Protein 1QS0 (pdb70)

Radius of gyration: 29.49 Å; Cα contacts (8 Å, |Δi|>4): 1638; chains: 2; bounding box: 73×78×85 Å

Foldseek 3Di:
DPDDDDDDDDDAFCFWQPGAGDPPQQQEDFEQPDADDALLDWLLVLLVQLRYAHFAQGPQLHGYHDLLPDDDLVLLVLLLLLLQQLLQVCLVCVVVQLPWWHQFFQLQQLLLLLSLFDQQAEQDEQRNVSNCVLVPQLLCLLCQFQFQSNPVQNPDHHRDDDVSRVYHDYDNDALPSLQVQQVVLVCVVVVHLYHYEYEHELQSCLPPNVVVNLQSQQVVLRLYEAEYEYQQDDQQDGSVNSVSGVGGPQSVSSVSRARGHEYASLRNSRSNSVSNSQNVSSSVSSGYYYYYHYIHRLDHSISPGDNSRTGYNCHQVPPPSHGSVVSSQSNCVVVPNHDPVNVVVSNVVSNVSSVVSNVVNCVRHGPPRPRHHDPLPCPPPDPPDDVSVVVSVVD/DWDFALVLLLLLLLVVPDVQEAEEEACCEPNNAPLNNNPCVCVVNHCVRYHYDDPALLVQLVVLQCLQVVGQYEYEDNEPLPNVSNVCCLQVVLCVCPVVVNNGFRLYEYEEEADPDLLFQSGHADVVLLQVRNQEWEFAAGSAQSSQASNVSSPDRTYYYYYHYPVRRAHADQLDPPPDGDGNVPDPRRIHDNHDDHDDAQDKDWDQDFQAEEEEEAYNCQSNLVLLCVVLVHSYTRIHQRILPPTNLCVRLVNCLRNQAYEYEDAHAPPSGSVVVVQVSNCVSRVPSHDARYHYDYFHNDRQHRVCNSVGGCGSVVVSVVSVVSDD

Solvent-accessible surface area: 28789 Å² total

B-factor: mean 33.66, std 18.98, range [2.21, 120.21]

Organism: Pseudomonas putida (NCBI:txid303)

Secondary structure (DSSP, 8-state):
--SPPP-------S--TTS---GGGS----TT-S----TT--GGGGHHHHTS-B--B-TTS-B-SGGGSS--HHHHHH----HHHHHHH--HHHHTT------TTTHHHHHHHHHHS-TT--B--SS-TTT------S---HHHHT-TT-TTTT-S-----BGGGTB----SSSSHHHHHHHHH--TTTTT----EEEEEETGGGGSHHHHHHHHHHHHHT--EEEEEEE-SEETTEEGGGGTTTT--STHHHHHTT-EEEEEETT-HHHHHHHHHHHHHHHHTTS--EEEEEE----S-SSTT--GGGTS-TTHHHH-TT--HHHHHHHHHHHTTS--HHHHHHHHHHHHHHHHHHHHHHHTT--SSS-----S----SSS---HHHHHHHHT-/-EE---HHHHH-----S-TTEEEEETT-SSS--TTSTTTTHHHHH-TTTEEE--S-HHHHHHHHH---SS-EEEE--S-GGG-GGGHHHHHT---HHHHTTTSS----EE--B--SSS--SSSS------TTSTT-EE---SHHHHHHHHHHHHHSSS-EE---BGGGSSS---S-SSS----STTSTT--EESS-----TT---EEE--SS-EEEE-TTHHHHHHHHHHHH----EEEE-S--BS--HHHHHHHHHHHS-EEEEESS-STTSTHHHHHHHHHHHSSSS--S--EEEE--SS---STTHHHHS--HHHHHHHHHH---

InterPro domains:
  IPR001017 Dehydrogenase, E1 component [PF00676] (81-378)
  IPR022593 2-oxoisovalerate dehydrogenase, E1 alpha subunit, N-terminal domain [PF12573] (6-44)
  IPR029061 Thiamin diphosphate-binding fold [SSF52518] (3-407)
  IPR050771 Alpha-ketoacid dehydrogenase complex E1 component [PTHR43380] (48-408)

CATH classification: 3.40.50.970

Structure (mmCIF, N/CA/C/O backbone):
data_1QS0
#
_entry.id   1QS0
#
_cell.length_a   101.340
_cell.length_b   101.340
_cell.length_c   381.230
_cell.angle_alpha   90.00
_cell.angle_beta   90.00
_cell.angle_gamma   90.00
#
_symmetry.space_group_name_H-M   'I 41 2 2'
#
loop_
_entity.id
_entity.type
_entity.pdbx_description
1 polymer '2-OXOISOVALERATE DEHYDROGENASE ALPHA-SUBUNIT'
2 polymer '2-OXOISOVALERATE DEHYDROGENASE BETA-SUBUNIT'
3 non-polymer 'MAGNESIUM ION'
4 non-polymer 'THIAMINE DIPHOSPHATE'
5 non-polymer '2-OXO-4-METHYLPENTANOIC ACID'
6 water water
#
loop_
_atom_site.group_PDB
_atom_site.id
_atom_site.type_symbol
_atom_site.label_atom_id
_atom_site.label_alt_id
_atom_site.label_comp_id
_atom_site.label_asym_id
_atom_site.label_entity_id
_atom_site.label_seq_id
_atom_site.pdbx_PDB_ins_code
_atom_site.Cartn_x
_atom_site.Cartn_y
_atom_site.Cartn_z
_atom_site.occupancy
_atom_site.B_iso_or_equiv
_atom_site.auth_seq_id
_atom_site.auth_comp_id
_atom_site.auth_asym_id
_atom_site.auth_atom_id
_atom_site.pdbx_PDB_model_num
ATOM 1 N N . ASN A 1 1 ? -30.825 18.374 90.910 1.00 84.80 2 ASN A N 1
ATOM 2 C CA . ASN A 1 1 ? -31.334 18.731 89.553 1.00 82.56 2 ASN A CA 1
ATOM 3 C C . ASN A 1 1 ? -30.379 18.268 88.458 1.00 75.42 2 ASN A C 1
ATOM 4 O O . ASN A 1 1 ? -30.612 17.245 87.816 1.00 74.37 2 ASN A O 1
ATOM 9 N N . GLU A 1 2 ? -29.305 19.027 88.251 1.00 66.65 3 GLU A N 1
ATOM 10 C CA . GLU A 1 2 ? -28.319 18.703 87.224 1.00 54.52 3 GLU A CA 1
ATOM 11 C C . GLU A 1 2 ? -27.611 17.381 87.458 1.00 44.38 3 GLU A C 1
ATOM 12 O O . GLU A 1 2 ? -27.412 16.605 86.525 1.00 40.02 3 GLU A O 1
ATOM 18 N N . TYR A 1 3 ? -27.222 17.120 88.700 1.00 34.77 4 TYR A N 1
ATOM 19 C CA . TYR A 1 3 ? -26.526 15.883 88.994 1.00 28.89 4 TYR A CA 1
ATOM 20 C C . TYR A 1 3 ? -27.382 14.862 89.721 1.00 29.87 4 TYR A C 1
ATOM 21 O O . TYR A 1 3 ? -28.024 15.162 90.727 1.00 31.26 4 TYR A O 1
ATOM 30 N N . ALA A 1 4 ? -27.389 13.648 89.186 1.00 26.07 5 ALA A N 1
ATOM 31 C CA . ALA A 1 4 ? -28.143 12.555 89.773 1.00 24.55 5 ALA A CA 1
ATOM 32 C C . ALA A 1 4 ? -27.425 12.108 91.039 1.00 23.35 5 ALA A C 1
ATOM 33 O O . ALA A 1 4 ? -26.203 12.220 91.146 1.00 22.76 5 ALA A O 1
ATOM 35 N N . PRO A 1 5 ? -28.180 11.596 92.019 1.00 22.47 6 PRO A N 1
ATOM 36 C CA . PRO A 1 5 ? -27.618 11.130 93.287 1.00 13.62 6 PRO A CA 1
ATOM 37 C C . PRO A 1 5 ? -26.454 10.164 93.101 1.00 19.57 6 PRO A C 1
ATOM 38 O O . PRO A 1 5 ? -26.533 9.243 92.288 1.00 26.61 6 PRO A O 1
ATOM 42 N N . LEU A 1 6 ? -25.371 10.379 93.840 1.00 22.66 7 LEU A N 1
ATOM 43 C CA . LEU A 1 6 ? -24.234 9.473 93.763 1.00 24.38 7 LEU A CA 1
ATOM 44 C C . LEU A 1 6 ? -24.724 8.180 94.419 1.00 23.02 7 LEU A C 1
ATOM 45 O O . LEU A 1 6 ? -25.652 8.217 95.231 1.00 19.21 7 LEU A O 1
ATOM 50 N N . ARG A 1 7 ? -24.115 7.051 94.058 1.00 27.00 8 ARG A N 1
ATOM 51 C CA . ARG A 1 7 ? -24.479 5.749 94.620 1.00 25.54 8 ARG A CA 1
ATOM 52 C C . ARG A 1 7 ? -23.233 4.933 94.946 1.00 23.08 8 ARG A C 1
ATOM 53 O O . ARG A 1 7 ? -22.218 5.033 94.254 1.00 17.69 8 ARG A O 1
ATOM 61 N N . LEU A 1 8 ? -23.309 4.134 96.007 1.00 15.71 9 LEU A N 1
ATOM 62 C CA . LEU A 1 8 ? -22.185 3.293 96.411 1.00 20.57 9 LEU A CA 1
ATOM 63 C C . LEU A 1 8 ? -22.150 2.049 95.534 1.00 21.64 9 LEU A C 1
ATOM 64 O O . LEU A 1 8 ? -23.191 1.468 95.216 1.00 28.90 9 LEU A O 1
ATOM 69 N N . HIS A 1 9 ? -20.945 1.652 95.141 1.00 23.64 10 HIS A N 1
ATOM 70 C CA . HIS A 1 9 ? -20.754 0.477 94.305 1.00 22.51 10 HIS A CA 1
ATOM 71 C C . HIS A 1 9 ? -20.149 -0.658 95.121 1.00 26.87 10 HIS A C 1
ATOM 72 O O . HIS A 1 9 ? -19.056 -0.527 95.675 1.00 23.63 10 HIS A O 1
ATOM 79 N N . VAL A 1 10 ? -20.863 -1.772 95.204 1.00 26.94 11 VAL A N 1
ATOM 80 C CA . VAL A 1 10 ? -20.354 -2.917 95.941 1.00 25.87 11 VAL A CA 1
ATOM 81 C C . VAL A 1 10 ? -20.298 -4.103 94.995 1.00 20.07 11 VAL A C 1
ATOM 82 O O . VAL A 1 10 ? -21.327 -4.651 94.605 1.00 17.53 11 VAL A O 1
ATOM 86 N N . PRO A 1 11 ? -19.084 -4.502 94.598 1.00 22.22 12 PRO A N 1
ATOM 87 C CA . PRO A 1 11 ? -18.914 -5.630 93.685 1.00 24.07 12 PRO A CA 1
ATOM 88 C C . PRO A 1 11 ? -19.496 -6.926 94.249 1.00 24.62 12 PRO A C 1
ATOM 89 O O . PRO A 1 11 ? -19.405 -7.203 95.450 1.00 19.26 12 PRO A O 1
ATOM 93 N N . GLU A 1 12 ? -20.106 -7.708 93.369 1.00 32.40 13 GLU A N 1
ATOM 94 C CA . GLU A 1 12 ? -20.681 -8.986 93.753 1.00 45.06 13 GLU A CA 1
ATOM 95 C C . GLU A 1 12 ? -20.246 -10.050 92.753 1.00 43.45 13 GLU A C 1
ATOM 96 O O . GLU A 1 12 ? -20.017 -9.754 91.579 1.00 47.21 13 GLU A O 1
ATOM 102 N N . PRO A 1 13 ? -20.093 -11.300 93.210 1.00 40.66 14 PRO A N 1
ATOM 103 C CA . PRO A 1 13 ? -19.686 -12.359 92.283 1.00 34.67 14 PRO A CA 1
ATOM 104 C C . PRO A 1 13 ? -20.865 -12.703 91.379 1.00 32.33 14 PRO A C 1
ATOM 105 O O . PRO A 1 13 ? -22.015 -12.478 91.747 1.00 24.43 14 PRO A O 1
ATOM 109 N N . THR A 1 14 ? -20.587 -13.228 90.192 1.00 34.80 15 THR A N 1
ATOM 110 C CA . THR A 1 14 ? -21.664 -13.587 89.277 1.00 36.73 15 THR A CA 1
ATOM 111 C C . THR A 1 14 ? -22.450 -14.782 89.808 1.00 34.45 15 THR A C 1
ATOM 112 O O . THR A 1 14 ? -23.650 -14.896 89.570 1.00 25.92 15 THR A O 1
ATOM 116 N N . GLY A 1 15 ? -21.773 -15.666 90.533 1.00 33.37 16 GLY A N 1
ATOM 117 C CA . GLY A 1 15 ? -22.447 -16.842 91.052 1.00 35.50 16 GLY A CA 1
ATOM 118 C C . GLY A 1 15 ? -22.534 -16.967 92.561 1.00 31.60 16 GLY A C 1
ATOM 119 O O . GLY A 1 15 ? -21.530 -16.889 93.272 1.00 31.34 16 GLY A O 1
ATOM 120 N N . ARG A 1 16 ? -23.754 -17.155 93.048 1.00 32.96 17 ARG A N 1
ATOM 121 C CA . ARG A 1 16 ? -24.011 -17.329 94.472 1.00 28.50 17 ARG A CA 1
ATOM 122 C C . ARG A 1 16 ? -24.660 -18.698 94.588 1.00 20.36 17 ARG A C 1
ATOM 123 O O . ARG A 1 16 ? -25.088 -19.264 93.580 1.00 22.44 17 ARG A O 1
ATOM 131 N N . PRO A 1 17 ? -24.737 -19.256 95.807 1.00 22.05 18 PRO A N 1
ATOM 132 C CA . PRO A 1 17 ? -25.352 -20.579 95.988 1.00 29.84 18 PRO A CA 1
ATOM 133 C C . PRO A 1 17 ? -26.686 -20.709 95.248 1.00 35.37 18 PRO A C 1
ATOM 134 O O . PRO A 1 17 ? -27.589 -19.891 95.434 1.00 35.18 18 PRO A O 1
ATOM 138 N N . GLY A 1 18 ? -26.802 -21.733 94.407 1.00 36.24 19 GLY A N 1
ATOM 139 C CA . GLY A 1 18 ? -28.033 -21.933 93.663 1.00 38.46 19 GLY A CA 1
ATOM 140 C C . GLY A 1 18 ? -27.976 -21.265 92.307 1.00 44.43 19 GLY A C 1
ATOM 141 O O . GLY A 1 18 ? -28.994 -21.058 91.649 1.00 33.41 19 GLY A O 1
ATOM 142 N N . CYS A 1 19 ? -26.765 -20.911 91.897 1.00 52.60 20 CYS A N 1
ATOM 143 C CA . CYS A 1 19 ? -26.538 -20.274 90.610 1.00 50.88 20 CYS A CA 1
ATOM 144 C C . CYS A 1 19 ? -25.262 -20.848 90.021 1.00 49.15 20 CYS A C 1
ATOM 145 O O . CYS A 1 19 ? -24.661 -21.767 90.579 1.00 49.18 20 CYS A O 1
ATOM 148 N N . GLN A 1 20 ? -24.853 -20.307 88.886 1.00 47.12 21 GLN A N 1
ATOM 149 C CA . GLN A 1 20 ? -23.643 -20.770 88.243 1.00 51.12 21 GLN A CA 1
ATOM 150 C C . GLN A 1 20 ? -22.752 -19.563 87.985 1.00 45.70 21 GLN A C 1
ATOM 151 O O . GLN A 1 20 ? -23.191 -18.567 87.416 1.00 45.60 21 GLN A O 1
ATOM 157 N N . THR A 1 21 ? -21.506 -19.647 88.437 1.00 45.54 22 THR A N 1
ATOM 158 C CA . THR A 1 21 ? -20.549 -18.565 88.255 1.00 40.28 22 THR A CA 1
ATOM 159 C C . THR A 1 21 ? -20.175 -18.422 86.784 1.00 42.01 22 THR A C 1
ATOM 160 O O . THR A 1 21 ? -19.870 -19.412 86.119 1.00 45.39 22 THR A O 1
ATOM 164 N N . ASP A 1 22 ? -20.212 -17.191 86.278 1.00 37.56 23 ASP A N 1
ATOM 165 C CA . ASP A 1 22 ? -19.828 -16.922 84.896 1.00 40.23 23 ASP A CA 1
ATOM 166 C C . ASP A 1 22 ? -18.362 -16.479 84.955 1.00 40.14 23 ASP A C 1
ATOM 167 O O . ASP A 1 22 ? -18.069 -15.312 85.216 1.00 42.36 23 ASP A O 1
ATOM 172 N N . PHE A 1 23 ? -17.450 -17.418 84.719 1.00 37.37 24 PHE A N 1
ATOM 173 C CA . PHE A 1 23 ? -16.014 -17.147 84.785 1.00 33.43 24 PHE A CA 1
ATOM 174 C C . PHE A 1 23 ? -15.426 -16.279 83.673 1.00 35.62 24 PHE A C 1
ATOM 175 O O . PHE A 1 23 ? -14.229 -16.346 83.394 1.00 32.79 24 PHE A O 1
ATOM 183 N N . SER A 1 24 ? -16.257 -15.458 83.049 1.00 34.95 25 SER A N 1
ATOM 184 C CA . SER A 1 24 ? -15.785 -14.587 81.985 1.00 33.19 25 SER A CA 1
ATOM 185 C C . SER A 1 24 ? -14.828 -13.504 82.502 1.00 31.91 25 SER A C 1
ATOM 186 O O . SER A 1 24 ? -13.918 -13.085 81.787 1.00 34.06 25 SER A O 1
ATOM 189 N N . TYR A 1 25 ? -15.021 -13.058 83.742 1.00 16.71 26 TYR A N 1
ATOM 190 C CA . TYR A 1 25 ? -14.168 -12.010 84.308 1.00 26.76 26 TYR A CA 1
ATOM 191 C C . TYR A 1 25 ? -12.676 -12.328 84.217 1.00 21.49 26 TYR A C 1
ATOM 192 O O . TYR A 1 25 ? -11.841 -11.424 84.236 1.00 25.71 26 TYR A O 1
ATOM 201 N N . LEU A 1 26 ? -12.343 -13.612 84.127 1.00 23.90 27 LEU A N 1
ATOM 202 C CA . LEU A 1 26 ? -10.946 -14.028 84.012 1.00 34.03 27 LEU A CA 1
ATOM 203 C C . LEU A 1 26 ? -10.443 -13.619 82.628 1.00 37.04 27 LEU A C 1
ATOM 204 O O . LEU A 1 26 ? -11.046 -13.981 81.619 1.00 47.17 27 LEU A O 1
ATOM 209 N N . ARG A 1 27 ? -9.362 -12.850 82.571 1.00 40.68 28 ARG A N 1
ATOM 210 C CA . ARG A 1 27 ? -8.825 -12.440 81.276 1.00 46.83 28 ARG A CA 1
ATOM 211 C C . ARG A 1 27 ? -7.906 -13.549 80.786 1.00 39.35 28 ARG A C 1
ATOM 212 O O . ARG A 1 27 ? -6.686 -13.396 80.785 1.00 45.15 28 ARG A O 1
ATOM 220 N N . LEU A 1 28 ? -8.495 -14.662 80.366 1.00 28.81 29 LEU A N 1
ATOM 221 C CA . LEU A 1 28 ? -7.712 -15.801 79.898 1.00 32.06 29 LEU A CA 1
ATOM 222 C C . LEU A 1 28 ? -7.195 -15.706 78.462 1.00 24.12 29 LEU A C 1
ATOM 223 O O . LEU A 1 28 ? -7.727 -14.964 77.641 1.00 21.64 29 LEU A O 1
ATOM 228 N N . ASN A 1 29 ? -6.135 -16.460 78.188 1.00 30.44 30 ASN A N 1
ATOM 229 C CA . ASN A 1 29 ? -5.508 -16.531 76.867 1.00 30.18 30 ASN A CA 1
ATOM 230 C C . ASN A 1 29 ? -5.225 -17.995 76.561 1.00 31.12 30 ASN A C 1
ATOM 231 O O . ASN A 1 29 ? -5.024 -18.796 77.471 1.00 37.12 30 ASN A O 1
ATOM 236 N N . ASP A 1 30 ? -5.196 -18.343 75.282 1.00 38.18 31 ASP A N 1
ATOM 237 C CA . ASP A 1 30 ? -4.935 -19.720 74.883 1.00 32.98 31 ASP A CA 1
ATOM 238 C C . ASP A 1 30 ? -3.468 -20.069 75.037 1.00 26.58 31 ASP A C 1
ATOM 239 O O . ASP A 1 30 ? -2.605 -19.189 75.032 1.00 23.61 31 ASP A O 1
ATOM 244 N N . ALA A 1 31 ? -3.193 -21.359 75.179 1.00 21.70 32 ALA A N 1
ATOM 245 C CA . ALA A 1 31 ? -1.831 -21.835 75.339 1.00 26.24 32 ALA A CA 1
ATOM 246 C C . ALA A 1 31 ? -0.931 -21.310 74.226 1.00 26.79 32 ALA A C 1
ATOM 247 O O . ALA A 1 31 ? -1.359 -21.174 73.080 1.00 20.44 32 ALA A O 1
ATOM 249 N N . GLY A 1 32 ? 0.313 -21.001 74.580 1.00 24.77 33 GLY A N 1
ATOM 250 C CA . GLY A 1 32 ? 1.275 -20.513 73.606 1.00 27.45 33 GLY A CA 1
ATOM 251 C C . GLY A 1 32 ? 1.095 -19.108 73.055 1.00 24.99 33 GLY A C 1
ATOM 252 O O . GLY A 1 32 ? 2.023 -18.557 72.459 1.00 27.22 33 GLY A O 1
ATOM 253 N N . GLN A 1 33 ? -0.076 -18.516 73.247 1.00 23.48 34 GLN A N 1
ATOM 254 C CA . GLN A 1 33 ? -0.330 -17.175 72.728 1.00 32.79 34 GLN A CA 1
ATOM 255 C C . GLN A 1 33 ? 0.565 -16.082 73.330 1.00 31.71 34 GLN A C 1
ATOM 256 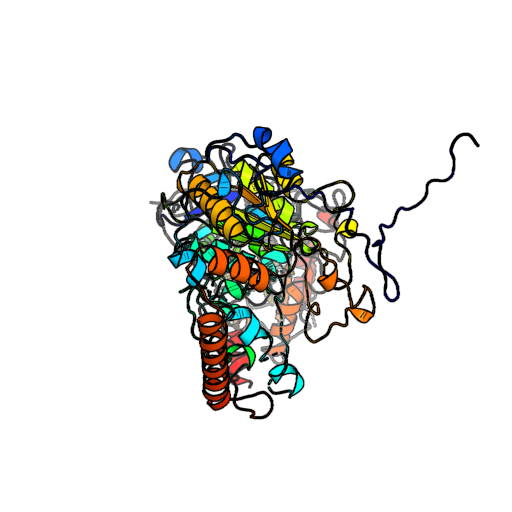O O . GLN A 1 33 ? 0.970 -15.153 72.633 1.00 32.89 34 GLN A O 1
ATOM 262 N N . ALA A 1 34 ? 0.882 -16.191 74.616 1.00 31.24 35 ALA A N 1
ATOM 263 C CA . ALA A 1 34 ? 1.727 -15.195 75.273 1.00 25.46 35 ALA A CA 1
ATOM 264 C C . ALA A 1 34 ? 3.198 -15.461 74.975 1.00 22.57 35 ALA A C 1
ATOM 265 O O . ALA A 1 34 ? 3.652 -16.602 75.033 1.00 21.77 35 ALA A O 1
ATOM 267 N N . ARG A 1 35 ? 3.946 -14.406 74.673 1.00 14.70 36 ARG A N 1
ATOM 268 C CA . ARG A 1 35 ? 5.361 -14.557 74.360 1.00 17.53 36 ARG A CA 1
ATOM 269 C C . ARG A 1 35 ? 6.207 -14.699 75.622 1.00 17.10 36 ARG A C 1
ATOM 270 O O . ARG A 1 35 ? 5.743 -14.423 76.725 1.00 21.94 36 ARG A O 1
ATOM 278 N N . LYS A 1 36 ? 7.447 -15.147 75.448 1.00 13.39 37 LYS A N 1
ATOM 279 C CA . LYS A 1 36 ? 8.370 -15.325 76.561 1.00 12.83 37 LYS A CA 1
ATOM 280 C C . LYS A 1 36 ? 9.463 -14.280 76.386 1.00 25.82 37 LYS A C 1
ATOM 281 O O . LYS A 1 36 ? 10.352 -14.437 75.550 1.00 33.62 37 LYS A O 1
ATOM 287 N N . PRO A 1 37 ? 9.414 -13.201 77.185 1.00 23.91 38 PRO A N 1
ATOM 288 C CA . PRO A 1 37 ? 10.391 -12.114 77.118 1.00 22.77 38 PRO A CA 1
ATOM 289 C C . PRO A 1 37 ? 11.772 -12.507 77.602 1.00 18.73 38 PRO A C 1
ATOM 290 O O . PRO A 1 37 ? 11.950 -13.545 78.225 1.00 21.26 38 PRO A O 1
ATOM 294 N N . PRO A 1 38 ? 12.776 -11.676 77.304 1.00 20.22 39 PRO A N 1
ATOM 295 C CA . PRO A 1 38 ? 14.140 -11.968 77.747 1.00 17.08 39 PRO A CA 1
ATOM 296 C C . PRO A 1 38 ? 14.090 -11.692 79.249 1.00 16.61 39 PRO A C 1
ATOM 297 O O . PRO A 1 38 ? 13.250 -10.910 79.693 1.00 21.56 39 PRO A O 1
ATOM 301 N N . VAL A 1 39 ? 14.967 -12.310 80.031 1.00 13.61 40 VAL A N 1
ATOM 302 C CA . VAL A 1 39 ? 14.949 -12.081 81.473 1.00 19.95 40 VAL A CA 1
ATOM 303 C C . VAL A 1 39 ? 15.414 -10.670 81.831 1.00 26.05 40 VAL A C 1
ATOM 304 O O . VAL A 1 39 ? 15.350 -10.270 82.996 1.00 22.90 40 VAL A O 1
ATOM 308 N N . ASP A 1 40 ? 15.876 -9.915 80.835 1.00 22.52 41 ASP A N 1
ATOM 309 C CA . ASP A 1 40 ? 16.350 -8.558 81.087 1.00 19.93 41 ASP A CA 1
ATOM 310 C C . ASP A 1 40 ? 15.347 -7.530 80.602 1.00 21.89 41 ASP A C 1
ATOM 311 O O . ASP A 1 40 ? 15.617 -6.327 80.597 1.00 14.66 41 ASP A O 1
ATOM 316 N N . VAL A 1 41 ? 14.183 -8.009 80.189 1.00 17.52 42 VAL A N 1
ATOM 317 C CA . VAL A 1 41 ? 13.135 -7.121 79.711 1.00 15.76 42 VAL A CA 1
ATOM 318 C C . VAL A 1 41 ? 12.907 -5.966 80.701 1.00 20.20 42 VAL A C 1
ATOM 319 O O . VAL A 1 41 ? 13.142 -6.108 81.899 1.00 15.36 42 VAL A O 1
ATOM 323 N N . ASP A 1 42 ? 12.464 -4.819 80.195 1.00 19.03 43 ASP A N 1
ATOM 324 C CA . ASP A 1 42 ? 12.178 -3.682 81.061 1.00 21.16 43 ASP A CA 1
ATOM 325 C C . ASP A 1 42 ? 10.779 -3.878 81.628 1.00 28.94 43 ASP A C 1
ATOM 326 O O . ASP A 1 42 ? 9.894 -4.429 80.964 1.00 29.09 43 ASP A O 1
ATOM 331 N N . ALA A 1 43 ? 10.575 -3.406 82.850 1.00 25.02 44 ALA A N 1
ATOM 332 C CA . ALA A 1 43 ? 9.284 -3.536 83.500 1.00 16.44 44 ALA A CA 1
ATOM 333 C C . ALA A 1 43 ? 8.134 -3.071 82.610 1.00 17.71 44 ALA A C 1
ATOM 334 O O . ALA A 1 43 ? 7.158 -3.793 82.419 1.00 20.57 44 ALA A O 1
ATOM 336 N N . ALA A 1 44 ? 8.262 -1.875 82.051 1.00 12.20 45 ALA A N 1
ATOM 337 C CA . ALA A 1 44 ? 7.214 -1.310 81.210 1.00 21.44 45 ALA A CA 1
ATOM 338 C C . ALA A 1 44 ? 6.822 -2.170 80.011 1.00 16.87 45 ALA A C 1
ATOM 339 O O . ALA A 1 44 ? 5.672 -2.149 79.581 1.00 21.99 45 ALA A O 1
ATOM 341 N N . ASP A 1 45 ? 7.768 -2.926 79.468 1.00 17.60 46 ASP A N 1
ATOM 342 C CA . ASP A 1 45 ? 7.458 -3.774 78.325 1.00 23.35 46 ASP A CA 1
ATOM 343 C C . ASP A 1 45 ? 6.689 -5.022 78.733 1.00 28.85 46 ASP A C 1
ATOM 344 O O . ASP A 1 45 ? 6.378 -5.869 77.898 1.00 42.54 46 ASP A O 1
ATOM 349 N N . THR A 1 46 ? 6.378 -5.132 80.019 1.00 24.03 47 THR A N 1
ATOM 350 C CA . THR A 1 46 ? 5.648 -6.285 80.509 1.00 23.44 47 THR A CA 1
ATOM 351 C C . THR A 1 46 ? 4.171 -5.934 80.711 1.00 24.94 47 THR A C 1
ATOM 352 O O . THR A 1 46 ? 3.393 -6.757 81.189 1.00 24.01 47 THR A O 1
ATOM 356 N N . ALA A 1 47 ? 3.789 -4.716 80.331 1.00 11.34 48 ALA A N 1
ATOM 357 C CA . ALA A 1 47 ? 2.412 -4.260 80.483 1.00 20.46 48 ALA A CA 1
ATOM 358 C C . ALA A 1 47 ? 1.398 -5.234 79.877 1.00 19.82 48 ALA A C 1
ATOM 359 O O . ALA A 1 47 ? 0.490 -5.700 80.569 1.00 22.11 48 ALA A O 1
ATOM 361 N N . ASP A 1 48 ? 1.553 -5.544 78.592 1.00 30.51 49 ASP A N 1
ATOM 362 C CA . ASP A 1 48 ? 0.637 -6.459 77.904 1.00 34.01 49 ASP A CA 1
ATOM 363 C C . ASP A 1 48 ? 0.595 -7.828 78.586 1.00 29.34 49 ASP A C 1
ATOM 364 O O . ASP A 1 48 ? -0.464 -8.437 78.715 1.00 28.38 49 ASP A O 1
ATOM 369 N N . LEU A 1 49 ? 1.754 -8.311 79.017 1.00 21.86 50 LEU A N 1
ATOM 370 C CA . LEU A 1 49 ? 1.824 -9.599 79.687 1.00 26.98 50 LEU A CA 1
ATOM 371 C C . LEU A 1 49 ? 1.064 -9.595 81.010 1.00 23.45 50 LEU A C 1
ATOM 372 O O . LEU A 1 49 ? 0.481 -10.610 81.400 1.00 31.68 50 LEU A O 1
ATOM 377 N N . SER A 1 50 ? 1.056 -8.454 81.691 1.00 20.40 51 SER A N 1
ATOM 378 C CA . SER A 1 50 ? 0.367 -8.343 82.972 1.00 20.40 51 SER A CA 1
ATOM 379 C C . SER A 1 50 ? -1.153 -8.482 82.837 1.00 20.39 51 SER A C 1
ATOM 380 O O . SER A 1 50 ? -1.841 -8.749 83.821 1.00 22.64 51 SER A O 1
ATOM 383 N N . TYR A 1 51 ? -1.676 -8.293 81.629 1.00 8.19 52 TYR A N 1
ATOM 384 C CA . TYR A 1 51 ? -3.112 -8.421 81.399 1.00 22.23 52 TYR A CA 1
ATOM 385 C C . TYR A 1 51 ? -3.482 -9.578 80.466 1.00 30.45 52 TYR A C 1
ATOM 386 O O . TYR A 1 51 ? -4.546 -9.568 79.845 1.00 29.73 52 TYR A O 1
ATOM 395 N N . SER A 1 52 ? -2.600 -10.572 80.371 1.00 24.55 53 SER A N 1
ATOM 396 C CA . SER A 1 52 ? -2.850 -11.743 79.537 1.00 22.47 53 SER A CA 1
ATOM 397 C C . SER A 1 52 ? -2.683 -12.990 80.394 1.00 20.03 53 SER A C 1
ATOM 398 O O . SER A 1 52 ? -2.923 -12.952 81.602 1.00 28.66 53 SER A O 1
ATOM 401 N N . LEU A 1 53 ? -2.272 -14.095 79.781 1.00 19.91 54 LEU A N 1
ATOM 402 C CA . LEU A 1 53 ? -2.078 -15.331 80.532 1.00 19.91 54 LEU A CA 1
ATOM 403 C C . LEU A 1 53 ? -1.012 -16.208 79.905 1.00 22.94 54 LEU A C 1
ATOM 404 O O . LEU A 1 53 ? -1.098 -16.543 78.726 1.00 28.57 54 LEU A O 1
ATOM 409 N N . VAL A 1 54 ? -0.001 -16.567 80.691 1.00 15.20 55 VAL A N 1
ATOM 410 C CA . VAL A 1 54 ? 1.050 -17.438 80.205 1.00 15.43 55 VAL A CA 1
ATOM 411 C C . VAL A 1 54 ? 0.553 -18.853 80.456 1.00 21.35 55 VAL A C 1
ATOM 412 O O . VAL A 1 54 ? 0.299 -19.229 81.595 1.00 18.63 55 VAL A O 1
ATOM 416 N N . ARG A 1 55 ? 0.393 -19.622 79.384 1.00 23.17 56 ARG A N 1
ATOM 417 C CA . ARG A 1 55 ? -0.092 -20.993 79.484 1.00 21.04 56 ARG A CA 1
ATOM 418 C C . ARG A 1 55 ? 0.532 -21.894 78.420 1.00 20.91 56 ARG A C 1
ATOM 419 O O . ARG A 1 55 ? 0.589 -21.546 77.231 1.00 17.52 56 ARG A O 1
ATOM 427 N N . VAL A 1 56 ? 0.985 -23.062 78.861 1.00 17.39 57 VAL A N 1
ATOM 428 C CA . VAL A 1 56 ? 1.633 -24.025 77.980 1.00 19.26 57 VAL A CA 1
ATOM 429 C C . VAL A 1 56 ? 0.702 -25.133 77.480 1.00 19.30 57 VAL A C 1
ATOM 430 O O . VAL A 1 56 ? 0.436 -25.230 76.285 1.00 18.76 57 VAL A O 1
ATOM 434 N N . LEU A 1 57 ? 0.221 -25.956 78.411 1.00 13.19 58 LEU A N 1
ATOM 435 C CA . LEU A 1 57 ? -0.671 -27.085 78.137 1.00 13.33 58 LEU A CA 1
ATOM 436 C C . LEU A 1 57 ? -2.062 -26.677 77.662 1.00 13.55 58 LEU A C 1
ATOM 437 O O . LEU A 1 57 ? -2.786 -25.971 78.374 1.00 19.49 58 LEU A O 1
ATOM 442 N N . ASP A 1 58 ? -2.445 -27.145 76.472 1.00 18.35 59 ASP A N 1
ATOM 443 C CA . ASP A 1 58 ? -3.751 -26.805 75.900 1.00 18.55 59 ASP A CA 1
ATOM 444 C C . ASP A 1 58 ? -4.855 -27.765 76.311 1.00 17.49 59 ASP A C 1
ATOM 445 O O . ASP A 1 58 ? -4.665 -28.599 77.192 1.00 20.93 59 ASP A O 1
ATOM 450 N N . GLU A 1 59 ? -6.009 -27.651 75.660 1.00 28.00 60 GLU A N 1
ATOM 451 C CA . GLU A 1 59 ? -7.147 -28.508 75.978 1.00 32.73 60 GLU A CA 1
ATOM 452 C C . GLU A 1 59 ? -6.842 -29.996 75.828 1.00 30.70 60 GLU A C 1
ATOM 453 O O . GLU A 1 59 ? -7.345 -30.816 76.593 1.00 34.16 60 GLU A O 1
ATOM 459 N N . GLN A 1 60 ? -6.010 -30.339 74.849 1.00 32.14 61 GLN A N 1
ATOM 460 C CA . GLN A 1 60 ? -5.661 -31.732 74.591 1.00 34.48 61 GLN A CA 1
ATOM 461 C C . GLN A 1 60 ? -4.450 -32.235 75.380 1.00 36.37 61 GLN A C 1
ATOM 462 O O . GLN A 1 60 ? -4.079 -33.407 75.284 1.00 34.57 61 GLN A O 1
ATOM 468 N N . GLY A 1 61 ? -3.836 -31.352 76.158 1.00 34.13 62 GLY A N 1
ATOM 469 C CA . GLY A 1 61 ? -2.682 -31.753 76.943 1.00 27.16 62 GLY A CA 1
ATOM 470 C C . GLY A 1 61 ? -1.369 -31.585 76.200 1.00 27.04 62 GLY A C 1
ATOM 471 O O . GLY A 1 61 ? -0.344 -32.128 76.617 1.00 27.02 62 GLY A O 1
ATOM 472 N N . ASP A 1 62 ? -1.396 -30.841 75.097 1.00 24.63 63 ASP A N 1
ATOM 473 C CA . ASP A 1 62 ? -0.193 -30.603 74.306 1.00 30.69 63 ASP A CA 1
ATOM 474 C C . ASP A 1 62 ? 0.486 -29.293 74.704 1.00 29.92 63 ASP A C 1
ATOM 475 O O . ASP A 1 62 ? -0.183 -28.298 74.999 1.00 27.92 63 ASP A O 1
ATOM 480 N N . ALA A 1 63 ? 1.815 -29.293 74.706 1.00 19.97 64 ALA A N 1
ATOM 481 C CA . ALA A 1 63 ? 2.576 -28.096 75.060 1.00 16.33 64 ALA A CA 1
ATOM 482 C C . ALA A 1 63 ? 2.670 -27.139 73.866 1.00 23.63 64 ALA A C 1
ATOM 483 O O . ALA A 1 63 ? 3.097 -27.531 72.779 1.00 26.53 64 ALA A O 1
ATOM 485 N N . GLN A 1 64 ? 2.268 -25.886 74.068 1.00 19.61 65 GLN A N 1
ATOM 486 C CA . GLN A 1 64 ? 2.318 -24.899 72.997 1.00 17.09 65 GLN A CA 1
ATOM 487 C C . GLN A 1 64 ? 3.164 -23.696 73.390 1.00 25.20 65 GLN A C 1
ATOM 488 O O . GLN A 1 64 ? 3.361 -23.416 74.570 1.00 25.69 65 GLN A O 1
ATOM 494 N N . GLY A 1 65 ? 3.670 -22.995 72.383 1.00 27.45 66 GLY A N 1
ATOM 495 C CA . GLY A 1 65 ? 4.431 -21.785 72.625 1.00 19.05 66 GLY A CA 1
ATOM 496 C C . GLY A 1 65 ? 5.855 -21.826 73.131 1.00 20.35 66 GLY A C 1
ATOM 497 O O . GLY A 1 65 ? 6.408 -22.884 73.448 1.00 22.50 66 GLY A O 1
ATOM 498 N N . PRO A 1 66 ? 6.466 -20.636 73.241 1.00 19.20 67 PRO A N 1
ATOM 499 C CA . PRO A 1 66 ? 7.839 -20.409 73.698 1.00 20.30 67 PRO A CA 1
ATOM 500 C C . PRO A 1 66 ? 8.156 -20.841 75.124 1.00 20.63 67 PRO A C 1
ATOM 501 O O . PRO A 1 66 ? 9.302 -21.174 75.430 1.00 19.00 67 PRO A O 1
ATOM 505 N N . TRP A 1 67 ? 7.154 -20.854 75.996 1.00 13.95 68 TRP A N 1
ATOM 506 C CA . TRP A 1 67 ? 7.400 -21.260 77.373 1.00 16.70 68 TRP A CA 1
ATOM 507 C C . TRP A 1 67 ? 7.571 -22.770 77.519 1.00 14.89 68 TRP A C 1
ATOM 508 O O . TRP A 1 67 ? 7.943 -23.254 78.587 1.00 16.12 68 TRP A O 1
ATOM 519 N N . ALA A 1 68 ? 7.309 -23.508 76.443 1.00 19.25 69 ALA A N 1
ATOM 520 C CA . ALA A 1 68 ? 7.440 -24.964 76.463 1.00 21.95 69 ALA A CA 1
ATOM 521 C C . ALA A 1 68 ? 8.894 -25.422 76.328 1.00 26.23 69 ALA A C 1
ATOM 522 O O . ALA A 1 68 ? 9.218 -26.565 76.652 1.00 40.33 69 ALA A O 1
ATOM 524 N N . GLU A 1 69 ? 9.768 -24.535 75.862 1.00 31.08 70 GLU A N 1
ATOM 525 C CA . GLU A 1 69 ? 11.185 -24.866 75.670 1.00 33.21 70 GLU A CA 1
ATOM 526 C C . GLU A 1 69 ? 11.921 -25.367 76.910 1.00 31.55 70 GLU A C 1
ATOM 527 O O . GLU A 1 69 ? 11.571 -25.025 78.038 1.00 28.70 70 GLU A O 1
ATOM 533 N N . ASP A 1 70 ? 12.947 -26.182 76.674 1.00 34.95 71 ASP A N 1
ATOM 534 C CA . ASP A 1 70 ? 13.793 -26.748 77.725 1.00 28.92 71 ASP A CA 1
ATOM 535 C C . ASP A 1 70 ? 13.029 -27.138 78.997 1.00 27.36 71 ASP A C 1
ATOM 536 O O . ASP A 1 70 ? 13.106 -26.447 80.010 1.00 37.73 71 ASP A O 1
ATOM 541 N N . ILE A 1 71 ? 12.308 -28.256 78.942 1.00 21.61 72 ILE A N 1
ATOM 542 C CA . ILE A 1 71 ? 11.521 -28.741 80.081 1.00 14.59 72 ILE A CA 1
ATOM 543 C C . ILE A 1 71 ? 11.782 -30.231 80.311 1.00 21.64 72 ILE A C 1
ATOM 544 O O . ILE A 1 71 ? 11.197 -31.076 79.637 1.00 32.24 72 ILE A O 1
ATOM 549 N N . ASP A 1 72 ? 12.644 -30.548 81.273 1.00 21.15 73 ASP A N 1
ATOM 550 C CA . ASP A 1 72 ? 12.994 -31.933 81.569 1.00 18.71 73 ASP A CA 1
ATOM 551 C C . ASP A 1 72 ? 11.885 -32.744 82.250 1.00 22.45 73 ASP A C 1
ATOM 552 O O . ASP A 1 72 ? 11.437 -32.412 83.351 1.00 27.00 73 ASP A O 1
ATOM 557 N N . PRO A 1 73 ? 11.443 -33.836 81.599 1.00 22.64 74 PRO A N 1
ATOM 558 C CA . PRO A 1 73 ? 10.385 -34.727 82.098 1.00 13.79 74 PRO A CA 1
ATOM 559 C C . PRO A 1 73 ? 10.614 -35.192 83.528 1.00 14.67 74 PRO A C 1
ATOM 560 O O . PRO A 1 73 ? 9.661 -35.450 84.264 1.00 13.93 74 PRO A O 1
ATOM 564 N N . GLN A 1 74 ? 11.879 -35.300 83.920 1.00 18.55 75 GLN A N 1
ATOM 565 C CA . GLN A 1 74 ? 12.208 -35.726 85.271 1.00 23.00 75 GLN A CA 1
ATOM 566 C C . GLN A 1 74 ? 11.736 -34.690 86.283 1.00 22.13 75 GLN A C 1
ATOM 567 O O . GLN A 1 74 ? 11.378 -35.032 87.410 1.00 25.34 75 GLN A O 1
ATOM 573 N N . ILE A 1 75 ? 11.731 -33.423 85.883 1.00 21.65 76 ILE A N 1
ATOM 574 C CA . ILE A 1 75 ? 11.285 -32.366 86.786 1.00 32.75 76 ILE A CA 1
ATOM 575 C C . ILE A 1 75 ? 9.765 -32.413 86.928 1.00 22.60 76 ILE A C 1
ATOM 576 O O . ILE A 1 75 ? 9.230 -32.114 87.998 1.00 16.38 76 ILE A O 1
ATOM 581 N N . LEU A 1 76 ? 9.079 -32.795 85.851 1.00 15.74 77 LEU A N 1
ATOM 582 C CA . LEU A 1 76 ? 7.622 -32.908 85.861 1.00 20.84 77 LEU A CA 1
ATOM 583 C C . LEU A 1 76 ? 7.192 -34.093 86.724 1.00 22.96 77 LEU A C 1
ATOM 584 O O . LEU A 1 76 ? 6.220 -33.998 87.473 1.00 24.55 77 LEU A O 1
ATOM 589 N N . ARG A 1 77 ? 7.922 -35.203 86.633 1.00 18.72 78 ARG A N 1
ATOM 590 C CA . ARG A 1 77 ? 7.602 -36.378 87.441 1.00 16.02 78 ARG A CA 1
ATOM 591 C C . ARG A 1 77 ? 7.774 -36.030 88.920 1.00 20.89 78 ARG A C 1
ATOM 592 O O . ARG A 1 77 ? 6.979 -36.457 89.768 1.00 24.62 78 ARG A O 1
ATOM 600 N N . GLN A 1 78 ? 8.814 -35.264 89.240 1.00 22.58 79 GLN A N 1
ATOM 601 C CA . GLN A 1 78 ? 9.017 -34.861 90.629 1.00 21.94 79 GLN A CA 1
ATOM 602 C C . GLN A 1 78 ? 7.869 -33.929 90.994 1.00 21.64 79 GLN A C 1
ATOM 603 O O . GLN A 1 78 ? 7.417 -33.888 92.144 1.00 18.16 79 GLN A O 1
ATOM 609 N N . GLY A 1 79 ? 7.403 -33.184 89.991 1.00 23.45 80 GLY A N 1
ATOM 610 C CA . GLY A 1 79 ? 6.297 -32.265 90.184 1.00 18.75 80 GLY A CA 1
ATOM 611 C C . GLY A 1 79 ? 5.047 -33.043 90.538 1.00 23.63 80 GLY A C 1
ATOM 612 O O . GLY A 1 79 ? 4.424 -32.786 91.571 1.00 24.06 80 GLY A O 1
ATOM 621 N N . ARG A 1 81 ? 4.764 -36.010 91.619 1.00 21.47 82 ARG A N 1
ATOM 622 C CA . ARG A 1 81 ? 4.939 -36.615 92.929 1.00 22.92 82 ARG A CA 1
ATOM 623 C C . ARG A 1 81 ? 4.644 -35.581 94.006 1.00 20.07 82 ARG A C 1
ATOM 624 O O . ARG A 1 81 ? 3.992 -35.877 95.003 1.00 23.12 82 ARG A O 1
ATOM 632 N N . ALA A 1 82 ? 5.123 -34.361 93.798 1.00 22.25 83 ALA A N 1
ATOM 633 C CA . ALA A 1 82 ? 4.914 -33.293 94.763 1.00 15.61 83 ALA A CA 1
ATOM 634 C C . ALA A 1 82 ? 3.435 -32.910 94.866 1.00 14.23 83 ALA A C 1
ATOM 635 O O . ALA A 1 82 ? 2.909 -32.771 95.971 1.00 13.06 83 ALA A O 1
ATOM 645 N N . LEU A 1 84 ? 0.723 -34.755 94.014 1.00 20.92 85 LEU A N 1
ATOM 646 C CA . LEU A 1 84 ? -0.019 -35.883 94.586 1.00 16.41 85 LEU A CA 1
ATOM 647 C C . LEU A 1 84 ? 0.207 -35.991 96.075 1.00 13.15 85 LEU A C 1
ATOM 648 O O . LEU A 1 84 ? -0.728 -36.213 96.842 1.00 20.78 85 LEU A O 1
ATOM 653 N N . LYS A 1 85 ? 1.459 -35.838 96.483 1.00 18.42 86 LYS A N 1
ATOM 654 C CA . LYS A 1 85 ? 1.807 -35.924 97.895 1.00 13.67 86 LYS A CA 1
ATOM 655 C C . LYS A 1 85 ? 1.114 -34.831 98.713 1.00 21.68 86 LYS A C 1
ATOM 656 O O . LYS A 1 85 ? 0.677 -35.072 99.837 1.00 27.60 86 LYS A O 1
ATOM 662 N N . THR A 1 86 ? 1.013 -33.633 98.147 1.00 19.17 87 THR A N 1
ATOM 663 C CA . THR A 1 86 ? 0.372 -32.520 98.839 1.00 18.34 87 THR A CA 1
ATOM 664 C C . THR A 1 86 ? -1.134 -32.743 98.991 1.00 11.96 87 THR A C 1
ATOM 665 O O . THR A 1 86 ? -1.689 -32.532 100.064 1.00 14.50 87 THR A O 1
ATOM 669 N N . ARG A 1 87 ? -1.783 -33.176 97.916 1.00 6.57 88 ARG A N 1
ATOM 670 C CA . ARG A 1 87 ? -3.220 -33.394 97.937 1.00 13.10 88 ARG A CA 1
ATOM 671 C C . ARG A 1 87 ? -3.623 -34.545 98.838 1.00 26.71 88 ARG A C 1
ATOM 672 O O . ARG A 1 87 ? -4.643 -34.476 99.519 1.00 30.28 88 ARG A O 1
ATOM 680 N N . ILE A 1 88 ? -2.816 -35.600 98.843 1.00 28.15 89 ILE A N 1
ATOM 681 C CA . ILE A 1 88 ? -3.092 -36.771 99.666 1.00 16.47 89 ILE A CA 1
ATOM 682 C C . ILE A 1 88 ? -2.880 -36.443 101.147 1.00 12.21 89 ILE A C 1
ATOM 683 O O . ILE A 1 88 ? -3.671 -36.846 102.002 1.00 20.87 89 ILE A O 1
ATOM 688 N N . PHE A 1 89 ? -1.829 -35.694 101.453 1.00 7.20 90 PHE A N 1
ATOM 689 C CA . PHE A 1 89 ? -1.571 -35.299 102.842 1.00 12.39 90 PHE A CA 1
ATOM 690 C C . PHE A 1 89 ? -2.711 -34.387 103.293 1.00 23.71 90 PHE A C 1
ATOM 691 O O . PHE A 1 89 ? -3.177 -34.468 104.428 1.00 27.15 90 PHE A O 1
ATOM 699 N N . ASP A 1 90 ? -3.150 -33.513 102.391 1.00 26.11 91 ASP A N 1
ATOM 700 C CA . ASP A 1 90 ? -4.233 -32.579 102.675 1.00 21.48 91 ASP A CA 1
ATOM 701 C C . ASP A 1 90 ? -5.526 -33.318 103.054 1.00 23.01 91 ASP A C 1
ATOM 702 O O . ASP A 1 90 ? -6.154 -32.999 104.063 1.00 19.76 91 ASP A O 1
ATOM 707 N N . SER A 1 91 ? -5.924 -34.291 102.236 1.00 22.17 92 SER A N 1
ATOM 708 C CA . SER A 1 91 ? -7.133 -35.074 102.487 1.00 20.51 92 SER A CA 1
ATOM 709 C C . SER A 1 91 ? -7.033 -35.734 103.856 1.00 34.06 92 SER A C 1
ATOM 710 O O . SER A 1 91 ? -7.904 -35.571 104.714 1.00 39.59 92 SER A O 1
ATOM 713 N N . ARG A 1 92 ? -5.956 -36.482 104.048 1.00 33.21 93 ARG A N 1
ATOM 714 C CA . ARG A 1 92 ? -5.713 -37.186 105.297 1.00 38.25 93 ARG A CA 1
ATOM 715 C C . ARG A 1 92 ? -5.803 -36.304 106.534 1.00 33.21 93 ARG A C 1
ATOM 716 O O . ARG A 1 92 ? -6.366 -36.713 107.550 1.00 39.85 93 ARG A O 1
ATOM 732 N N . VAL A 1 94 ? -7.509 -33.514 106.899 1.00 22.85 95 VAL A N 1
ATOM 733 C CA . VAL A 1 94 ? -8.845 -32.981 107.146 1.00 31.72 95 VAL A CA 1
ATOM 734 C C . VAL A 1 94 ? -9.606 -34.029 107.951 1.00 34.01 95 VAL A C 1
ATOM 735 O O . VAL A 1 94 ? -10.334 -33.704 108.892 1.00 40.42 95 VAL A O 1
ATOM 739 N N . VAL A 1 95 ? -9.421 -35.290 107.574 1.00 36.45 96 VAL A N 1
ATOM 740 C CA . VAL A 1 95 ? -10.052 -36.406 108.266 1.00 30.70 96 VAL A CA 1
ATOM 741 C C . VAL A 1 95 ? -9.611 -36.393 109.723 1.00 34.84 96 VAL A C 1
ATOM 742 O O . VAL A 1 95 ? -10.431 -36.511 110.634 1.00 38.74 96 VAL A O 1
ATOM 746 N N . ALA A 1 96 ? -8.306 -36.258 109.935 1.00 25.85 97 ALA A N 1
ATOM 747 C CA . ALA A 1 96 ? -7.759 -36.234 111.287 1.00 28.33 97 ALA A CA 1
ATOM 748 C C . ALA A 1 96 ? -8.262 -35.012 112.039 1.00 33.08 97 ALA A C 1
ATOM 749 O O . ALA A 1 96 ? -8.215 -34.966 113.269 1.00 39.93 97 ALA A O 1
ATOM 751 N N . GLN A 1 97 ? -8.737 -34.020 111.294 1.00 39.61 98 GLN A N 1
ATOM 752 C CA . GLN A 1 97 ? -9.252 -32.798 111.895 1.00 36.77 98 GLN A CA 1
ATOM 753 C C . GLN A 1 97 ? -10.659 -33.097 112.410 1.00 37.20 98 GLN A C 1
ATOM 754 O O . GLN A 1 97 ? -11.036 -32.688 113.511 1.00 30.67 98 GLN A O 1
ATOM 760 N N . ARG A 1 98 ? -11.421 -33.828 111.602 1.00 28.72 99 ARG A N 1
ATOM 761 C CA . ARG A 1 98 ? -12.777 -34.218 111.959 1.00 40.07 99 ARG A CA 1
ATOM 762 C C . ARG A 1 98 ? -12.773 -35.173 113.152 1.00 44.14 99 ARG A C 1
ATOM 763 O O . ARG A 1 98 ? -13.523 -34.983 114.110 1.00 44.14 99 ARG A O 1
ATOM 771 N N . GLN A 1 99 ? -11.928 -36.200 113.090 1.00 47.23 100 GLN A N 1
ATOM 772 C CA . GLN A 1 99 ? -11.828 -37.175 114.171 1.00 41.73 100 GLN A CA 1
ATOM 773 C C . GLN A 1 99 ? -11.140 -36.543 115.381 1.00 40.75 100 GLN A C 1
ATOM 774 O O . GLN A 1 99 ? -10.513 -37.227 116.185 1.00 36.98 100 GLN A O 1
ATOM 780 N N . LYS A 1 100 ? -11.260 -35.225 115.487 1.00 45.22 101 LYS A N 1
ATOM 781 C CA . LYS A 1 100 ? -10.694 -34.449 116.590 1.00 52.17 101 LYS A CA 1
ATOM 782 C C . LYS A 1 100 ? -9.287 -34.808 117.066 1.00 49.18 101 LYS A C 1
ATOM 783 O O . LYS A 1 100 ? -8.920 -34.498 118.198 1.00 49.20 101 LYS A O 1
ATOM 789 N N . LYS A 1 101 ? -8.493 -35.452 116.218 1.00 52.86 102 LYS A N 1
ATOM 790 C CA . LYS A 1 101 ? -7.128 -35.798 116.610 1.00 52.81 102 LYS A CA 1
ATOM 791 C C . LYS A 1 101 ? -6.299 -34.533 116.433 1.00 52.78 102 LYS A C 1
ATOM 792 O O . LYS A 1 101 ? -5.210 -34.390 116.994 1.00 44.33 102 LYS A O 1
ATOM 806 N N . SER A 1 103 ? -6.511 -30.011 115.892 1.00 43.41 104 SER A N 1
ATOM 807 C CA . SER A 1 103 ? -7.247 -28.790 116.186 1.00 36.94 104 SER A CA 1
ATOM 808 C C . SER A 1 103 ? -7.727 -27.967 114.992 1.00 41.37 104 SER A C 1
ATOM 809 O O . SER A 1 103 ? -8.832 -27.423 115.026 1.00 33.76 104 SER A O 1
ATOM 812 N N . PHE A 1 104 ? -6.914 -27.879 113.940 1.00 41.95 105 PHE A N 1
ATOM 813 C CA . PHE A 1 104 ? -7.260 -27.050 112.781 1.00 37.57 105 PHE A CA 1
ATOM 814 C C . PHE A 1 104 ? -6.396 -27.376 111.574 1.00 33.88 105 PHE A C 1
ATOM 815 O O . PHE A 1 104 ? -5.219 -27.678 111.727 1.00 34.54 105 PHE A O 1
ATOM 823 N N . TYR A 1 105 ? -6.975 -27.306 110.377 1.00 34.35 106 TYR A N 1
ATOM 824 C CA . TYR A 1 105 ? -6.216 -27.569 109.157 1.00 27.19 106 TYR A CA 1
ATOM 825 C C . TYR A 1 105 ? -6.721 -26.757 107.970 1.00 30.62 106 TYR A C 1
ATOM 826 O O . TYR A 1 105 ? -7.887 -26.363 107.933 1.00 25.08 106 TYR A O 1
ATOM 843 N N . GLN A 1 107 ? -6.523 -26.734 103.577 1.00 17.81 108 GLN A N 1
ATOM 844 C CA . GLN A 1 107 ? -6.186 -27.453 102.350 1.00 16.50 108 GLN A CA 1
ATOM 845 C C . GLN A 1 107 ? -5.646 -26.509 101.275 1.00 24.98 108 GLN A C 1
ATOM 846 O O . GLN A 1 107 ? -5.760 -25.291 101.389 1.00 25.47 108 GLN A O 1
ATOM 852 N N . SER A 1 108 ? -5.080 -27.088 100.219 1.00 14.05 109 SER A N 1
ATOM 853 C CA . SER A 1 108 ? -4.574 -26.304 99.101 1.00 12.15 109 SER A CA 1
ATOM 854 C C . SER A 1 108 ? -5.095 -26.940 97.824 1.00 20.63 109 SER A C 1
ATOM 855 O O . SER A 1 108 ? -4.500 -26.814 96.743 1.00 14.07 109 SER A O 1
ATOM 858 N N . LEU A 1 109 ? -6.232 -27.620 97.961 1.00 20.98 110 LEU A N 1
ATOM 859 C CA . LEU A 1 109 ? -6.855 -28.297 96.832 1.00 20.76 110 LEU A CA 1
ATOM 860 C C . LEU A 1 109 ? -6.923 -27.377 95.618 1.00 18.44 110 LEU A C 1
ATOM 861 O O . LEU A 1 109 ? -7.424 -26.259 95.710 1.00 13.11 110 LEU A O 1
ATOM 866 N N . GLY A 1 110 ? -6.402 -27.854 94.489 1.00 19.52 111 GLY A N 1
ATOM 867 C CA . GLY A 1 110 ? -6.412 -27.070 93.264 1.00 16.97 111 GLY A CA 1
ATOM 868 C C . GLY A 1 110 ? -5.244 -26.109 93.073 1.00 13.82 111 GLY A C 1
ATOM 869 O O . GLY A 1 110 ? -5.072 -25.554 91.992 1.00 16.35 111 GLY A O 1
ATOM 870 N N . GLU A 1 111 ? -4.435 -25.921 94.113 1.00 9.96 112 GLU A N 1
ATOM 871 C CA . GLU A 1 111 ? -3.302 -25.001 94.056 1.00 13.96 112 GLU A CA 1
ATOM 872 C C . GLU A 1 111 ? -1.953 -25.693 94.232 1.00 17.05 112 GLU A C 1
ATOM 873 O O . GLU A 1 111 ? -0.913 -25.038 94.255 1.00 24.01 112 GLU A O 1
ATOM 879 N N . GLU A 1 112 ? -1.974 -27.015 94.342 1.00 16.36 113 GLU A N 1
ATOM 880 C CA . GLU A 1 112 ? -0.763 -27.803 94.555 1.00 18.11 113 GLU A CA 1
ATOM 881 C C . GLU A 1 112 ? 0.411 -27.574 93.590 1.00 15.15 113 GLU A C 1
ATOM 882 O O . GLU A 1 112 ? 1.565 -27.799 93.952 1.00 15.34 113 GLU A O 1
ATOM 888 N N . ALA A 1 113 ? 0.118 -27.119 92.378 1.00 14.13 114 ALA A N 1
ATOM 889 C CA . ALA A 1 113 ? 1.134 -26.884 91.350 1.00 13.31 114 ALA A CA 1
ATOM 890 C C . ALA A 1 113 ? 1.998 -25.633 91.537 1.00 21.49 114 ALA A C 1
ATOM 891 O O . ALA A 1 113 ? 3.188 -25.639 91.227 1.00 10.91 114 ALA A O 1
ATOM 893 N N . ILE A 1 114 ? 1.399 -24.565 92.048 1.00 23.74 115 ILE A N 1
ATOM 894 C CA . ILE A 1 114 ? 2.102 -23.301 92.213 1.00 18.50 115 ILE A CA 1
ATOM 895 C C . ILE A 1 114 ? 3.343 -23.332 93.100 1.00 17.31 115 ILE A C 1
ATOM 896 O O . ILE A 1 114 ? 4.442 -22.996 92.659 1.00 15.58 115 ILE A O 1
ATOM 901 N N . GLY A 1 115 ? 3.176 -23.733 94.349 1.00 22.80 116 GLY A N 1
ATOM 902 C CA . GLY A 1 115 ? 4.312 -23.778 95.251 1.00 16.35 116 GLY A CA 1
ATOM 903 C C . GLY A 1 115 ? 5.306 -24.878 94.923 1.00 21.78 116 GLY A C 1
ATOM 904 O O . GLY A 1 115 ? 6.517 -24.688 95.081 1.00 17.19 116 GLY A O 1
ATOM 905 N N . SER A 1 116 ? 4.807 -26.026 94.467 1.00 7.62 117 SER A N 1
ATOM 906 C CA . SER A 1 116 ? 5.687 -27.141 94.142 1.00 19.38 117 SER A CA 1
ATOM 907 C C . SER A 1 116 ? 6.500 -26.797 92.898 1.00 18.90 117 SER A C 1
ATOM 908 O O . SER A 1 116 ? 7.698 -27.086 92.822 1.00 9.59 117 SER A O 1
ATOM 911 N N . GLY A 1 117 ? 5.842 -26.161 91.937 1.00 11.84 118 GLY A N 1
ATOM 912 C CA . GLY A 1 117 ? 6.509 -25.772 90.712 1.00 14.22 118 GLY A CA 1
ATOM 913 C C . GLY A 1 117 ? 7.633 -24.778 90.947 1.00 21.44 118 GLY A C 1
ATOM 914 O O . GLY A 1 117 ? 8.743 -24.974 90.452 1.00 26.03 118 GLY A O 1
ATOM 915 N N . GLN A 1 118 ? 7.363 -23.713 91.698 1.00 11.01 119 GLN A N 1
ATOM 916 C CA . GLN A 1 118 ? 8.397 -22.725 91.955 1.00 13.22 119 GLN A CA 1
ATOM 917 C C . GLN A 1 118 ? 9.530 -23.279 92.814 1.00 12.98 119 GLN A C 1
ATOM 918 O O . GLN A 1 118 ? 10.696 -22.980 92.576 1.00 11.31 119 GLN A O 1
ATOM 924 N N . ALA A 1 119 ? 9.191 -24.097 93.802 1.00 21.23 120 ALA A N 1
ATOM 925 C CA . ALA A 1 119 ? 10.201 -24.677 94.682 1.00 15.86 120 ALA A CA 1
ATOM 926 C C . ALA A 1 119 ? 11.253 -25.396 93.858 1.00 24.79 120 ALA A C 1
ATOM 927 O O . ALA A 1 119 ? 12.457 -25.238 94.081 1.00 27.41 120 ALA A O 1
ATOM 929 N N . LEU A 1 120 ? 10.781 -26.186 92.901 1.00 24.02 121 LEU A N 1
ATOM 930 C CA . LEU A 1 120 ? 11.657 -26.953 92.032 1.00 24.91 121 LEU A CA 1
ATOM 931 C C . LEU A 1 120 ? 12.488 -26.110 91.066 1.00 24.63 121 LEU A C 1
ATOM 932 O O . LEU A 1 120 ? 13.473 -26.600 90.523 1.00 21.78 121 LEU A O 1
ATOM 937 N N . ALA A 1 121 ? 12.098 -24.856 90.843 1.00 22.45 122 ALA A N 1
ATOM 938 C CA . ALA A 1 121 ? 12.850 -23.987 89.934 1.00 23.69 122 ALA A CA 1
ATOM 939 C C . ALA A 1 121 ? 13.883 -23.151 90.691 1.00 19.85 122 ALA A C 1
ATOM 940 O O . ALA A 1 121 ? 14.699 -22.447 90.092 1.00 22.01 122 ALA A O 1
ATOM 942 N N . LEU A 1 122 ? 13.842 -23.247 92.015 1.00 28.79 123 LEU A N 1
ATOM 943 C CA . LEU A 1 122 ? 14.754 -22.511 92.883 1.00 20.87 123 LEU A CA 1
ATOM 944 C C . LEU A 1 122 ? 15.724 -23.490 93.517 1.00 22.43 123 LEU A C 1
ATOM 945 O O . LEU A 1 122 ? 15.641 -24.698 93.285 1.00 22.93 123 LEU A O 1
ATOM 950 N N . ASN A 1 123 ? 16.633 -22.955 94.325 1.00 14.21 124 ASN A N 1
ATOM 951 C CA . ASN A 1 123 ? 17.604 -23.759 95.046 1.00 17.93 124 ASN A CA 1
ATOM 952 C C . ASN A 1 123 ? 17.082 -23.856 96.465 1.00 23.85 124 ASN A C 1
ATOM 953 O O . ASN A 1 123 ? 16.330 -22.993 96.921 1.00 27.42 124 ASN A O 1
ATOM 958 N N . ARG A 1 124 ? 17.485 -24.902 97.168 1.00 21.23 125 ARG A N 1
ATOM 959 C CA . ARG A 1 124 ? 17.035 -25.083 98.526 1.00 21.64 125 ARG A CA 1
ATOM 960 C C . ARG A 1 124 ? 17.447 -23.871 99.359 1.00 17.94 125 ARG A C 1
ATOM 961 O O . ARG A 1 124 ? 16.720 -23.459 100.263 1.00 29.22 125 ARG A O 1
ATOM 969 N N . THR A 1 125 ? 18.614 -23.304 99.058 1.00 23.58 126 THR A N 1
ATOM 970 C CA . THR A 1 125 ? 19.113 -22.144 99.796 1.00 14.36 126 THR A CA 1
ATOM 971 C C . THR A 1 125 ? 18.331 -20.868 99.506 1.00 20.82 126 THR A C 1
ATOM 972 O O . THR A 1 125 ? 18.499 -19.862 100.198 1.00 24.75 126 THR A O 1
ATOM 976 N N . ASP A 1 126 ? 17.495 -20.895 98.471 1.00 13.83 127 ASP A N 1
ATOM 977 C CA . ASP A 1 126 ? 16.662 -19.735 98.172 1.00 22.94 127 ASP A CA 1
ATOM 978 C C . ASP A 1 126 ? 15.531 -19.768 99.215 1.00 19.03 127 ASP A C 1
ATOM 979 O O . ASP A 1 126 ? 14.744 -20.713 99.259 1.00 25.07 127 ASP A O 1
ATOM 992 N N . CYS A 1 128 ? 12.048 -19.078 101.026 1.00 16.16 129 CYS A N 1
ATOM 993 C CA . CYS A 1 128 ? 10.666 -18.757 100.666 1.00 14.94 129 CYS A CA 1
ATOM 994 C C . CYS A 1 128 ? 9.941 -18.119 101.851 1.00 15.88 129 CYS A C 1
ATOM 995 O O . CYS A 1 128 ? 10.213 -18.451 103.004 1.00 17.99 129 CYS A O 1
ATOM 998 N N . PHE A 1 129 ? 9.038 -17.188 101.566 1.00 13.10 130 PHE A N 1
ATOM 999 C CA . PHE A 1 129 ? 8.252 -16.543 102.610 1.00 6.77 130 PHE A CA 1
ATOM 1000 C C . PHE A 1 129 ? 6.805 -16.874 102.284 1.00 6.41 130 PHE A C 1
ATOM 1001 O O . PHE A 1 129 ? 6.090 -16.087 101.671 1.00 9.17 130 PHE A O 1
ATOM 1009 N N . PRO A 1 130 ? 6.359 -18.062 102.699 1.00 14.44 131 PRO A N 1
ATOM 1010 C CA . PRO A 1 130 ? 4.992 -18.500 102.425 1.00 18.84 131 PRO A CA 1
ATOM 1011 C C . PRO A 1 130 ? 3.897 -18.075 103.377 1.00 20.16 131 PRO A C 1
ATOM 1012 O O . PRO A 1 130 ? 4.147 -17.668 104.516 1.00 19.97 131 PRO A O 1
ATOM 1016 N N . THR A 1 131 ? 2.672 -18.180 102.872 1.00 12.96 132 THR A N 1
ATOM 1017 C CA . THR A 1 131 ? 1.488 -17.905 103.652 1.00 16.94 132 THR A CA 1
ATOM 1018 C C . THR A 1 131 ? 1.195 -19.281 104.244 1.00 21.96 132 THR A C 1
ATOM 1019 O O . THR A 1 131 ? 2.104 -20.112 104.366 1.00 25.81 132 THR A O 1
ATOM 1023 N N . TYR A 1 132 ? -0.062 -19.536 104.591 1.00 19.30 133 TYR A N 1
ATOM 1024 C CA . TYR A 1 132 ? -0.445 -20.823 105.168 1.00 18.16 133 TYR A CA 1
ATOM 1025 C C . TYR A 1 132 ? -0.830 -21.877 104.122 1.00 23.55 133 TYR A C 1
ATOM 1026 O O . TYR A 1 132 ? -1.013 -23.044 104.468 1.00 30.41 133 TYR A O 1
ATOM 1035 N N . ARG A 1 133 ? -0.936 -21.477 102.853 1.00 15.35 134 ARG A N 1
ATOM 1036 C CA . ARG A 1 133 ? -1.331 -22.406 101.782 1.00 17.37 134 ARG A CA 1
ATOM 1037 C C . ARG A 1 133 ? -0.267 -22.885 100.799 1.00 10.55 134 ARG A C 1
ATOM 1038 O O . ARG A 1 133 ? -0.601 -23.303 99.696 1.00 8.87 134 ARG A O 1
ATOM 1046 N N . GLN A 1 134 ? 1.002 -22.820 101.163 1.00 11.47 135 GLN A N 1
ATOM 1047 C CA . GLN A 1 134 ? 2.031 -23.285 100.248 1.00 13.11 135 GLN A CA 1
ATOM 1048 C C . GLN A 1 134 ? 2.763 -24.505 100.786 1.00 16.06 135 GLN A C 1
ATOM 1049 O O . GLN A 1 134 ? 3.984 -24.613 100.657 1.00 28.56 135 GLN A O 1
ATOM 1055 N N . GLN A 1 135 ? 2.013 -25.424 101.392 1.00 18.75 136 GLN A N 1
ATOM 1056 C CA . GLN A 1 135 ? 2.610 -26.645 101.927 1.00 22.36 136 GLN A CA 1
ATOM 1057 C C . GLN A 1 135 ? 3.230 -27.446 100.778 1.00 12.87 136 GLN A C 1
ATOM 1058 O O . GLN A 1 135 ? 4.141 -28.249 100.989 1.00 21.74 136 GLN A O 1
ATOM 1064 N N . SER A 1 136 ? 2.738 -27.215 99.565 1.00 11.41 137 SER A N 1
ATOM 1065 C CA . SER A 1 136 ? 3.272 -27.888 98.385 1.00 11.24 137 SER A CA 1
ATOM 1066 C C . SER A 1 136 ? 4.785 -27.677 98.289 1.00 12.18 137 SER A C 1
ATOM 1067 O O . SER A 1 136 ? 5.495 -28.509 97.737 1.00 26.81 137 SER A O 1
ATOM 1070 N N . ILE A 1 137 ? 5.282 -26.570 98.830 1.00 17.67 138 ILE A N 1
ATOM 1071 C CA . ILE A 1 137 ? 6.717 -26.301 98.785 1.00 17.85 138 ILE A CA 1
ATOM 1072 C C . ILE A 1 137 ? 7.465 -27.295 99.667 1.00 18.40 138 ILE A C 1
ATOM 1073 O O . ILE A 1 137 ? 8.487 -27.847 99.265 1.00 18.89 138 ILE A O 1
ATOM 1078 N N . LEU A 1 138 ? 6.960 -27.508 100.878 1.00 22.41 139 LEU A N 1
ATOM 1079 C CA . LEU A 1 138 ? 7.592 -28.439 101.809 1.00 24.40 139 LEU A CA 1
ATOM 1080 C C . LEU A 1 138 ? 7.657 -29.835 101.199 1.00 19.96 139 LEU A C 1
ATOM 1081 O O . LEU A 1 138 ? 8.652 -30.548 101.351 1.00 26.95 139 LEU A O 1
ATOM 1094 N N . ALA A 1 140 ? 7.693 -30.577 97.949 1.00 22.22 141 ALA A N 1
ATOM 1095 C CA . ALA A 1 140 ? 8.640 -30.570 96.842 1.00 20.63 141 ALA A CA 1
ATOM 1096 C C . ALA A 1 140 ? 10.077 -30.624 97.362 1.00 14.77 141 ALA A C 1
ATOM 1097 O O . ALA A 1 140 ? 10.982 -31.075 96.662 1.00 23.02 141 ALA A O 1
ATOM 1099 N N . ARG A 1 141 ? 10.281 -30.167 98.593 1.00 9.10 142 ARG A N 1
ATOM 1100 C CA . ARG A 1 141 ? 11.607 -30.182 99.202 1.00 14.64 142 ARG A CA 1
ATOM 1101 C C . ARG A 1 141 ? 11.794 -31.359 100.160 1.00 22.93 142 ARG A C 1
ATOM 1102 O O . ARG A 1 141 ? 12.721 -31.376 100.973 1.00 18.71 142 ARG A O 1
ATOM 1110 N N . ASP A 1 142 ? 10.909 -32.348 100.036 1.00 22.23 143 ASP A N 1
ATOM 1111 C CA . ASP A 1 142 ? 10.935 -33.563 100.849 1.00 21.81 143 ASP A CA 1
ATOM 1112 C C . ASP A 1 142 ? 11.200 -33.355 102.335 1.00 20.17 143 ASP A C 1
ATOM 1113 O O . ASP A 1 142 ? 12.193 -33.840 102.878 1.00 16.64 143 ASP A O 1
ATOM 1118 N N . VAL A 1 143 ? 10.302 -32.637 102.990 1.00 13.40 144 VAL A N 1
ATOM 1119 C CA . VAL A 1 143 ? 10.423 -32.397 104.415 1.00 17.72 144 VAL A CA 1
ATOM 1120 C C . VAL A 1 143 ? 9.722 -33.552 105.140 1.00 21.98 144 VAL A C 1
ATOM 1121 O O . VAL A 1 143 ? 8.717 -34.075 104.653 1.00 16.90 144 VAL A O 1
ATOM 1125 N N . SER A 1 144 ? 10.256 -33.944 106.293 1.00 18.81 145 SER A N 1
ATOM 1126 C CA . SER A 1 144 ? 9.696 -35.036 107.092 1.00 18.30 145 SER A CA 1
ATOM 1127 C C . SER A 1 144 ? 8.196 -34.888 107.355 1.00 22.19 145 SER A C 1
ATOM 1128 O O . SER A 1 144 ? 7.750 -33.874 107.908 1.00 16.02 145 SER A O 1
ATOM 1131 N N . LEU A 1 145 ? 7.419 -35.893 106.954 1.00 23.39 146 LEU A N 1
ATOM 1132 C CA . LEU A 1 145 ? 5.974 -35.868 107.170 1.00 18.83 146 LEU A CA 1
ATOM 1133 C C . LEU A 1 145 ? 5.680 -36.024 108.655 1.00 24.55 146 LEU A C 1
ATOM 1134 O O . LEU A 1 145 ? 4.688 -35.504 109.163 1.00 27.43 146 LEU A O 1
ATOM 1139 N N . VAL A 1 146 ? 6.562 -36.733 109.352 1.00 24.26 147 VAL A N 1
ATOM 1140 C CA . VAL A 1 146 ? 6.410 -36.955 110.785 1.00 22.73 147 VAL A CA 1
ATOM 1141 C C . VAL A 1 146 ? 6.551 -35.653 111.567 1.00 25.7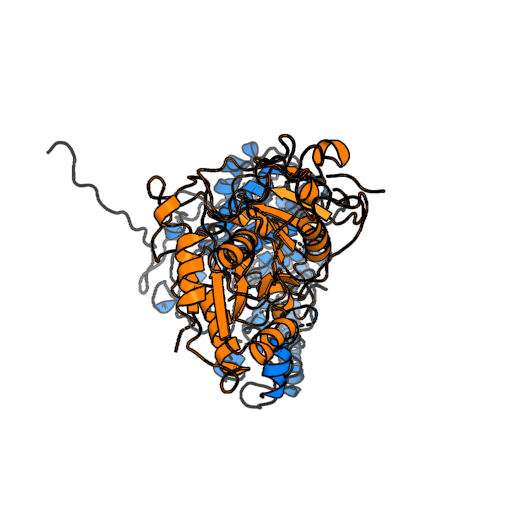8 147 VAL A C 1
ATOM 1142 O O . VAL A 1 146 ? 5.795 -35.398 112.507 1.00 24.60 147 VAL A O 1
ATOM 1146 N N . GLU A 1 147 ? 7.521 -34.827 111.189 1.00 24.18 148 GLU A N 1
ATOM 1147 C CA . GLU A 1 147 ? 7.716 -33.568 111.894 1.00 35.80 148 GLU A CA 1
ATOM 1148 C C . GLU A 1 147 ? 6.597 -32.587 111.570 1.00 29.05 148 GLU A C 1
ATOM 1149 O O . GLU A 1 147 ? 6.175 -31.822 112.432 1.00 32.96 148 GLU A O 1
ATOM 1163 N N . ILE A 1 149 ? 3.415 -33.363 110.785 1.00 28.35 150 ILE A N 1
ATOM 1164 C CA . ILE A 1 149 ? 2.258 -33.829 111.531 1.00 26.81 150 ILE A CA 1
ATOM 1165 C C . ILE A 1 149 ? 2.367 -33.565 113.035 1.00 29.07 150 ILE A C 1
ATOM 1166 O O . ILE A 1 149 ? 1.378 -33.206 113.674 1.00 26.95 150 ILE A O 1
ATOM 1171 N N . CYS A 1 150 ? 3.557 -33.733 113.603 1.00 21.65 151 CYS A N 1
ATOM 1172 C CA . CYS A 1 150 ? 3.725 -33.489 115.032 1.00 25.70 151 CYS A CA 1
ATOM 1173 C C . CYS A 1 150 ? 3.341 -32.056 115.372 1.00 28.13 151 CYS A C 1
ATOM 1174 O O . CYS A 1 150 ? 2.701 -31.796 116.393 1.00 30.12 151 CYS A O 1
ATOM 1177 N N . GLN A 1 151 ? 3.731 -31.129 114.505 1.00 33.12 152 GLN A N 1
ATOM 1178 C CA . GLN A 1 151 ? 3.425 -29.719 114.701 1.00 26.56 152 GLN A CA 1
ATOM 1179 C C . GLN A 1 151 ? 1.912 -29.503 114.577 1.00 16.67 152 GLN A C 1
ATOM 1180 O O . GLN A 1 151 ? 1.339 -28.632 115.224 1.00 16.27 152 GLN A O 1
ATOM 1186 N N . LEU A 1 152 ? 1.263 -30.311 113.749 1.00 20.72 153 LEU A N 1
ATOM 1187 C CA . LEU A 1 152 ? -0.174 -30.190 113.562 1.00 24.33 153 LEU A CA 1
ATOM 1188 C C . LEU A 1 152 ? -0.926 -30.764 114.759 1.00 31.54 153 LEU A C 1
ATOM 1189 O O . LEU A 1 152 ? -2.126 -30.533 114.914 1.00 27.79 153 LEU A O 1
ATOM 1194 N N . LEU A 1 153 ? -0.209 -31.508 115.600 1.00 33.52 154 LEU A N 1
ATOM 1195 C CA . LEU A 1 153 ? -0.793 -32.141 116.785 1.00 39.84 154 LEU A CA 1
ATOM 1196 C C . LEU A 1 153 ? -0.323 -31.503 118.083 1.00 38.00 154 LEU A C 1
ATOM 1197 O O . LEU A 1 153 ? -0.906 -31.741 119.139 1.00 43.72 154 LEU A O 1
ATOM 1202 N N . SER A 1 154 ? 0.731 -30.697 117.998 1.00 35.61 155 SER A N 1
ATOM 1203 C CA . SER A 1 154 ? 1.300 -30.055 119.175 1.00 38.91 155 SER A CA 1
ATOM 1204 C C . SER A 1 154 ? 1.838 -31.100 120.154 1.00 40.45 155 SER A C 1
ATOM 1205 O O . SER A 1 154 ? 1.747 -30.923 121.368 1.00 48.79 155 SER A O 1
ATOM 1208 N N . ASN A 1 155 ? 2.400 -32.181 119.615 1.00 37.54 156 ASN A N 1
ATOM 1209 C CA . ASN A 1 155 ? 2.964 -33.267 120.419 1.00 36.06 156 ASN A CA 1
ATOM 1210 C C . ASN A 1 155 ? 4.170 -32.803 121.208 1.00 42.88 156 ASN A C 1
ATOM 1211 O O . ASN A 1 155 ? 4.577 -31.646 121.132 1.00 40.50 156 ASN A O 1
ATOM 1216 N N . GLU A 1 156 ? 4.748 -33.736 121.956 1.00 44.64 157 GLU A N 1
ATOM 1217 C CA . GLU A 1 156 ? 5.939 -33.457 122.738 1.00 53.04 157 GLU A CA 1
ATOM 1218 C C . GLU A 1 156 ? 7.065 -33.394 121.715 1.00 49.11 157 GLU A C 1
ATOM 1219 O O . GLU A 1 156 ? 8.171 -32.933 122.003 1.00 40.00 157 GLU A O 1
ATOM 1225 N N . ARG A 1 157 ? 6.749 -33.860 120.511 1.00 48.93 158 ARG A N 1
ATOM 1226 C CA . ARG A 1 157 ? 7.696 -33.899 119.410 1.00 48.71 158 ARG A CA 1
ATOM 1227 C C . ARG A 1 157 ? 7.472 -32.743 118.429 1.00 46.57 158 ARG A C 1
ATOM 1228 O O . ARG A 1 157 ? 8.106 -32.683 117.369 1.00 37.05 158 ARG A O 1
ATOM 1236 N N . ASP A 1 158 ? 6.565 -31.833 118.776 1.00 41.20 159 ASP A N 1
ATOM 1237 C CA . ASP A 1 158 ? 6.289 -30.677 117.922 1.00 36.51 159 ASP A CA 1
ATOM 1238 C C . ASP A 1 158 ? 7.564 -29.848 117.861 1.00 28.51 159 ASP A C 1
ATOM 1239 O O . ASP A 1 158 ? 8.072 -29.405 118.889 1.00 24.70 159 ASP A O 1
ATOM 1244 N N . PRO A 1 159 ? 8.107 -29.636 116.654 1.00 28.52 160 PRO A N 1
ATOM 1245 C CA . PRO A 1 159 ? 9.333 -28.841 116.568 1.00 29.56 160 PRO A CA 1
ATOM 1246 C C . PRO A 1 159 ? 9.159 -27.419 117.097 1.00 33.12 160 PRO A C 1
ATOM 1247 O O . PRO A 1 159 ? 10.134 -26.783 117.510 1.00 31.52 160 PRO A O 1
ATOM 1251 N N . LEU A 1 160 ? 7.918 -26.929 117.096 1.00 28.42 161 LEU A N 1
ATOM 1252 C CA . LEU A 1 160 ? 7.620 -25.582 117.591 1.00 33.87 161 LEU A CA 1
ATOM 1253 C C . LEU A 1 160 ? 7.214 -25.593 119.068 1.00 32.79 161 LEU A C 1
ATOM 1254 O O . LEU A 1 160 ? 6.850 -24.556 119.637 1.00 29.63 161 LEU A O 1
ATOM 1259 N N . LYS A 1 161 ? 7.275 -26.776 119.674 1.00 24.53 162 LYS A N 1
ATOM 1260 C CA . LYS A 1 161 ? 6.946 -26.965 121.084 1.00 16.64 162 LYS A CA 1
ATOM 1261 C C . LYS A 1 161 ? 5.569 -26.444 121.488 1.00 16.98 162 LYS A C 1
ATOM 1262 O O . LYS A 1 161 ? 5.412 -25.863 122.557 1.00 18.97 162 LYS A O 1
ATOM 1268 N N . GLY A 1 162 ? 4.582 -26.656 120.618 1.00 27.64 163 GLY A N 1
ATOM 1269 C CA . GLY A 1 162 ? 3.216 -26.235 120.891 1.00 25.34 163 GLY A CA 1
ATOM 1270 C C . GLY A 1 162 ? 2.922 -24.744 120.861 1.00 30.29 163 GLY A C 1
ATOM 1271 O O . GLY A 1 162 ? 1.755 -24.336 120.899 1.00 24.28 163 GLY A O 1
ATOM 1272 N N . ARG A 1 163 ? 3.968 -23.929 120.774 1.00 24.91 164 ARG A N 1
ATOM 1273 C CA . ARG A 1 163 ? 3.809 -22.480 120.768 1.00 26.78 164 ARG A CA 1
ATOM 1274 C C . ARG A 1 163 ? 3.031 -21.888 119.598 1.00 29.68 164 ARG A C 1
ATOM 1275 O O . ARG A 1 163 ? 2.603 -20.737 119.664 1.00 34.61 164 ARG A O 1
ATOM 1283 N N . GLN A 1 164 ? 2.820 -22.658 118.537 1.00 28.06 165 GLN A N 1
ATOM 1284 C CA . GLN A 1 164 ? 2.130 -22.115 117.372 1.00 20.81 165 GLN A CA 1
ATOM 1285 C C . GLN A 1 164 ? 0.922 -22.928 116.929 1.00 25.17 165 GLN A C 1
ATOM 1286 O O . GLN A 1 164 ? 0.829 -24.125 117.201 1.00 28.14 165 GLN A O 1
ATOM 1292 N N . LEU A 1 165 ? -0.002 -22.267 116.236 1.00 29.62 166 LEU A N 1
ATOM 1293 C CA . LEU A 1 165 ? -1.209 -22.915 115.734 1.00 26.10 166 LEU A CA 1
ATOM 1294 C C . LEU A 1 165 ? -0.849 -23.928 114.642 1.00 28.56 166 LEU A C 1
ATOM 1295 O O . LEU A 1 165 ? 0.171 -23.791 113.973 1.00 35.54 166 LEU A O 1
ATOM 1300 N N . PRO A 1 166 ? -1.684 -24.963 114.454 1.00 27.56 167 PRO A N 1
ATOM 1301 C CA . PRO A 1 166 ? -1.432 -25.986 113.432 1.00 26.64 167 PRO A CA 1
ATOM 1302 C C . PRO A 1 166 ? -1.357 -25.418 112.012 1.00 26.33 167 PRO A C 1
ATOM 1303 O O . PRO A 1 166 ? -2.231 -24.658 111.605 1.00 25.38 167 PRO A O 1
ATOM 1307 N N . ILE A 1 167 ? -0.315 -25.826 111.285 1.00 13.52 168 ILE A N 1
ATOM 1308 C CA . ILE A 1 167 ? 0.002 -25.437 109.899 1.00 23.90 168 ILE A CA 1
ATOM 1309 C C . ILE A 1 167 ? 0.832 -24.159 109.829 1.00 26.52 168 ILE A C 1
ATOM 1310 O O . ILE A 1 167 ? 1.183 -23.692 108.742 1.00 20.02 168 ILE A O 1
ATOM 1323 N N . TYR A 1 169 ? 3.768 -23.729 110.176 1.00 11.90 170 TYR A N 1
ATOM 1324 C CA . TYR A 1 169 ? 5.102 -24.321 110.087 1.00 11.35 170 TYR A CA 1
ATOM 1325 C C . TYR A 1 169 ? 6.273 -23.346 110.057 1.00 18.75 170 TYR A C 1
ATOM 1326 O O . TYR A 1 169 ? 6.108 -22.147 109.850 1.00 23.82 170 TYR A O 1
ATOM 1335 N N . SER A 1 170 ? 7.464 -23.905 110.254 1.00 24.80 171 SER A N 1
ATOM 1336 C CA . SER A 1 170 ? 8.723 -23.174 110.221 1.00 25.93 171 SER A CA 1
ATOM 1337 C C . SER A 1 170 ? 9.821 -24.209 109.969 1.00 24.47 171 SER A C 1
ATOM 1338 O O . SER A 1 170 ? 10.068 -25.075 110.811 1.00 32.74 171 SER A O 1
ATOM 1341 N N . VAL A 1 171 ? 10.470 -24.122 108.809 1.00 22.87 172 VAL A N 1
ATOM 1342 C CA . VAL A 1 171 ? 11.517 -25.073 108.430 1.00 19.28 172 VAL A CA 1
ATOM 1343 C C . VAL A 1 171 ? 12.693 -24.373 107.741 1.00 22.78 172 VAL A C 1
ATOM 1344 O O . VAL A 1 171 ? 12.858 -24.475 106.512 1.00 20.47 172 VAL A O 1
ATOM 1348 N N . ARG A 1 172 ? 13.514 -23.676 108.527 1.00 19.31 173 ARG A N 1
ATOM 1349 C CA . ARG A 1 172 ? 14.662 -22.949 107.980 1.00 21.64 173 ARG A CA 1
ATOM 1350 C C . ARG A 1 172 ? 15.588 -23.803 107.121 1.00 17.26 173 ARG A C 1
ATOM 1351 O O . ARG A 1 172 ? 16.162 -23.311 106.146 1.00 21.07 173 ARG A O 1
ATOM 1359 N N . GLU A 1 173 ? 15.741 -25.069 107.496 1.00 21.80 174 GLU A N 1
ATOM 1360 C CA . GLU A 1 173 ? 16.594 -26.005 106.768 1.00 23.47 174 GLU A CA 1
ATOM 1361 C C . GLU A 1 173 ? 16.108 -26.236 105.335 1.00 26.33 174 GLU A C 1
ATOM 1362 O O . GLU A 1 173 ? 16.899 -26.558 104.443 1.00 25.85 174 GLU A O 1
ATOM 1368 N N . ALA A 1 174 ? 14.807 -26.059 105.117 1.00 19.81 175 ALA A N 1
ATOM 1369 C CA . ALA A 1 174 ? 14.219 -26.248 103.798 1.00 19.49 175 ALA A CA 1
ATOM 1370 C C . ALA A 1 174 ? 13.848 -24.911 103.173 1.00 16.78 175 ALA A C 1
ATOM 1371 O O . ALA A 1 174 ? 12.955 -24.840 102.325 1.00 15.36 175 ALA A O 1
ATOM 1373 N N . GLY A 1 175 ? 14.539 -23.854 103.591 1.00 17.34 176 GLY A N 1
ATOM 1374 C CA . GLY A 1 175 ? 14.258 -22.528 103.065 1.00 13.56 176 GLY A CA 1
ATOM 1375 C C . GLY A 1 175 ? 12.777 -22.199 103.134 1.00 17.17 176 GLY A C 1
ATOM 1376 O O . GLY A 1 175 ? 12.203 -21.695 102.166 1.00 20.68 176 GLY A O 1
ATOM 1377 N N . PHE A 1 176 ? 12.162 -22.482 104.282 1.00 13.03 177 PHE A N 1
ATOM 1378 C CA . PHE A 1 176 ? 10.733 -22.233 104.488 1.00 17.25 177 PHE A CA 1
ATOM 1379 C C . PHE A 1 176 ? 10.620 -21.406 105.765 1.00 11.19 177 PHE A C 1
ATOM 1380 O O . PHE A 1 176 ? 10.693 -21.929 106.875 1.00 16.67 177 PHE A O 1
ATOM 1388 N N . PHE A 1 177 ? 10.448 -20.104 105.580 1.00 10.71 178 PHE A N 1
ATOM 1389 C CA . PHE A 1 177 ? 10.358 -19.143 106.671 1.00 12.44 178 PHE A CA 1
ATOM 1390 C C . PHE A 1 177 ? 9.120 -19.249 107.572 1.00 11.28 178 PHE A C 1
ATOM 1391 O O . PHE A 1 177 ? 7.989 -19.394 107.110 1.00 4.54 178 PHE A O 1
ATOM 1399 N N . THR A 1 178 ? 9.361 -19.143 108.870 1.00 16.16 179 THR A N 1
ATOM 1400 C CA . THR A 1 178 ? 8.316 -19.212 109.878 1.00 18.65 179 THR A CA 1
ATOM 1401 C C . THR A 1 178 ? 7.038 -18.458 109.502 1.00 21.55 179 THR A C 1
ATOM 1402 O O . THR A 1 178 ? 7.041 -17.232 109.370 1.00 26.51 179 THR A O 1
ATOM 1406 N N . ILE A 1 179 ? 5.947 -19.201 109.341 1.00 14.34 180 ILE A N 1
ATOM 1407 C CA . ILE A 1 179 ? 4.655 -18.620 108.986 1.00 18.23 180 ILE A CA 1
ATOM 1408 C C . ILE A 1 179 ? 4.039 -17.831 110.148 1.00 28.97 180 ILE A C 1
ATOM 1409 O O . ILE A 1 179 ? 4.216 -18.172 111.320 1.00 22.79 180 ILE A O 1
ATOM 1414 N N . SER A 1 180 ? 3.312 -16.774 109.807 1.00 28.74 181 SER A N 1
ATOM 1415 C CA . SER A 1 180 ? 2.660 -15.930 110.798 1.00 29.33 181 SER A CA 1
ATOM 1416 C C . SER A 1 180 ? 1.180 -15.829 110.432 1.00 21.17 181 SER A C 1
ATOM 1417 O O . SER A 1 180 ? 0.829 -15.861 109.253 1.00 21.58 181 SER A O 1
ATOM 1420 N N . GLY A 1 181 ? 0.316 -15.710 111.437 1.00 22.63 182 GLY A N 1
ATOM 1421 C CA . GLY A 1 181 ? -1.110 -15.601 111.168 1.00 17.60 182 GLY A CA 1
ATOM 1422 C C . GLY A 1 181 ? -1.479 -14.245 110.586 1.00 16.07 182 GLY A C 1
ATOM 1423 O O . GLY A 1 181 ? -2.537 -14.082 109.974 1.00 13.78 182 GLY A O 1
ATOM 1424 N N . ASN A 1 182 ? -0.598 -13.267 110.769 1.00 6.81 183 ASN A N 1
ATOM 1425 C CA . ASN A 1 182 ? -0.833 -11.917 110.265 1.00 16.56 183 ASN A CA 1
ATOM 1426 C C . ASN A 1 182 ? -0.577 -11.903 108.768 1.00 16.20 183 ASN A C 1
ATOM 1427 O O . ASN A 1 182 ? 0.530 -12.188 108.316 1.00 20.95 183 ASN A O 1
ATOM 1432 N N . LEU A 1 183 ? -1.607 -11.574 107.999 1.00 11.03 184 LEU A N 1
ATOM 1433 C CA . LEU A 1 183 ? -1.491 -11.559 106.550 1.00 14.62 184 LEU A CA 1
ATOM 1434 C C . LEU A 1 183 ? -0.549 -10.505 105.986 1.00 17.96 184 LEU A C 1
ATOM 1435 O O . LEU A 1 183 ? -0.366 -9.435 106.568 1.00 24.49 184 LEU A O 1
ATOM 1440 N N . ALA A 1 184 ? 0.048 -10.843 104.848 1.00 15.54 185 ALA A N 1
ATOM 1441 C CA . ALA A 1 184 ? 0.947 -9.967 104.104 1.00 13.38 185 ALA A CA 1
ATOM 1442 C C . ALA A 1 184 ? 2.311 -9.611 104.692 1.00 16.08 185 ALA A C 1
ATOM 1443 O O . ALA A 1 184 ? 3.246 -9.357 103.939 1.00 17.96 185 ALA A O 1
ATOM 1445 N N . THR A 1 185 ? 2.448 -9.597 106.014 1.00 14.39 186 THR A N 1
ATOM 1446 C CA . THR A 1 185 ? 3.729 -9.218 106.614 1.00 15.96 186 THR A CA 1
ATOM 1447 C C . THR A 1 185 ? 4.969 -9.906 106.033 1.00 20.66 186 THR A C 1
ATOM 1448 O O . THR A 1 185 ? 6.034 -9.295 105.942 1.00 12.86 186 THR A O 1
ATOM 1452 N N . GLN A 1 186 ? 4.840 -11.170 105.643 1.00 14.96 187 GLN A N 1
ATOM 1453 C CA . GLN A 1 186 ? 5.980 -11.895 105.104 1.00 10.93 187 GLN A CA 1
ATOM 1454 C C . GLN A 1 186 ? 6.397 -11.386 103.716 1.00 16.20 187 GLN A C 1
ATOM 1455 O O . GLN A 1 186 ? 7.551 -11.541 103.311 1.00 12.06 187 GLN A O 1
ATOM 1461 N N . PHE A 1 187 ? 5.465 -10.767 102.994 1.00 17.01 188 PHE A N 1
ATOM 1462 C CA . PHE A 1 187 ? 5.770 -10.235 101.667 1.00 18.20 188 PHE A CA 1
ATOM 1463 C C . PHE A 1 187 ? 6.890 -9.190 101.722 1.00 20.92 188 PHE A C 1
ATOM 1464 O O . PHE A 1 187 ? 7.848 -9.254 100.947 1.00 18.42 188 PHE A O 1
ATOM 1472 N N . VAL A 1 188 ? 6.772 -8.230 102.635 1.00 18.21 189 VAL A N 1
ATOM 1473 C CA . VAL A 1 188 ? 7.792 -7.191 102.769 1.00 18.47 189 VAL A CA 1
ATOM 1474 C C . VAL A 1 188 ? 9.069 -7.757 103.372 1.00 21.67 189 VAL A C 1
ATOM 1475 O O . VAL A 1 188 ? 10.173 -7.371 102.982 1.00 15.70 189 VAL A O 1
ATOM 1479 N N . GLN A 1 189 ? 8.921 -8.662 104.337 1.00 16.28 190 GLN A N 1
ATOM 1480 C CA . GLN A 1 189 ? 10.086 -9.253 104.982 1.00 24.17 190 GLN A CA 1
ATOM 1481 C C . GLN A 1 189 ? 10.942 -9.991 103.955 1.00 16.19 190 GLN A C 1
ATOM 1482 O O . GLN A 1 189 ? 12.173 -9.997 104.054 1.00 20.48 190 GLN A O 1
ATOM 1488 N N . ALA A 1 190 ? 10.296 -10.604 102.966 1.00 17.80 191 ALA A N 1
ATOM 1489 C CA . ALA A 1 190 ? 11.028 -11.331 101.927 1.00 18.16 191 ALA A CA 1
ATOM 1490 C C . ALA A 1 190 ? 11.920 -10.379 101.125 1.00 18.63 191 ALA A C 1
ATOM 1491 O O . ALA A 1 190 ? 13.005 -10.752 100.683 1.00 8.29 191 ALA A O 1
ATOM 1493 N N . VAL A 1 191 ? 11.450 -9.151 100.941 1.00 15.17 192 VAL A N 1
ATOM 1494 C CA . VAL A 1 191 ? 12.201 -8.150 100.198 1.00 8.19 192 VAL A CA 1
ATOM 1495 C C . VAL A 1 191 ? 13.444 -7.770 101.008 1.00 17.91 192 VAL A C 1
ATOM 1496 O O . VAL A 1 191 ? 14.524 -7.516 100.456 1.00 10.53 192 VAL A O 1
ATOM 1500 N N . GLY A 1 192 ? 13.284 -7.733 102.324 1.00 20.87 193 GLY A N 1
ATOM 1501 C CA . GLY A 1 192 ? 14.407 -7.411 103.185 1.00 19.37 193 GLY A CA 1
ATOM 1502 C C . GLY A 1 192 ? 15.457 -8.503 103.104 1.00 23.43 193 GLY A C 1
ATOM 1503 O O . GLY A 1 192 ? 16.663 -8.221 103.046 1.00 13.70 193 GLY A O 1
ATOM 1504 N N . TRP A 1 193 ? 14.993 -9.753 103.095 1.00 18.94 194 TRP A N 1
ATOM 1505 C CA . TRP A 1 193 ? 15.880 -10.911 103.021 1.00 19.14 194 TRP A CA 1
ATOM 1506 C C . TRP A 1 193 ? 16.687 -10.821 101.727 1.00 14.55 194 TRP A C 1
ATOM 1507 O O . TRP A 1 193 ? 17.875 -11.134 101.694 1.00 14.56 194 TRP A O 1
ATOM 1518 N N . ALA A 1 194 ? 16.035 -10.379 100.659 1.00 15.90 195 ALA A N 1
ATOM 1519 C CA . ALA A 1 194 ? 16.712 -10.237 99.375 1.00 21.04 195 ALA A CA 1
ATOM 1520 C C . ALA A 1 194 ? 17.706 -9.089 99.431 1.00 19.85 195 ALA A C 1
ATOM 1521 O O . ALA A 1 194 ? 18.823 -9.188 98.897 1.00 14.98 195 ALA A O 1
ATOM 1531 N N . ALA A 1 196 ? 19.204 -8.098 101.971 1.00 24.15 197 ALA A N 1
ATOM 1532 C CA . ALA A 1 196 ? 20.311 -8.584 102.784 1.00 14.51 197 ALA A CA 1
ATOM 1533 C C . ALA A 1 196 ? 21.285 -9.356 101.906 1.00 17.12 197 ALA A C 1
ATOM 1534 O O . ALA A 1 196 ? 22.497 -9.176 101.995 1.00 17.85 197 ALA A O 1
ATOM 1536 N N . SER A 1 197 ? 20.751 -10.216 101.049 1.00 21.71 198 SER A N 1
ATOM 1537 C CA . SER A 1 197 ? 21.598 -11.005 100.161 1.00 20.32 198 SER A CA 1
ATOM 1538 C C . SER A 1 197 ? 22.401 -10.117 99.186 1.00 17.51 198 SER A C 1
ATOM 1539 O O . SER A 1 197 ? 23.571 -10.380 98.906 1.00 14.06 198 SER A O 1
ATOM 1542 N N . ALA A 1 198 ? 21.774 -9.068 98.670 1.00 17.76 199 ALA A N 1
ATOM 1543 C CA . ALA A 1 198 ? 22.462 -8.177 97.745 1.00 22.55 199 ALA A CA 1
ATOM 1544 C C . ALA A 1 198 ? 23.539 -7.378 98.489 1.00 19.71 199 ALA A C 1
ATOM 1545 O O . ALA A 1 198 ? 24.618 -7.118 97.960 1.00 24.68 199 ALA A O 1
ATOM 1547 N N . ILE A 1 199 ? 23.228 -6.998 99.721 1.00 17.08 200 ILE A N 1
ATOM 1548 C CA . ILE A 1 199 ? 24.136 -6.243 100.565 1.00 13.95 200 ILE A CA 1
ATOM 1549 C C . ILE A 1 199 ? 25.395 -7.061 100.863 1.00 21.56 200 ILE A C 1
ATOM 1550 O O . ILE A 1 199 ? 26.488 -6.515 101.009 1.00 21.57 200 ILE A O 1
ATOM 1555 N N . LYS A 1 200 ? 25.240 -8.374 100.940 1.00 19.13 201 LYS A N 1
ATOM 1556 C CA . LYS A 1 200 ? 26.368 -9.237 101.238 1.00 18.09 201 LYS A CA 1
ATOM 1557 C C . LYS A 1 200 ? 27.063 -9.815 100.017 1.00 17.50 201 LYS A C 1
ATOM 1558 O O . LYS A 1 200 ? 27.952 -10.655 100.147 1.00 32.87 201 LYS A O 1
ATOM 1564 N N . GLY A 1 201 ? 26.674 -9.352 98.834 1.00 16.16 202 GLY A N 1
ATOM 1565 C CA . GLY A 1 201 ? 27.280 -9.853 97.612 1.00 14.02 202 GLY A CA 1
ATOM 1566 C C . GLY A 1 201 ? 27.031 -11.338 97.409 1.00 17.97 202 GLY A C 1
ATOM 1567 O O . GLY A 1 201 ? 27.835 -12.034 96.798 1.00 19.64 202 GLY A O 1
ATOM 1568 N N . ASP A 1 202 ? 25.903 -11.818 97.922 1.00 21.35 203 ASP A N 1
ATOM 1569 C CA . ASP A 1 202 ? 25.521 -13.226 97.818 1.00 18.86 203 ASP A CA 1
ATOM 1570 C C . ASP A 1 202 ? 24.818 -13.483 96.481 1.00 21.72 203 ASP A C 1
ATOM 1571 O O . ASP A 1 202 ? 24.656 -12.571 95.665 1.00 21.53 203 ASP A O 1
ATOM 1576 N N . THR A 1 203 ? 24.399 -14.726 96.263 1.00 20.05 204 THR A N 1
ATOM 1577 C CA . THR A 1 203 ? 23.695 -15.091 95.039 1.00 17.60 204 THR A CA 1
ATOM 1578 C C . THR A 1 203 ? 22.353 -15.768 95.336 1.00 20.24 204 THR A C 1
ATOM 1579 O O . THR A 1 203 ? 21.725 -16.324 94.438 1.00 17.80 204 THR A O 1
ATOM 1583 N N . LYS A 1 204 ? 21.919 -15.726 96.594 1.00 12.43 205 LYS A N 1
ATOM 1584 C CA . LYS A 1 204 ? 20.655 -16.353 96.979 1.00 18.00 205 LYS A CA 1
ATOM 1585 C C . LYS A 1 204 ? 19.505 -15.372 96.770 1.00 10.30 205 LYS A C 1
ATOM 1586 O O . LYS A 1 204 ? 19.700 -14.169 96.865 1.00 16.06 205 LYS A O 1
ATOM 1592 N N . ILE A 1 205 ? 18.308 -15.882 96.492 1.00 13.78 206 ILE A N 1
ATOM 1593 C CA . ILE A 1 205 ? 17.159 -15.008 96.266 1.00 15.23 206 ILE A CA 1
ATOM 1594 C C . ILE A 1 205 ? 15.983 -15.320 97.180 1.00 19.48 206 ILE A C 1
ATOM 1595 O O . ILE A 1 205 ? 15.946 -16.366 97.830 1.00 12.91 206 ILE A O 1
ATOM 1600 N N . ALA A 1 206 ? 15.015 -14.410 97.224 1.00 17.01 207 ALA A N 1
ATOM 1601 C CA . ALA A 1 206 ? 13.844 -14.612 98.066 1.00 22.35 207 ALA A CA 1
ATOM 1602 C C . ALA A 1 206 ? 12.627 -14.964 97.228 1.00 18.60 207 ALA A C 1
ATOM 1603 O O . ALA A 1 206 ? 12.506 -14.534 96.084 1.00 13.37 207 ALA A O 1
ATOM 1605 N N . SER A 1 207 ? 11.735 -15.758 97.812 1.00 22.14 208 SER A N 1
ATOM 1606 C CA . SER A 1 207 ? 10.505 -16.185 97.152 1.00 17.26 208 SER A CA 1
ATOM 1607 C C . SER A 1 207 ? 9.332 -15.842 98.063 1.00 17.54 208 SER A C 1
ATOM 1608 O O . SER A 1 207 ? 9.008 -16.604 98.977 1.00 20.64 208 SER A O 1
ATOM 1611 N N . ALA A 1 208 ? 8.697 -14.701 97.808 1.00 7.71 209 ALA A N 1
ATOM 1612 C CA . ALA A 1 208 ? 7.582 -14.235 98.628 1.00 15.01 209 ALA A CA 1
ATOM 1613 C C . ALA A 1 208 ? 6.211 -14.670 98.111 1.00 14.65 209 ALA A C 1
ATOM 1614 O O . ALA A 1 208 ? 5.994 -14.785 96.903 1.00 9.90 209 ALA A O 1
ATOM 1616 N N . TRP A 1 209 ? 5.280 -14.889 99.035 1.00 11.65 210 TRP A N 1
ATOM 1617 C CA . TRP A 1 209 ? 3.931 -15.323 98.675 1.00 12.32 210 TRP A CA 1
ATOM 1618 C C . TRP A 1 209 ? 2.823 -14.532 99.370 1.00 14.86 210 TRP A C 1
ATOM 1619 O O . TRP A 1 209 ? 2.993 -14.039 100.483 1.00 9.51 210 TRP A O 1
ATOM 1630 N N . ILE A 1 210 ? 1.681 -14.434 98.700 1.00 7.99 211 ILE A N 1
ATOM 1631 C CA . ILE A 1 210 ? 0.536 -13.713 99.222 1.00 7.66 211 ILE A CA 1
ATOM 1632 C C . ILE A 1 210 ? -0.689 -14.049 98.356 1.00 9.04 211 ILE A C 1
ATOM 1633 O O . ILE A 1 210 ? -0.551 -14.293 97.160 1.00 9.59 211 ILE A O 1
ATOM 1638 N N . GLY A 1 211 ? -1.875 -14.077 98.966 1.00 5.33 212 GLY A N 1
ATOM 1639 C CA . GLY A 1 211 ? -3.090 -14.373 98.224 1.00 2.21 212 GLY A CA 1
ATOM 1640 C C . GLY A 1 211 ? -3.769 -13.114 97.704 1.00 9.88 212 GLY A C 1
ATOM 1641 O O . GLY A 1 211 ? -3.395 -12.004 98.087 1.00 13.64 212 GLY A O 1
ATOM 1642 N N . ASP A 1 212 ? -4.766 -13.269 96.834 1.00 14.52 213 ASP A N 1
ATOM 1643 C CA . ASP A 1 212 ? -5.460 -12.105 96.277 1.00 21.73 213 ASP A CA 1
ATOM 1644 C C . ASP A 1 212 ? -6.027 -11.207 97.355 1.00 15.08 213 ASP A C 1
ATOM 1645 O O . ASP A 1 212 ? -5.914 -9.989 97.273 1.00 24.78 213 ASP A O 1
ATOM 1650 N N . GLY A 1 213 ? -6.642 -11.811 98.367 1.00 20.88 214 GLY A N 1
ATOM 1651 C CA . GLY A 1 213 ? -7.233 -11.027 99.437 1.00 12.82 214 GLY A CA 1
ATOM 1652 C C . GLY A 1 213 ? -6.251 -10.146 100.181 1.00 14.51 214 GLY A C 1
ATOM 1653 O O . GLY A 1 213 ? -6.487 -8.957 100.397 1.00 13.57 214 GLY A O 1
ATOM 1654 N N . ALA A 1 214 ? -5.135 -10.739 100.572 1.00 15.09 215 ALA A N 1
ATOM 1655 C CA . ALA A 1 214 ? -4.118 -10.029 101.317 1.00 5.26 215 ALA A CA 1
ATOM 1656 C C . ALA A 1 214 ? -3.438 -8.910 100.542 1.00 9.33 215 ALA A C 1
ATOM 1657 O O . ALA A 1 214 ? -2.796 -8.069 101.158 1.00 10.60 215 ALA A O 1
ATOM 1659 N N . THR A 1 215 ? -3.556 -8.892 99.209 1.00 7.15 216 THR A N 1
ATOM 1660 C CA . THR A 1 215 ? -2.925 -7.826 98.417 1.00 11.10 216 THR A CA 1
ATOM 1661 C C . THR A 1 215 ? -3.410 -6.442 98.849 1.00 8.68 216 THR A C 1
ATOM 1662 O O . THR A 1 215 ? -2.707 -5.453 98.677 1.00 17.84 216 THR A O 1
ATOM 1666 N N . ALA A 1 216 ? -4.619 -6.380 99.398 1.00 7.08 217 ALA A N 1
ATOM 1667 C CA . ALA A 1 216 ? -5.181 -5.119 99.875 1.00 12.81 217 ALA A CA 1
ATOM 1668 C C . ALA A 1 216 ? -4.519 -4.707 101.188 1.00 8.54 217 ALA A C 1
ATOM 1669 O O . ALA A 1 216 ? -4.753 -3.610 101.692 1.00 17.83 217 ALA A O 1
ATOM 1671 N N . GLU A 1 217 ? -3.698 -5.594 101.743 1.00 19.68 218 GLU A N 1
ATOM 1672 C CA . GLU A 1 217 ? -3.007 -5.313 102.997 1.00 24.01 218 GLU A CA 1
ATOM 1673 C C . GLU A 1 217 ? -1.843 -4.372 102.711 1.00 25.75 218 GLU A C 1
ATOM 1674 O O . GLU A 1 217 ? -1.170 -4.486 101.684 1.00 25.21 218 GLU A O 1
ATOM 1680 N N . SER A 1 218 ? -1.612 -3.441 103.625 1.00 26.85 219 SER A N 1
ATOM 1681 C CA . SER A 1 218 ? -0.559 -2.449 103.457 1.00 31.27 219 SER A CA 1
ATOM 1682 C C . SER A 1 218 ? 0.811 -2.994 103.073 1.00 29.16 219 SER A C 1
ATOM 1683 O O . SER A 1 218 ? 1.500 -2.403 102.242 1.00 28.04 219 SER A O 1
ATOM 1686 N N . ASP A 1 219 ? 1.209 -4.120 103.651 1.00 15.42 220 ASP A N 1
ATOM 1687 C CA . ASP A 1 219 ? 2.532 -4.643 103.352 1.00 15.64 220 ASP A CA 1
ATOM 1688 C C . ASP A 1 219 ? 2.726 -5.135 101.915 1.00 20.28 220 ASP A C 1
ATOM 1689 O O . ASP A 1 219 ? 3.861 -5.358 101.484 1.00 13.68 220 ASP A O 1
ATOM 1694 N N . PHE A 1 220 ? 1.633 -5.291 101.166 1.00 9.53 221 PHE A N 1
ATOM 1695 C CA . PHE A 1 220 ? 1.750 -5.694 99.764 1.00 2.21 221 PHE A CA 1
ATOM 1696 C C . PHE A 1 220 ? 2.419 -4.550 99.014 1.00 16.69 221 PHE A C 1
ATOM 1697 O O . PHE A 1 220 ? 3.409 -4.741 98.304 1.00 18.22 221 PHE A O 1
ATOM 1705 N N . HIS A 1 221 ? 1.845 -3.359 99.181 1.00 17.01 222 HIS A N 1
ATOM 1706 C CA . HIS A 1 221 ? 2.320 -2.135 98.545 1.00 17.18 222 HIS A CA 1
ATOM 1707 C C . HIS A 1 221 ? 3.756 -1.831 98.979 1.00 24.30 222 HIS A C 1
ATOM 1708 O O . HIS A 1 221 ? 4.616 -1.487 98.165 1.00 24.98 222 HIS A O 1
ATOM 1715 N N . THR A 1 222 ? 4.007 -1.961 100.275 1.00 21.40 223 THR A N 1
ATOM 1716 C CA . THR A 1 222 ? 5.327 -1.709 100.819 1.00 20.97 223 THR A CA 1
ATOM 1717 C C . THR A 1 222 ? 6.364 -2.619 100.158 1.00 20.24 223 THR A C 1
ATOM 1718 O O . THR A 1 222 ? 7.487 -2.195 99.871 1.00 19.16 223 THR A O 1
ATOM 1722 N N . ALA A 1 223 ? 5.977 -3.869 99.917 1.00 14.72 224 ALA A N 1
ATOM 1723 C CA . ALA A 1 223 ? 6.872 -4.843 99.306 1.00 16.99 224 ALA A CA 1
ATOM 1724 C C . ALA A 1 223 ? 7.261 -4.417 97.887 1.00 13.72 224 ALA A C 1
ATOM 1725 O O . ALA A 1 223 ? 8.443 -4.396 97.535 1.00 12.44 224 ALA A O 1
ATOM 1727 N N . LEU A 1 224 ? 6.264 -4.065 97.082 1.00 15.23 225 LEU A N 1
ATOM 1728 C CA . LEU A 1 224 ? 6.514 -3.620 95.717 1.00 18.18 225 LEU A CA 1
ATOM 1729 C C . LEU A 1 224 ? 7.392 -2.372 95.728 1.00 22.42 225 LEU A C 1
ATOM 1730 O O . LEU A 1 224 ? 8.348 -2.264 94.951 1.00 18.51 225 LEU A O 1
ATOM 1735 N N . THR A 1 225 ? 7.077 -1.433 96.619 1.00 23.24 226 THR A N 1
ATOM 1736 C CA . THR A 1 225 ? 7.844 -0.195 96.700 1.00 17.40 226 THR A CA 1
ATOM 1737 C C . THR A 1 225 ? 9.322 -0.463 96.973 1.00 15.69 226 THR A C 1
ATOM 1738 O O . THR A 1 225 ? 10.176 -0.081 96.177 1.00 14.61 226 THR A O 1
ATOM 1742 N N . PHE A 1 226 ? 9.632 -1.131 98.078 1.00 16.19 227 PHE A N 1
ATOM 1743 C CA . PHE A 1 226 ? 11.028 -1.440 98.380 1.00 13.93 227 PHE A CA 1
ATOM 1744 C C . PHE A 1 226 ? 11.673 -2.341 97.323 1.00 14.94 227 PHE A C 1
ATOM 1745 O O . PHE A 1 226 ? 12.856 -2.187 97.012 1.00 22.27 227 PHE A O 1
ATOM 1753 N N . ALA A 1 227 ? 10.910 -3.272 96.759 1.00 8.70 228 ALA A N 1
ATOM 1754 C CA . ALA A 1 227 ? 11.480 -4.170 95.759 1.00 13.30 228 ALA A CA 1
ATOM 1755 C C . ALA A 1 227 ? 11.992 -3.354 94.584 1.00 6.76 228 ALA A C 1
ATOM 1756 O O . ALA A 1 227 ? 13.112 -3.550 94.112 1.00 14.68 228 ALA A O 1
ATOM 1758 N N . HIS A 1 228 ? 11.162 -2.431 94.125 1.00 3.77 229 HIS A N 1
ATOM 1759 C CA . HIS A 1 228 ? 11.504 -1.567 93.005 1.00 8.10 229 HIS A CA 1
ATOM 1760 C C . HIS A 1 228 ? 12.639 -0.592 93.323 1.00 13.36 229 HIS A C 1
ATOM 1761 O O . HIS A 1 228 ? 13.639 -0.538 92.601 1.00 5.92 229 HIS A O 1
ATOM 1768 N N . VAL A 1 229 ? 12.487 0.170 94.402 1.00 8.87 230 VAL A N 1
ATOM 1769 C CA . VAL A 1 229 ? 13.500 1.146 94.786 1.00 15.74 230 VAL A CA 1
ATOM 1770 C C . VAL A 1 229 ? 14.909 0.587 94.896 1.00 17.78 230 VAL A C 1
ATOM 1771 O O . VAL A 1 229 ? 15.863 1.208 94.433 1.00 16.15 230 VAL A O 1
ATOM 1775 N N . TYR A 1 230 ? 15.045 -0.587 95.500 1.00 22.10 231 TYR A N 1
ATOM 1776 C CA . TYR A 1 230 ? 16.365 -1.182 95.665 1.00 15.85 231 TYR A CA 1
ATOM 1777 C C . TYR A 1 230 ? 16.697 -2.284 94.667 1.00 12.30 231 TYR A C 1
ATOM 1778 O O . TYR A 1 230 ? 17.760 -2.897 94.761 1.00 13.14 231 TYR A O 1
ATOM 1787 N N . ARG A 1 231 ? 15.804 -2.535 93.714 1.00 18.92 232 ARG A N 1
ATOM 1788 C CA . ARG A 1 231 ? 16.034 -3.585 92.719 1.00 23.69 232 ARG A CA 1
ATOM 1789 C C . ARG A 1 231 ? 16.393 -4.886 93.452 1.00 16.28 232 ARG A C 1
ATOM 1790 O O . ARG A 1 231 ? 17.416 -5.503 93.181 1.00 17.07 232 ARG A O 1
ATOM 1798 N N . ALA A 1 232 ? 15.530 -5.290 94.381 1.00 18.58 233 ALA A N 1
ATOM 1799 C CA . ALA A 1 232 ? 15.747 -6.486 95.195 1.00 19.51 233 ALA A CA 1
ATOM 1800 C C . ALA A 1 232 ? 15.561 -7.810 94.470 1.00 12.71 233 ALA A C 1
ATOM 1801 O O . ALA A 1 232 ? 14.636 -7.971 93.675 1.00 19.81 233 ALA A O 1
ATOM 1803 N N . PRO A 1 233 ? 16.446 -8.784 94.745 1.00 15.77 234 PRO A N 1
ATOM 1804 C CA . PRO A 1 233 ? 16.374 -10.107 94.119 1.00 14.25 234 PRO A CA 1
ATOM 1805 C C . PRO A 1 233 ? 15.298 -10.973 94.791 1.00 13.62 234 PRO A C 1
ATOM 1806 O O . PRO A 1 233 ? 15.608 -11.896 95.542 1.00 20.85 234 PRO A O 1
ATOM 1810 N N . VAL A 1 234 ? 14.035 -10.652 94.503 1.00 15.64 235 VAL A N 1
ATOM 1811 C CA . VAL A 1 234 ? 12.872 -11.350 95.060 1.00 15.94 235 VAL A CA 1
ATOM 1812 C C . VAL A 1 234 ? 11.808 -11.669 94.010 1.00 16.41 235 VAL A C 1
ATOM 1813 O O . VAL A 1 234 ? 11.588 -10.894 93.079 1.00 18.96 235 VAL A O 1
ATOM 1817 N N . ILE A 1 235 ? 11.139 -12.804 94.170 1.00 16.09 236 ILE A N 1
ATOM 1818 C CA . ILE A 1 235 ? 10.055 -13.150 93.271 1.00 17.43 236 ILE A CA 1
ATOM 1819 C C . ILE A 1 235 ? 8.812 -12.898 94.120 1.00 15.25 236 ILE A C 1
ATOM 1820 O O . ILE A 1 235 ? 8.625 -13.518 95.164 1.00 25.52 236 ILE A O 1
ATOM 1825 N N . LEU A 1 236 ? 7.992 -11.956 93.677 1.00 5.33 237 LEU A N 1
ATOM 1826 C CA . LEU A 1 236 ? 6.773 -11.578 94.377 1.00 10.97 237 LEU A CA 1
ATOM 1827 C C . LEU A 1 236 ? 5.604 -12.336 93.772 1.00 12.91 237 LEU A C 1
ATOM 1828 O O . LEU A 1 236 ? 5.123 -11.986 92.691 1.00 11.90 237 LEU A O 1
ATOM 1833 N N . ASN A 1 237 ? 5.144 -13.366 94.479 1.00 15.13 238 ASN A N 1
ATOM 1834 C CA . ASN A 1 237 ? 4.048 -14.209 94.002 1.00 5.34 238 ASN A CA 1
ATOM 1835 C C . ASN A 1 237 ? 2.695 -13.863 94.598 1.00 9.07 238 ASN A C 1
ATOM 1836 O O . ASN A 1 237 ? 2.545 -13.773 95.813 1.00 13.28 238 ASN A O 1
ATOM 1841 N N . VAL A 1 238 ? 1.707 -13.690 93.729 1.00 17.51 239 VAL A N 1
ATOM 1842 C CA . VAL A 1 238 ? 0.346 -13.406 94.155 1.00 18.25 239 VAL A CA 1
ATOM 1843 C C . VAL A 1 238 ? -0.522 -14.573 93.694 1.00 22.11 239 VAL A C 1
ATOM 1844 O O . VAL A 1 238 ? -0.672 -14.802 92.494 1.00 11.39 239 VAL A O 1
ATOM 1848 N N . VAL A 1 239 ? -1.087 -15.314 94.640 1.00 20.20 240 VAL A N 1
ATOM 1849 C CA . VAL A 1 239 ? -1.932 -16.448 94.288 1.00 14.50 240 VAL A CA 1
ATOM 1850 C C . VAL A 1 239 ? -3.391 -16.016 94.265 1.00 11.73 240 VAL A C 1
ATOM 1851 O O . VAL A 1 239 ? -4.029 -15.869 95.297 1.00 17.67 240 VAL A O 1
ATOM 1855 N N . ASN A 1 240 ? -3.907 -15.800 93.064 1.00 15.75 241 ASN A N 1
ATOM 1856 C CA . ASN A 1 240 ? -5.285 -15.382 92.889 1.00 17.31 241 ASN A CA 1
ATOM 1857 C C . ASN A 1 240 ? -6.156 -16.614 92.692 1.00 23.15 241 ASN A C 1
ATOM 1858 O O . ASN A 1 240 ? -6.305 -17.111 91.577 1.00 16.89 241 ASN A O 1
ATOM 1863 N N . ASN A 1 241 ? -6.710 -17.120 93.791 1.00 25.14 242 ASN A N 1
ATOM 1864 C CA . ASN A 1 241 ? -7.569 -18.295 93.727 1.00 23.20 242 ASN A CA 1
ATOM 1865 C C . ASN A 1 241 ? -9.029 -17.839 93.707 1.00 21.01 242 ASN A C 1
ATOM 1866 O O . ASN A 1 241 ? -9.941 -18.607 94.004 1.00 21.33 242 ASN A O 1
ATOM 1871 N N . GLN A 1 242 ? -9.225 -16.571 93.352 1.00 17.41 243 GLN A N 1
ATOM 1872 C CA . GLN A 1 242 ? -10.547 -15.953 93.251 1.00 19.52 243 GLN A CA 1
ATOM 1873 C C . GLN A 1 242 ? -11.247 -15.632 94.563 1.00 16.47 243 GLN A C 1
ATOM 1874 O O . GLN A 1 242 ? -12.238 -14.903 94.570 1.00 19.68 243 GLN A O 1
ATOM 1880 N N . TRP A 1 243 ? -10.739 -16.146 95.676 1.00 16.49 244 TRP A N 1
ATOM 1881 C CA . TRP A 1 243 ? -11.400 -15.910 96.952 1.00 4.85 244 TRP A CA 1
ATOM 1882 C C . TRP A 1 243 ? -10.466 -15.706 98.141 1.00 12.07 244 TRP A C 1
ATOM 1883 O O . TRP A 1 243 ? -9.299 -16.105 98.128 1.00 8.64 244 TRP A O 1
ATOM 1894 N N . ALA A 1 244 ? -11.023 -15.074 99.168 1.00 7.91 245 ALA A N 1
ATOM 1895 C CA . ALA A 1 244 ? -10.358 -14.808 100.434 1.00 10.55 245 ALA A CA 1
ATOM 1896 C C . ALA A 1 244 ? -11.502 -15.077 101.412 1.00 19.51 245 ALA A C 1
ATOM 1897 O O . ALA A 1 244 ? -12.310 -14.192 101.708 1.00 14.08 245 ALA A O 1
ATOM 1899 N N . ILE A 1 245 ? -11.565 -16.319 101.887 1.00 20.64 246 ILE A N 1
ATOM 1900 C CA . ILE A 1 245 ? -12.626 -16.771 102.774 1.00 11.56 246 ILE A CA 1
ATOM 1901 C C . ILE A 1 245 ? -13.923 -16.682 101.969 1.00 16.56 246 ILE A C 1
ATOM 1902 O O . ILE A 1 245 ? -14.104 -17.433 101.011 1.00 17.61 246 ILE A O 1
ATOM 1907 N N . SER A 1 246 ? -14.814 -15.762 102.320 1.00 15.80 247 SER A N 1
ATOM 1908 C CA . SER A 1 246 ? -16.072 -15.644 101.580 1.00 20.93 247 SER A CA 1
ATOM 1909 C C . SER A 1 246 ? -16.081 -14.500 100.570 1.00 22.29 247 SER A C 1
ATOM 1910 O O . SER A 1 246 ? -17.068 -14.304 99.863 1.00 15.18 247 SER A O 1
ATOM 1913 N N . THR A 1 247 ? -14.987 -13.752 100.485 1.00 21.32 248 THR A N 1
ATOM 1914 C CA . THR A 1 247 ? -14.958 -12.615 99.576 1.00 18.11 248 THR A CA 1
ATOM 1915 C C . THR A 1 247 ? -14.344 -12.861 98.200 1.00 7.32 248 THR A C 1
ATOM 1916 O O . THR A 1 247 ? -13.197 -13.297 98.087 1.00 18.97 248 THR A O 1
ATOM 1920 N N . PHE A 1 248 ? -15.131 -12.568 97.164 1.00 16.47 249 PHE A N 1
ATOM 1921 C CA . PHE A 1 248 ? -14.718 -12.724 95.764 1.00 14.50 249 PHE A CA 1
ATOM 1922 C C . PHE A 1 248 ? -13.603 -11.713 95.490 1.00 19.77 249 PHE A C 1
ATOM 1923 O O . PHE A 1 248 ? -13.645 -10.589 96.008 1.00 12.79 249 PHE A O 1
ATOM 1931 N N . GLN A 1 249 ? -12.615 -12.109 94.684 1.00 11.85 250 GLN A N 1
ATOM 1932 C CA . GLN A 1 249 ? -11.465 -11.244 94.392 1.00 18.33 250 GLN A CA 1
ATOM 1933 C C . GLN A 1 249 ? -11.786 -9.830 93.893 1.00 21.11 250 GLN A C 1
ATOM 1934 O O . GLN A 1 249 ? -10.935 -8.945 93.956 1.00 19.00 250 GLN A O 1
ATOM 1940 N N . ALA A 1 250 ? -13.005 -9.602 93.418 1.00 19.13 251 ALA A N 1
ATOM 1941 C CA . ALA A 1 250 ? -13.368 -8.271 92.934 1.00 18.48 251 ALA A CA 1
ATOM 1942 C C . ALA A 1 250 ? -13.335 -7.244 94.060 1.00 25.02 251 ALA A C 1
ATOM 1943 O O . ALA A 1 250 ? -13.001 -6.080 93.841 1.00 22.61 251 ALA A O 1
ATOM 1945 N N . ILE A 1 251 ? -13.684 -7.680 95.265 1.00 23.88 252 ILE A N 1
ATOM 1946 C CA . ILE A 1 251 ? -13.705 -6.793 96.416 1.00 16.79 252 ILE A CA 1
ATOM 1947 C C . ILE A 1 251 ? -12.282 -6.494 96.889 1.00 21.88 252 ILE A C 1
ATOM 1948 O O . ILE A 1 251 ? -12.065 -5.650 97.760 1.00 24.43 252 ILE A O 1
ATOM 1953 N N . ALA A 1 252 ? -11.315 -7.192 96.306 1.00 18.72 253 ALA A N 1
ATOM 1954 C CA . ALA A 1 252 ? -9.910 -6.978 96.641 1.00 23.71 253 ALA A CA 1
ATOM 1955 C C . ALA A 1 252 ? -9.355 -5.959 95.649 1.00 21.45 253 ALA A C 1
ATOM 1956 O O . ALA A 1 252 ? -8.191 -5.564 95.716 1.00 15.60 253 ALA A O 1
ATOM 1958 N N . GLY A 1 253 ? -10.209 -5.542 94.721 1.00 13.67 254 GLY A N 1
ATOM 1959 C CA . GLY A 1 253 ? -9.801 -4.585 93.716 1.00 13.49 254 GLY A CA 1
ATOM 1960 C C . GLY A 1 253 ? -9.533 -5.234 92.372 1.00 20.85 254 GLY A C 1
ATOM 1961 O O . GLY A 1 253 ? -8.956 -4.604 91.495 1.00 19.53 254 GLY A O 1
ATOM 1962 N N . GLY A 1 254 ? -9.969 -6.481 92.197 1.00 22.52 255 GLY A N 1
ATOM 1963 C CA . GLY A 1 254 ? -9.735 -7.183 90.943 1.00 13.21 255 GLY A CA 1
ATOM 1964 C C . GLY A 1 254 ? -10.627 -6.870 89.750 1.00 19.35 255 GLY A C 1
ATOM 1965 O O . GLY A 1 254 ? -10.339 -7.304 88.634 1.00 25.59 255 GLY A O 1
ATOM 1966 N N . GLU A 1 255 ? -11.702 -6.122 89.972 1.00 17.20 256 GLU A N 1
ATOM 1967 C CA . GLU A 1 255 ? -12.634 -5.770 88.904 1.00 15.04 256 GLU A CA 1
ATOM 1968 C C . GLU A 1 255 ? -11.999 -4.898 87.815 1.00 21.88 256 GLU A C 1
ATOM 1969 O O . GLU A 1 255 ? -11.444 -3.829 88.094 1.00 23.92 256 GLU A O 1
ATOM 1975 N N . SER A 1 256 ? -12.091 -5.367 86.572 1.00 18.38 257 SER A N 1
ATOM 1976 C CA . SER A 1 256 ? -11.546 -4.663 85.407 1.00 25.33 257 SER A CA 1
ATOM 1977 C C . SER A 1 256 ? -10.028 -4.521 85.444 1.00 28.02 257 SER A C 1
ATOM 1978 O O . SER A 1 256 ? -9.448 -3.793 84.635 1.00 29.53 257 SER A O 1
ATOM 1981 N N . THR A 1 257 ? -9.390 -5.225 86.375 1.00 23.30 258 THR A N 1
ATOM 1982 C CA . THR A 1 257 ? -7.946 -5.161 86.521 1.00 14.36 258 THR A CA 1
ATOM 1983 C C . THR A 1 257 ? -7.366 -6.547 86.764 1.00 15.53 258 THR A C 1
ATOM 1984 O O . THR A 1 257 ? -8.089 -7.543 86.769 1.00 25.40 258 THR A O 1
ATOM 1988 N N . THR A 1 258 ? -6.052 -6.600 86.956 1.00 12.40 259 THR A N 1
ATOM 1989 C CA . THR A 1 258 ? -5.350 -7.850 87.248 1.00 13.76 259 THR A CA 1
ATOM 1990 C C . THR A 1 258 ? -4.362 -7.510 88.357 1.00 15.67 259 THR A C 1
ATOM 1991 O O . THR A 1 258 ? -4.028 -6.343 88.557 1.00 25.08 259 THR A O 1
ATOM 1995 N N . PHE A 1 259 ? -3.893 -8.517 89.081 1.00 12.55 260 PHE A N 1
ATOM 1996 C CA . PHE A 1 259 ? -2.945 -8.263 90.150 1.00 14.63 260 PHE A CA 1
ATOM 1997 C C . PHE A 1 259 ? -1.542 -8.072 89.603 1.00 15.60 260 PHE A C 1
ATOM 1998 O O . PHE A 1 259 ? -0.735 -7.359 90.198 1.00 16.84 260 PHE A O 1
ATOM 2006 N N . ALA A 1 260 ? -1.255 -8.678 88.456 1.00 16.94 261 ALA A N 1
ATOM 2007 C CA . ALA A 1 260 ? 0.066 -8.544 87.846 1.00 8.74 261 ALA A CA 1
ATOM 2008 C C . ALA A 1 260 ? 0.276 -7.098 87.394 1.00 12.82 261 ALA A C 1
ATOM 2009 O O . ALA A 1 260 ? 1.368 -6.546 87.513 1.00 11.37 261 ALA A O 1
ATOM 2011 N N . GLY A 1 261 ? -0.790 -6.493 86.881 1.00 10.29 262 GLY A N 1
ATOM 2012 C CA . GLY A 1 261 ? -0.711 -5.126 86.401 1.00 18.29 262 GLY A CA 1
ATOM 2013 C C . GLY A 1 261 ? -0.255 -4.142 87.454 1.00 19.54 262 GLY A C 1
ATOM 2014 O O . GLY A 1 261 ? 0.198 -3.038 87.135 1.00 22.74 262 GLY A O 1
ATOM 2015 N N . ARG A 1 262 ? -0.381 -4.532 88.716 1.00 21.67 263 ARG A N 1
ATOM 2016 C CA . ARG A 1 262 ? 0.022 -3.659 89.799 1.00 21.04 263 ARG A CA 1
ATOM 2017 C C . ARG A 1 262 ? 1.533 -3.619 89.923 1.00 23.37 263 ARG A C 1
ATOM 2018 O O . ARG A 1 262 ? 2.098 -2.661 90.452 1.00 19.13 263 ARG A O 1
ATOM 2026 N N . GLY A 1 263 ? 2.186 -4.658 89.417 1.00 18.77 264 GLY A N 1
ATOM 2027 C CA . GLY A 1 263 ? 3.634 -4.699 89.456 1.00 19.63 264 GLY A CA 1
ATOM 2028 C C . GLY A 1 263 ? 4.166 -3.748 88.405 1.00 25.58 264 GLY A C 1
ATOM 2029 O O . GLY A 1 263 ? 5.141 -3.031 88.638 1.00 29.11 264 GLY A O 1
ATOM 2030 N N . VAL A 1 264 ? 3.507 -3.738 87.248 1.00 24.86 265 VAL A N 1
ATOM 2031 C CA . VAL A 1 264 ? 3.886 -2.871 86.137 1.00 19.24 265 VAL A CA 1
ATOM 2032 C C . VAL A 1 264 ? 3.812 -1.417 86.570 1.00 17.95 265 VAL A C 1
ATOM 2033 O O . VAL A 1 264 ? 4.684 -0.614 86.236 1.00 24.61 265 VAL A O 1
ATOM 2037 N N . GLY A 1 265 ? 2.754 -1.084 87.303 1.00 12.78 266 GLY A N 1
ATOM 2038 C CA . GLY A 1 265 ? 2.584 0.279 87.770 1.00 10.68 266 GLY A CA 1
ATOM 2039 C C . GLY A 1 265 ? 3.636 0.708 88.783 1.00 16.62 266 GLY A C 1
ATOM 2040 O O . GLY A 1 265 ? 3.891 1.898 88.938 1.00 16.03 266 GLY A O 1
ATOM 2041 N N . CYS A 1 266 ? 4.243 -0.255 89.474 1.00 17.25 267 CYS A N 1
ATOM 2042 C CA . CYS A 1 266 ? 5.269 0.048 90.463 1.00 17.93 267 CYS A CA 1
ATOM 2043 C C . CYS A 1 266 ? 6.680 -0.251 89.942 1.00 19.75 267 CYS A C 1
ATOM 2044 O O . CYS A 1 266 ? 7.611 -0.458 90.721 1.00 20.35 267 CYS A O 1
ATOM 2047 N N . GLY A 1 267 ? 6.829 -0.275 88.620 1.00 11.57 268 GLY A N 1
ATOM 2048 C CA . GLY A 1 267 ? 8.132 -0.512 88.019 1.00 6.67 268 GLY A CA 1
ATOM 2049 C C . GLY A 1 267 ? 8.701 -1.915 88.096 1.00 21.94 268 GLY A C 1
ATOM 2050 O O . GLY A 1 267 ? 9.913 -2.107 87.962 1.00 23.51 268 GLY A O 1
ATOM 2051 N N . ILE A 1 268 ? 7.839 -2.903 88.291 1.00 15.35 269 ILE A N 1
ATOM 2052 C CA . ILE A 1 268 ? 8.301 -4.277 88.382 1.00 12.29 269 ILE A CA 1
ATOM 2053 C C . ILE A 1 268 ? 7.847 -5.138 87.203 1.00 16.45 269 ILE A C 1
ATOM 2054 O O . ILE A 1 268 ? 6.675 -5.111 86.819 1.00 14.76 269 ILE A O 1
ATOM 2059 N N . ALA A 1 269 ? 8.778 -5.899 86.629 1.00 14.86 270 ALA A N 1
ATOM 2060 C CA . ALA A 1 269 ? 8.451 -6.788 85.517 1.00 13.58 270 ALA A CA 1
ATOM 2061 C C . ALA A 1 269 ? 7.403 -7.740 86.081 1.00 16.97 270 ALA A C 1
ATOM 2062 O O . AL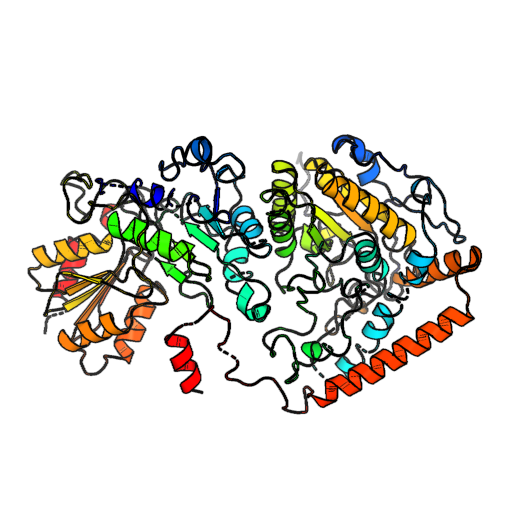A A 1 269 ? 7.609 -8.328 87.144 1.00 15.57 270 ALA A O 1
ATOM 2064 N N . SER A 1 270 ? 6.281 -7.886 85.385 1.00 11.74 271 SER A N 1
ATOM 2065 C CA . SER A 1 270 ? 5.200 -8.736 85.874 1.00 17.91 271 SER A CA 1
ATOM 2066 C C . SER A 1 270 ? 4.734 -9.808 84.901 1.00 17.29 271 SER A C 1
ATOM 2067 O O . SER A 1 270 ? 4.850 -9.653 83.693 1.00 10.07 271 SER A O 1
ATOM 2070 N N . LEU A 1 271 ? 4.180 -10.887 85.449 1.00 18.42 272 LEU A N 1
ATOM 2071 C CA . LEU A 1 271 ? 3.703 -12.022 84.663 1.00 16.08 272 LEU A CA 1
ATOM 2072 C C . LEU A 1 271 ? 2.405 -12.579 85.231 1.00 5.99 272 LEU A C 1
ATOM 2073 O O . LEU A 1 271 ? 2.288 -12.768 86.435 1.00 19.16 272 LEU A O 1
ATOM 2078 N N . ARG A 1 272 ? 1.424 -12.826 84.369 1.00 13.21 273 ARG A N 1
ATOM 2079 C CA . ARG A 1 272 ? 0.161 -13.417 84.807 1.00 7.00 273 ARG A CA 1
ATOM 2080 C C . ARG A 1 272 ? 0.165 -14.814 84.194 1.00 15.25 273 ARG A C 1
ATOM 2081 O O . ARG A 1 272 ? 0.006 -14.968 82.985 1.00 17.07 273 ARG A O 1
ATOM 2089 N N . VAL A 1 273 ? 0.347 -15.824 85.039 1.00 15.29 274 VAL A N 1
ATOM 2090 C CA . VAL A 1 273 ? 0.444 -17.214 84.594 1.00 19.96 274 VAL A CA 1
ATOM 2091 C C . VAL A 1 273 ? -0.686 -18.151 85.033 1.00 16.64 274 VAL A C 1
ATOM 2092 O O . VAL A 1 273 ? -1.294 -17.966 86.089 1.00 21.65 274 VAL A O 1
ATOM 2096 N N . ASP A 1 274 ? -0.944 -19.169 84.213 1.00 22.92 275 ASP A N 1
ATOM 2097 C CA . ASP A 1 274 ? -1.957 -20.180 84.514 1.00 15.07 275 ASP A CA 1
ATOM 2098 C C . ASP A 1 274 ? -1.379 -20.934 85.697 1.00 17.75 275 ASP A C 1
ATOM 2099 O O . ASP A 1 274 ? -0.354 -21.605 85.568 1.00 19.18 275 ASP A O 1
ATOM 2104 N N . GLY A 1 275 ? -2.031 -20.820 86.846 1.00 16.02 276 GLY A N 1
ATOM 2105 C CA . GLY A 1 275 ? -1.542 -21.480 88.040 1.00 15.87 276 GLY A CA 1
ATOM 2106 C C . GLY A 1 275 ? -1.798 -22.970 88.120 1.00 10.85 276 GLY A C 1
ATOM 2107 O O . GLY A 1 275 ? -1.263 -23.635 89.007 1.00 11.21 276 GLY A O 1
ATOM 2108 N N . ASN A 1 276 ? -2.620 -23.498 87.215 1.00 11.70 277 ASN A N 1
ATOM 2109 C CA . ASN A 1 276 ? -2.907 -24.928 87.214 1.00 14.33 277 ASN A CA 1
ATOM 2110 C C . ASN A 1 276 ? -2.232 -25.616 86.034 1.00 18.30 277 ASN A C 1
ATOM 2111 O O . ASN A 1 276 ? -2.637 -26.702 85.626 1.00 25.70 277 ASN A O 1
ATOM 2116 N N . ASP A 1 277 ? -1.214 -24.960 85.481 1.00 11.68 278 ASP A N 1
ATOM 2117 C CA . ASP A 1 277 ? -0.431 -25.489 84.366 1.00 12.92 278 ASP A CA 1
ATOM 2118 C C . ASP A 1 277 ? 0.989 -25.615 84.905 1.00 21.64 278 ASP A C 1
ATOM 2119 O O . ASP A 1 277 ? 1.779 -24.671 84.822 1.00 18.65 278 ASP A O 1
ATOM 2124 N N . PHE A 1 278 ? 1.310 -26.783 85.450 1.00 10.34 279 PHE A N 1
ATOM 2125 C CA . PHE A 1 278 ? 2.615 -27.006 86.036 1.00 18.38 279 PHE A CA 1
ATOM 2126 C C . PHE A 1 278 ? 3.792 -26.575 85.173 1.00 14.34 279 PHE A C 1
ATOM 2127 O O . PHE A 1 278 ? 4.706 -25.914 85.658 1.00 28.81 279 PHE A O 1
ATOM 2135 N N . VAL A 1 279 ? 3.778 -26.957 83.903 1.00 22.52 280 VAL A N 1
ATOM 2136 C CA . VAL A 1 279 ? 4.864 -26.597 83.000 1.00 20.67 280 VAL A CA 1
ATOM 2137 C C . VAL A 1 279 ? 5.007 -25.078 82.990 1.00 17.08 280 VAL A C 1
ATOM 2138 O O . VAL A 1 279 ? 6.114 -24.548 83.085 1.00 24.74 280 VAL A O 1
ATOM 2142 N N . ALA A 1 280 ? 3.878 -24.381 82.900 1.00 19.43 281 ALA A N 1
ATOM 2143 C CA . ALA A 1 280 ? 3.878 -22.919 82.878 1.00 16.92 281 ALA A CA 1
ATOM 2144 C C . ALA A 1 280 ? 4.402 -22.351 84.194 1.00 13.48 281 ALA A C 1
ATOM 2145 O O . ALA A 1 280 ? 5.061 -21.317 84.203 1.00 14.24 281 ALA A O 1
ATOM 2147 N N . VAL A 1 281 ? 4.116 -23.038 85.297 1.00 10.32 282 VAL A N 1
ATOM 2148 C CA . VAL A 1 281 ? 4.553 -22.593 86.617 1.00 6.00 282 VAL A CA 1
ATOM 2149 C C . VAL A 1 281 ? 6.040 -22.799 86.822 1.00 10.95 282 VAL A C 1
ATOM 2150 O O . VAL A 1 281 ? 6.699 -21.998 87.483 1.00 5.78 282 VAL A O 1
ATOM 2154 N N . TYR A 1 282 ? 6.567 -23.886 86.273 1.00 13.09 283 TYR A N 1
ATOM 2155 C CA . TYR A 1 282 ? 7.985 -24.158 86.404 1.00 16.84 283 TYR A CA 1
ATOM 2156 C C . TYR A 1 282 ? 8.764 -23.213 85.493 1.00 13.73 283 TYR A C 1
ATOM 2157 O O . TYR A 1 282 ? 9.805 -22.681 85.878 1.00 24.38 283 TYR A O 1
ATOM 2166 N N . ALA A 1 283 ? 8.251 -23.006 84.287 1.00 8.26 284 ALA A N 1
ATOM 2167 C CA . ALA A 1 283 ? 8.918 -22.142 83.319 1.00 16.57 284 ALA A CA 1
ATOM 2168 C C . ALA A 1 283 ? 8.948 -20.673 83.736 1.00 15.06 284 ALA A C 1
ATOM 2169 O O . ALA A 1 283 ? 9.996 -20.025 83.662 1.00 15.68 284 ALA A O 1
ATOM 2171 N N . ALA A 1 284 ? 7.807 -20.151 84.179 1.00 13.49 285 ALA A N 1
ATOM 2172 C CA . ALA A 1 284 ? 7.720 -18.756 84.605 1.00 10.23 285 ALA A CA 1
ATOM 2173 C C . ALA A 1 284 ? 8.522 -18.525 85.881 1.00 13.72 285 ALA A C 1
ATOM 2174 O O . ALA A 1 284 ? 9.132 -17.468 86.054 1.00 18.82 285 ALA A O 1
ATOM 2176 N N . SER A 1 285 ? 8.535 -19.516 86.766 1.00 16.75 286 SER A N 1
ATOM 2177 C CA . SER A 1 285 ? 9.287 -19.395 88.011 1.00 16.73 286 SER A CA 1
ATOM 2178 C C . SER A 1 285 ? 10.776 -19.402 87.709 1.00 19.28 286 SER A C 1
ATOM 2179 O O . SER A 1 285 ? 11.533 -18.612 88.270 1.00 19.91 286 SER A O 1
ATOM 2182 N N . ARG A 1 286 ? 11.190 -20.298 86.820 1.00 18.41 287 ARG A N 1
ATOM 2183 C CA . ARG A 1 286 ? 12.595 -20.402 86.437 1.00 19.26 287 ARG A CA 1
ATOM 2184 C C . ARG A 1 286 ? 13.013 -19.076 85.817 1.00 13.66 287 ARG A C 1
ATOM 2185 O O . ARG A 1 286 ? 14.106 -18.568 86.066 1.00 15.70 287 ARG A O 1
ATOM 2193 N N . TRP A 1 287 ? 12.124 -18.527 85.001 1.00 10.90 288 TRP A N 1
ATOM 2194 C CA . TRP A 1 287 ? 12.369 -17.259 84.341 1.00 14.71 288 TRP A CA 1
ATOM 2195 C C . TRP A 1 287 ? 12.660 -16.170 85.387 1.00 21.25 288 TRP A C 1
ATOM 2196 O O . TRP A 1 287 ? 13.656 -15.452 85.295 1.00 23.79 288 TRP A O 1
ATOM 2207 N N . ALA A 1 288 ? 11.790 -16.066 86.389 1.00 18.96 289 ALA A N 1
ATOM 2208 C CA . ALA A 1 288 ? 11.941 -15.068 87.441 1.00 11.58 289 ALA A CA 1
ATOM 2209 C C . ALA A 1 288 ? 13.132 -15.333 88.361 1.00 11.58 289 ALA A C 1
ATOM 2210 O O . ALA A 1 288 ? 13.777 -14.398 88.829 1.00 12.50 289 ALA A O 1
ATOM 2212 N N . ALA A 1 289 ? 13.424 -16.602 88.630 1.00 12.87 290 ALA A N 1
ATOM 2213 C CA . ALA A 1 289 ? 14.552 -16.929 89.484 1.00 10.71 290 ALA A CA 1
ATOM 2214 C C . ALA A 1 289 ? 15.830 -16.424 88.817 1.00 12.87 290 ALA A C 1
ATOM 2215 O O . ALA A 1 289 ? 16.698 -15.852 89.470 1.00 12.42 290 ALA A O 1
ATOM 2217 N N . GLU A 1 290 ? 15.920 -16.639 87.508 1.00 12.65 291 GLU A N 1
ATOM 2218 C CA . GLU A 1 290 ? 17.071 -16.228 86.706 1.00 9.86 291 GLU A CA 1
ATOM 2219 C C . GLU A 1 290 ? 17.241 -14.701 86.616 1.00 10.92 291 GLU A C 1
ATOM 2220 O O . GLU A 1 290 ? 18.357 -14.180 86.684 1.00 6.55 291 GLU A O 1
ATOM 2226 N N . ARG A 1 291 ? 16.134 -13.990 86.450 1.00 5.86 292 ARG A N 1
ATOM 2227 C CA . ARG A 1 291 ? 16.177 -12.541 86.349 1.00 15.26 292 ARG A CA 1
ATOM 2228 C C . ARG A 1 291 ? 16.772 -12.000 87.648 1.00 18.82 292 ARG A C 1
ATOM 2229 O O . ARG A 1 291 ? 17.696 -11.188 87.638 1.00 18.58 292 ARG A O 1
ATOM 2237 N N . ALA A 1 292 ? 16.258 -12.499 88.764 1.00 19.63 293 ALA A N 1
ATOM 2238 C CA . ALA A 1 292 ? 16.703 -12.079 90.083 1.00 16.50 293 ALA A CA 1
ATOM 2239 C C . ALA A 1 292 ? 18.155 -12.435 90.377 1.00 19.40 293 ALA A C 1
ATOM 2240 O O . ALA A 1 292 ? 18.947 -11.574 90.755 1.00 25.40 293 ALA A O 1
ATOM 2242 N N . ARG A 1 293 ? 18.501 -13.705 90.203 1.00 14.48 294 ARG A N 1
ATOM 2243 C CA . ARG A 1 293 ? 19.847 -14.161 90.496 1.00 15.10 294 ARG A CA 1
ATOM 2244 C C . ARG A 1 293 ? 20.900 -13.462 89.629 1.00 19.84 294 ARG A C 1
ATOM 2245 O O . ARG A 1 293 ? 22.069 -13.370 90.014 1.00 15.92 294 ARG A O 1
ATOM 2253 N N . ARG A 1 294 ? 20.488 -12.966 88.466 1.00 20.76 295 ARG A N 1
ATOM 2254 C CA . ARG A 1 294 ? 21.412 -12.262 87.581 1.00 22.40 295 ARG A CA 1
ATOM 2255 C C . ARG A 1 294 ? 21.472 -10.789 87.959 1.00 25.42 295 ARG A C 1
ATOM 2256 O O . ARG A 1 294 ? 22.169 -10.010 87.323 1.00 27.71 295 ARG A O 1
ATOM 2264 N N . GLY A 1 295 ? 20.724 -10.407 88.987 1.00 22.98 296 GLY A N 1
ATOM 2265 C CA . GLY A 1 295 ? 20.725 -9.023 89.416 1.00 16.59 296 GLY A CA 1
ATOM 2266 C C . GLY A 1 295 ? 19.956 -8.101 88.491 1.00 23.03 296 GLY A C 1
ATOM 2267 O O . GLY A 1 295 ? 20.206 -6.894 88.460 1.00 19.05 296 GLY A O 1
ATOM 2268 N N . LEU A 1 296 ? 19.014 -8.659 87.739 1.00 17.99 297 LEU A N 1
ATOM 2269 C CA . LEU A 1 296 ? 18.210 -7.861 86.815 1.00 16.83 297 LEU A CA 1
ATOM 2270 C C . LEU A 1 296 ? 16.948 -7.311 87.483 1.00 22.94 297 LEU A C 1
ATOM 2271 O O . LEU A 1 296 ? 16.102 -6.706 86.823 1.00 21.13 297 LEU A O 1
ATOM 2276 N N . GLY A 1 297 ? 16.823 -7.525 88.791 1.00 22.27 298 GLY A N 1
ATOM 2277 C CA . GLY A 1 297 ? 15.669 -7.013 89.516 1.00 24.26 298 GLY A CA 1
ATOM 2278 C C . GLY A 1 297 ? 14.575 -8.004 89.899 1.00 23.28 298 GLY A C 1
ATOM 2279 O O . GLY A 1 297 ? 14.569 -9.150 89.456 1.00 14.98 298 GLY A O 1
ATOM 2280 N N . PRO A 1 298 ? 13.615 -7.569 90.728 1.00 20.24 299 PRO A N 1
ATOM 2281 C CA . PRO A 1 298 ? 12.502 -8.399 91.186 1.00 16.88 299 PRO A CA 1
ATOM 2282 C C . PRO A 1 298 ? 11.527 -8.705 90.058 1.00 20.95 299 PRO A C 1
ATOM 2283 O O . PRO A 1 298 ? 11.628 -8.159 88.960 1.00 11.73 299 PRO A O 1
ATOM 2287 N N . SER A 1 299 ? 10.572 -9.577 90.354 1.00 22.84 300 SER A N 1
ATOM 2288 C CA . SER A 1 299 ? 9.553 -9.957 89.392 1.00 13.18 300 SER A CA 1
ATOM 2289 C C . SER A 1 299 ? 8.264 -10.128 90.179 1.00 6.17 300 SER A C 1
ATOM 2290 O O . SER A 1 299 ? 8.296 -10.509 91.347 1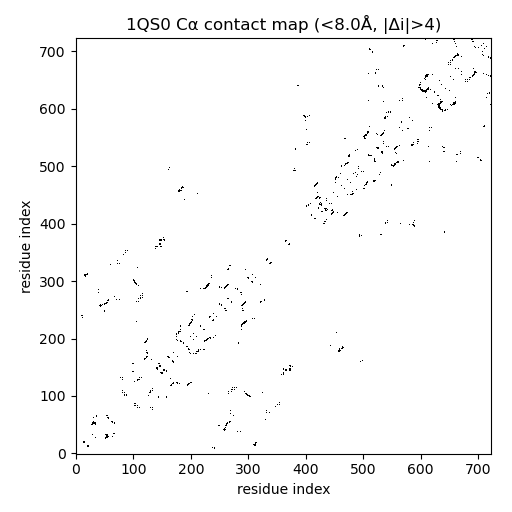.00 16.97 300 SER A O 1
ATOM 2293 N N . LEU A 1 300 ? 7.134 -9.833 89.550 1.00 4.57 301 LEU A N 1
ATOM 2294 C CA . LEU A 1 300 ? 5.842 -10.012 90.195 1.00 9.01 301 LEU A CA 1
ATOM 2295 C C . LEU A 1 300 ? 5.077 -11.022 89.340 1.00 11.50 301 LEU A C 1
ATOM 2296 O O . LEU A 1 300 ? 4.938 -10.833 88.135 1.00 11.13 301 LEU A O 1
ATOM 2301 N N . ILE A 1 301 ? 4.595 -12.100 89.952 1.00 10.86 302 ILE A N 1
ATOM 2302 C CA . ILE A 1 301 ? 3.858 -13.112 89.201 1.00 10.40 302 ILE A CA 1
ATOM 2303 C C . ILE A 1 301 ? 2.475 -13.362 89.775 1.00 10.07 302 ILE A C 1
ATOM 2304 O O . ILE A 1 301 ? 2.340 -13.753 90.931 1.00 15.67 302 ILE A O 1
ATOM 2309 N N . GLU A 1 302 ? 1.445 -13.120 88.973 1.00 14.19 303 GLU A N 1
ATOM 2310 C CA . GLU A 1 302 ? 0.097 -13.402 89.422 1.00 13.85 303 GLU A CA 1
ATOM 2311 C C . GLU A 1 302 ? -0.259 -14.808 88.942 1.00 19.47 303 GLU A C 1
ATOM 2312 O O . GLU A 1 302 ? -0.229 -15.100 87.740 1.00 14.01 303 GLU A O 1
ATOM 2318 N N . TRP A 1 303 ? -0.582 -15.679 89.886 1.00 16.30 304 TRP A N 1
ATOM 2319 C CA . TRP A 1 303 ? -0.945 -17.044 89.557 1.00 3.01 304 TRP A CA 1
ATOM 2320 C C . TRP A 1 303 ? -2.462 -17.156 89.550 1.00 10.75 304 TRP A C 1
ATOM 2321 O O . TRP A 1 303 ? -3.110 -16.996 90.581 1.00 9.19 304 TRP A O 1
ATOM 2332 N N . VAL A 1 304 ? -3.025 -17.410 88.377 1.00 8.83 305 VAL A N 1
ATOM 2333 C CA . VAL A 1 304 ? -4.461 -17.550 88.256 1.00 4.20 305 VAL A CA 1
ATOM 2334 C C . VAL A 1 304 ? -4.878 -18.999 88.502 1.00 18.63 305 VAL A C 1
ATOM 2335 O O . VAL A 1 304 ? -4.672 -19.877 87.661 1.00 19.24 305 VAL A O 1
ATOM 2339 N N . THR A 1 305 ? -5.464 -19.239 89.666 1.00 16.67 306 THR A N 1
ATOM 2340 C CA . THR A 1 305 ? -5.904 -20.570 90.038 1.00 18.06 306 THR A CA 1
ATOM 2341 C C . THR A 1 305 ? -7.302 -20.460 90.639 1.00 22.66 306 THR A C 1
ATOM 2342 O O . THR A 1 305 ? -8.018 -19.496 90.370 1.00 7.14 306 THR A O 1
ATOM 2346 N N . TYR A 1 306 ? -7.687 -21.446 91.443 1.00 17.39 307 TYR A N 1
ATOM 2347 C CA . TYR A 1 306 ? -9.000 -21.456 92.081 1.00 25.01 307 TYR A CA 1
ATOM 2348 C C . TYR A 1 306 ? -8.898 -22.250 93.381 1.00 24.63 307 TYR A C 1
ATOM 2349 O O . TYR A 1 306 ? -8.295 -23.323 93.409 1.00 25.58 307 TYR A O 1
ATOM 2358 N N . ARG A 1 307 ? -9.471 -21.719 94.457 1.00 19.57 308 ARG A N 1
ATOM 2359 C CA . ARG A 1 307 ? -9.429 -22.403 95.750 1.00 27.22 308 ARG A CA 1
ATOM 2360 C C . ARG A 1 307 ? -10.538 -23.461 95.728 1.00 23.77 308 ARG A C 1
ATOM 2361 O O . ARG A 1 307 ? -11.684 -23.181 96.067 1.00 21.62 308 ARG A O 1
ATOM 2369 N N . ALA A 1 308 ? -10.175 -24.673 95.313 1.00 29.83 309 ALA A N 1
ATOM 2370 C CA . ALA A 1 308 ? -11.101 -25.800 95.189 1.00 26.56 309 ALA A CA 1
ATOM 2371 C C . ALA A 1 308 ? -11.884 -26.180 96.443 1.00 21.33 309 ALA A C 1
ATOM 2372 O O . ALA A 1 308 ? -13.081 -26.471 96.367 1.00 23.42 309 ALA A O 1
ATOM 2374 N N . GLY A 1 309 ? -11.218 -26.185 97.589 1.00 14.48 310 GLY A N 1
ATOM 2375 C CA . GLY A 1 309 ? -11.902 -26.562 98.811 1.00 23.04 310 GLY A CA 1
ATOM 2376 C C . GLY A 1 309 ? -12.245 -25.428 99.753 1.00 21.74 310 GLY A C 1
ATOM 2377 O O . GLY A 1 309 ? -12.114 -24.253 99.411 1.00 21.04 310 GLY A O 1
ATOM 2378 N N . PRO A 1 310 ? -12.709 -25.761 100.961 1.00 24.03 311 PRO A N 1
ATOM 2379 C CA . PRO A 1 310 ? -13.070 -24.755 101.961 1.00 26.82 311 PRO A CA 1
ATOM 2380 C C . PRO A 1 310 ? -11.870 -23.879 102.285 1.00 28.98 311 PRO A C 1
ATOM 2381 O O . PRO A 1 310 ? -10.729 -24.262 102.029 1.00 23.10 311 PRO A O 1
ATOM 2385 N N . HIS A 1 311 ? -12.127 -22.699 102.835 1.00 26.44 312 HIS A N 1
ATOM 2386 C CA . HIS A 1 311 ? -11.046 -21.803 103.204 1.00 14.49 312 HIS A CA 1
ATOM 2387 C C . HIS A 1 311 ? -10.222 -22.534 104.257 1.00 12.18 312 HIS A C 1
ATOM 2388 O O . HIS A 1 311 ? -8.997 -22.445 104.286 1.00 15.66 312 HIS A O 1
ATOM 2395 N N . SER A 1 312 ? -10.915 -23.266 105.121 1.00 16.34 313 SER A N 1
ATOM 2396 C CA . SER A 1 312 ? -10.270 -24.023 106.186 1.00 16.12 313 SER A CA 1
ATOM 2397 C C . SER A 1 312 ? -11.247 -25.072 106.700 1.00 18.54 313 SER A C 1
ATOM 2398 O O . SER A 1 312 ? -12.279 -25.321 106.080 1.00 14.66 313 SER A O 1
ATOM 2401 N N . THR A 1 313 ? -10.924 -25.690 107.831 1.00 21.34 314 THR A N 1
ATOM 2402 C CA . THR A 1 313 ? -11.815 -26.691 108.406 1.00 28.91 314 THR A CA 1
ATOM 2403 C C . THR A 1 313 ? -12.965 -26.027 109.171 1.00 31.36 314 THR A C 1
ATOM 2404 O O . THR A 1 313 ? -13.858 -26.710 109.670 1.00 29.44 314 THR A O 1
ATOM 2408 N N . SER A 1 314 ? -12.945 -24.695 109.242 1.00 30.56 315 SER A N 1
ATOM 2409 C CA . SER A 1 314 ? -13.974 -23.929 109.950 1.00 34.49 315 SER A CA 1
ATOM 2410 C C . SER A 1 314 ? -14.900 -23.187 108.985 1.00 34.84 315 SER A C 1
ATOM 2411 O O . SER A 1 314 ? -15.832 -22.502 109.410 1.00 32.29 315 SER A O 1
ATOM 2414 N N . ASP A 1 315 ? -14.638 -23.328 107.691 1.00 30.78 316 ASP A N 1
ATOM 2415 C CA . ASP A 1 315 ? -15.409 -22.637 106.663 1.00 31.23 316 ASP A CA 1
ATOM 2416 C C . ASP A 1 315 ? -16.477 -23.492 105.970 1.00 28.73 316 ASP A C 1
ATOM 2417 O O . ASP A 1 315 ? -16.475 -24.713 106.080 1.00 36.60 316 ASP A O 1
ATOM 2422 N N . ASP A 1 316 ? -17.396 -22.833 105.266 1.00 35.60 317 ASP A N 1
ATOM 2423 C CA . ASP A 1 316 ? -18.453 -23.517 104.528 1.00 41.90 317 ASP A CA 1
ATOM 2424 C C . ASP A 1 316 ? -18.756 -22.763 103.231 1.00 41.85 317 ASP A C 1
ATOM 2425 O O . ASP A 1 316 ? -19.597 -21.861 103.205 1.00 44.06 317 ASP A O 1
ATOM 2430 N N . PRO A 1 317 ? -18.077 -23.134 102.133 1.00 37.09 318 PRO A N 1
ATOM 2431 C CA . PRO A 1 317 ? -18.232 -22.523 100.806 1.00 39.02 318 PRO A CA 1
ATOM 2432 C C . PRO A 1 317 ? -19.672 -22.478 100.284 1.00 37.95 318 PRO A C 1
ATOM 2433 O O . PRO A 1 317 ? -20.042 -21.587 99.508 1.00 30.85 318 PRO A O 1
ATOM 2437 N N . SER A 1 318 ? -20.475 -23.446 100.709 1.00 36.36 319 SER A N 1
ATOM 2438 C CA . SER A 1 318 ? -21.865 -23.535 100.275 1.00 40.03 319 SER A CA 1
ATOM 2439 C C . SER A 1 318 ? -22.679 -22.305 100.654 1.00 33.16 319 SER A C 1
ATOM 2440 O O . SER A 1 318 ? -23.717 -22.036 100.052 1.00 30.95 319 SER A O 1
ATOM 2443 N N . LYS A 1 319 ? -22.208 -21.559 101.649 1.00 31.36 320 LYS A N 1
ATOM 2444 C CA . LYS A 1 319 ? -22.921 -20.369 102.093 1.00 33.79 320 LYS A CA 1
ATOM 2445 C C . LYS A 1 319 ? -22.638 -19.100 101.285 1.00 29.96 320 LYS A C 1
ATOM 2446 O O . LYS A 1 319 ? -23.287 -18.078 101.511 1.00 28.61 320 LYS A O 1
ATOM 2452 N N . TYR A 1 320 ? -21.687 -19.146 100.352 1.00 26.97 321 TYR A N 1
ATOM 2453 C CA . TYR A 1 320 ? -21.393 -17.947 99.562 1.00 28.78 321 TYR A CA 1
ATOM 2454 C C . TYR A 1 320 ? -21.057 -18.123 98.090 1.00 26.99 321 TYR A C 1
ATOM 2455 O O . TYR A 1 320 ? -21.056 -17.144 97.338 1.00 28.77 321 TYR A O 1
ATOM 2464 N N . ARG A 1 321 ? -20.772 -19.349 97.663 1.00 35.49 322 ARG A N 1
ATOM 2465 C CA . ARG A 1 321 ? -20.460 -19.586 96.252 1.00 30.43 322 ARG A CA 1
ATOM 2466 C C . ARG A 1 321 ? -21.029 -20.921 95.815 1.00 21.86 322 ARG A C 1
ATOM 2467 O O . ARG A 1 321 ? -21.378 -21.751 96.651 1.00 28.10 322 ARG A O 1
ATOM 2475 N N . PRO A 1 322 ? -21.144 -21.140 94.494 1.00 30.74 323 PRO A N 1
ATOM 2476 C CA . PRO A 1 322 ? -21.672 -22.395 93.944 1.00 30.75 323 PRO A CA 1
ATOM 2477 C C . PRO A 1 322 ? -20.837 -23.582 94.423 1.00 36.20 323 PRO A C 1
ATOM 2478 O O . PRO A 1 322 ? -19.614 -23.488 94.507 1.00 40.00 323 PRO A O 1
ATOM 2482 N N . ALA A 1 323 ? -21.490 -24.694 94.742 1.00 45.03 324 ALA A N 1
ATOM 2483 C CA . ALA A 1 323 ? -20.766 -25.874 95.205 1.00 48.18 324 ALA A CA 1
ATOM 2484 C C . ALA A 1 323 ? -20.134 -26.595 94.016 1.00 47.62 324 ALA A C 1
ATOM 2485 O O . ALA A 1 323 ? -19.155 -27.326 94.162 1.00 47.50 324 ALA A O 1
ATOM 2487 N N . ASP A 1 324 ? -20.700 -26.364 92.838 1.00 44.12 325 ASP A N 1
ATOM 2488 C CA . ASP A 1 324 ? -20.228 -26.971 91.597 1.00 47.96 325 ASP A CA 1
ATOM 2489 C C . ASP A 1 324 ? -19.201 -26.086 90.885 1.00 47.13 325 ASP A C 1
ATOM 2490 O O . ASP A 1 324 ? -18.804 -26.367 89.753 1.00 32.24 325 ASP A O 1
ATOM 2495 N N . ASP A 1 325 ? -18.762 -25.030 91.561 1.00 47.76 326 ASP A N 1
ATOM 2496 C CA . ASP A 1 325 ? -17.822 -24.071 90.988 1.00 41.50 326 ASP A CA 1
ATOM 2497 C C . ASP A 1 325 ? -16.541 -24.624 90.352 1.00 37.55 326 ASP A C 1
ATOM 2498 O O . ASP A 1 325 ? -16.297 -24.413 89.157 1.00 23.72 326 ASP A O 1
ATOM 2503 N N . TRP A 1 326 ? -15.724 -25.329 91.128 1.00 33.45 327 TRP A N 1
ATOM 2504 C CA . TRP A 1 326 ? -14.477 -25.859 90.588 1.00 31.09 327 TRP A CA 1
ATOM 2505 C C . TRP A 1 326 ? -14.677 -26.674 89.313 1.00 32.01 327 TRP A C 1
ATOM 2506 O O . TRP A 1 326 ? -13.806 -26.708 88.446 1.00 33.86 327 TRP A O 1
ATOM 2517 N N . SER A 1 327 ? -15.839 -27.305 89.196 1.00 42.57 328 SER A N 1
ATOM 2518 C CA . SER A 1 327 ? -16.178 -28.130 88.040 1.00 46.69 328 SER A CA 1
ATOM 2519 C C . SER A 1 327 ? -16.223 -27.340 86.737 1.00 47.43 328 SER A C 1
ATOM 2520 O O . SER A 1 327 ? -15.994 -27.891 85.661 1.00 42.46 328 SER A O 1
ATOM 2523 N N . HIS A 1 328 ? -16.523 -26.049 86.834 1.00 49.90 329 HIS A N 1
ATOM 2524 C CA . HIS A 1 328 ? -16.613 -25.201 85.651 1.00 53.61 329 HIS A CA 1
ATOM 2525 C C . HIS A 1 328 ? -15.402 -24.303 85.418 1.00 47.95 329 HIS A C 1
ATOM 2526 O O . HIS A 1 328 ? -15.302 -23.659 84.370 1.00 47.70 329 HIS A O 1
ATOM 2533 N N . PHE A 1 329 ? -14.490 -24.255 86.387 1.00 42.29 330 PHE A N 1
ATOM 2534 C CA . PHE A 1 329 ? -13.290 -23.428 86.261 1.00 31.78 330 PHE A CA 1
ATOM 2535 C C . PHE A 1 329 ? -12.573 -23.766 84.960 1.00 14.01 330 PHE A C 1
ATOM 2536 O O . PHE A 1 329 ? -12.182 -24.904 84.739 1.00 21.36 330 PHE A O 1
ATOM 2544 N N . PRO A 1 330 ? -12.393 -22.772 84.080 1.00 22.84 331 PRO A N 1
ATOM 2545 C CA . PRO A 1 330 ? -11.727 -22.967 82.788 1.00 22.05 331 PRO A CA 1
ATOM 2546 C C . PRO A 1 330 ? -10.312 -23.543 82.837 1.00 25.92 331 PRO A C 1
ATOM 2547 O O . PRO A 1 330 ? -9.841 -24.111 81.851 1.00 28.72 331 PRO A O 1
ATOM 2551 N N . LEU A 1 331 ? -9.633 -23.410 83.973 1.00 18.38 332 LEU A N 1
ATOM 2552 C CA . LEU A 1 331 ? -8.270 -23.917 84.076 1.00 20.79 332 LEU A CA 1
ATOM 2553 C C . LEU A 1 331 ? -8.126 -25.281 84.760 1.00 22.44 332 LEU A C 1
ATOM 2554 O O . LEU A 1 331 ? -7.013 -25.761 84.970 1.00 25.84 332 LEU A O 1
ATOM 2559 N N . GLY A 1 332 ? -9.254 -25.887 85.113 1.00 18.36 333 GLY A N 1
ATOM 2560 C CA . GLY A 1 332 ? -9.261 -27.213 85.712 1.00 10.84 333 GLY A CA 1
ATOM 2561 C C . GLY A 1 332 ? -8.432 -27.619 86.916 1.00 18.38 333 GLY A C 1
ATOM 2562 O O . GLY A 1 332 ? -8.186 -26.831 87.833 1.00 19.94 333 GLY A O 1
ATOM 2563 N N . ASP A 1 333 ? -8.016 -28.886 86.905 1.00 17.65 334 ASP A N 1
ATOM 2564 C CA . ASP A 1 333 ? -7.230 -29.486 87.988 1.00 18.97 334 ASP A CA 1
ATOM 2565 C C . ASP A 1 333 ? -5.768 -29.662 87.581 1.00 20.68 334 ASP A C 1
ATOM 2566 O O . ASP A 1 333 ? -5.465 -30.353 86.611 1.00 21.23 334 ASP A O 1
ATOM 2571 N N . PRO A 1 334 ? -4.842 -29.050 88.335 1.00 21.52 335 PRO A N 1
ATOM 2572 C CA . PRO A 1 334 ? -3.407 -29.140 88.044 1.00 21.75 335 PRO A CA 1
ATOM 2573 C C . PRO A 1 334 ? -2.895 -30.567 87.920 1.00 22.55 335 PRO A C 1
ATOM 2574 O O . PRO A 1 334 ? -2.095 -30.867 87.034 1.00 24.09 335 PRO A O 1
ATOM 2578 N N . ILE A 1 335 ? -3.358 -31.441 88.809 1.00 21.96 336 ILE A N 1
ATOM 2579 C CA . ILE A 1 335 ? -2.941 -32.836 88.782 1.00 19.19 336 ILE A CA 1
ATOM 2580 C C . ILE A 1 335 ? -3.519 -33.578 87.580 1.00 22.96 336 ILE A C 1
ATOM 2581 O O . ILE A 1 335 ? -2.841 -34.416 86.986 1.00 36.81 336 ILE A O 1
ATOM 2586 N N . ALA A 1 336 ? -4.758 -33.267 87.210 1.00 13.21 337 ALA A N 1
ATOM 2587 C CA . ALA A 1 336 ? -5.382 -33.924 86.063 1.00 18.00 337 ALA A CA 1
ATOM 2588 C C . ALA A 1 336 ? -4.729 -33.511 84.740 1.00 22.23 337 ALA A C 1
ATOM 2589 O O . ALA A 1 336 ? -4.504 -34.350 83.866 1.00 26.84 337 ALA A O 1
ATOM 2591 N N . ARG A 1 337 ? -4.422 -32.223 84.597 1.00 18.48 338 ARG A N 1
ATOM 2592 C CA . ARG A 1 337 ? -3.805 -31.712 83.375 1.00 23.00 338 ARG A CA 1
ATOM 2593 C C . ARG A 1 337 ? -2.352 -32.175 83.162 1.00 23.37 338 ARG A C 1
ATOM 2594 O O . ARG A 1 337 ? -1.953 -32.461 82.035 1.00 22.39 338 ARG A O 1
ATOM 2602 N N . LEU A 1 338 ? -1.559 -32.235 84.229 1.00 10.79 339 LEU A N 1
ATOM 2603 C CA . LEU A 1 338 ? -0.186 -32.693 84.089 1.00 22.20 339 LEU A CA 1
ATOM 2604 C C . LEU A 1 338 ? -0.222 -34.185 83.755 1.00 26.94 339 LEU A C 1
ATOM 2605 O O . LEU A 1 338 ? 0.606 -34.677 82.985 1.00 26.95 339 LEU A O 1
ATOM 2610 N N . LYS A 1 339 ? -1.190 -34.893 84.336 1.00 25.66 340 LYS A N 1
ATOM 2611 C CA . LYS A 1 339 ? -1.354 -36.328 84.107 1.00 26.19 340 LYS A CA 1
ATOM 2612 C C . LYS A 1 339 ? -1.618 -36.631 82.639 1.00 20.49 340 LYS A C 1
ATOM 2613 O O . LYS A 1 339 ? -1.052 -37.560 82.080 1.00 18.53 340 LYS A O 1
ATOM 2619 N N . GLN A 1 340 ? -2.483 -35.831 82.031 1.00 12.85 341 GLN A N 1
ATOM 2620 C CA . GLN A 1 340 ? -2.848 -35.986 80.636 1.00 19.79 341 GLN A CA 1
ATOM 2621 C C . GLN A 1 340 ? -1.652 -35.719 79.730 1.00 27.75 341 GLN A C 1
ATOM 2622 O O . GLN A 1 340 ? -1.357 -36.504 78.828 1.00 34.13 341 GLN A O 1
ATOM 2628 N N . HIS A 1 341 ? -0.971 -34.604 79.979 1.00 30.43 342 HIS A N 1
ATOM 2629 C CA . HIS A 1 341 ? 0.191 -34.213 79.193 1.00 25.62 342 HIS A CA 1
ATOM 2630 C C . HIS A 1 341 ? 1.346 -35.180 79.373 1.00 23.03 342 HIS A C 1
ATOM 2631 O O . HIS A 1 341 ? 1.978 -35.593 78.406 1.00 24.71 342 HIS A O 1
ATOM 2638 N N . LEU A 1 342 ? 1.619 -35.531 80.622 1.00 23.55 343 LEU A N 1
ATOM 2639 C CA . LEU A 1 342 ? 2.716 -36.428 80.939 1.00 26.19 343 LEU A CA 1
ATOM 2640 C C . LEU A 1 342 ? 2.555 -37.769 80.222 1.00 32.17 343 LEU A C 1
ATOM 2641 O O . LEU A 1 342 ? 3.514 -38.307 79.666 1.00 30.32 343 LEU A O 1
ATOM 2646 N N . ILE A 1 343 ? 1.336 -38.300 80.232 1.00 29.07 344 ILE A N 1
ATOM 2647 C CA . ILE A 1 343 ? 1.051 -39.569 79.582 1.00 20.79 344 ILE A CA 1
ATOM 2648 C C . ILE A 1 343 ? 1.214 -39.466 78.074 1.00 24.20 344 ILE A C 1
ATOM 2649 O O . ILE A 1 343 ? 1.819 -40.333 77.445 1.00 28.61 344 ILE A O 1
ATOM 2654 N N . LYS A 1 344 ? 0.677 -38.397 77.500 1.00 25.02 345 LYS A N 1
ATOM 2655 C CA . LYS A 1 344 ? 0.732 -38.199 76.058 1.00 29.34 345 LYS A CA 1
ATOM 2656 C C . LYS A 1 344 ? 2.142 -38.055 75.497 1.00 28.47 345 LYS A C 1
ATOM 2657 O O . LYS A 1 344 ? 2.366 -38.298 74.312 1.00 40.14 345 LYS A O 1
ATOM 2663 N N . ILE A 1 345 ? 3.098 -37.663 76.331 1.00 30.85 346 ILE A N 1
ATOM 2664 C CA . ILE A 1 345 ? 4.460 -37.509 75.843 1.00 20.89 346 ILE A CA 1
ATOM 2665 C C . ILE A 1 345 ? 5.347 -38.670 76.256 1.00 27.47 346 ILE A C 1
ATOM 2666 O O . ILE A 1 345 ? 6.558 -38.640 76.044 1.00 31.84 346 ILE A O 1
ATOM 2671 N N . GLY A 1 346 ? 4.735 -39.685 76.862 1.00 23.73 347 GLY A N 1
ATOM 2672 C CA . GLY A 1 346 ? 5.471 -40.869 77.272 1.00 23.10 347 GLY A CA 1
ATOM 2673 C C . GLY A 1 346 ? 6.378 -40.788 78.484 1.00 28.42 347 GLY A C 1
ATOM 2674 O O . GLY A 1 346 ? 7.527 -41.242 78.437 1.00 30.72 347 GLY A O 1
ATOM 2675 N N . HIS A 1 347 ? 5.869 -40.232 79.576 1.00 21.73 348 HIS A N 1
ATOM 2676 C CA . HIS A 1 347 ? 6.654 -40.116 80.796 1.00 19.92 348 HIS A CA 1
ATOM 2677 C C . HIS A 1 347 ? 5.807 -40.267 82.044 1.00 25.58 348 HIS A C 1
ATOM 2678 O O . HIS A 1 347 ? 6.183 -39.806 83.126 1.00 23.97 348 HIS A O 1
ATOM 2685 N N . TRP A 1 348 ? 4.662 -40.920 81.881 1.00 22.00 349 TRP A N 1
ATOM 2686 C CA . TRP A 1 348 ? 3.736 -41.176 82.983 1.00 22.42 349 TRP A CA 1
ATOM 2687 C C . TRP A 1 348 ? 2.690 -42.142 82.451 1.00 18.64 349 TRP A C 1
ATOM 2688 O O . TRP A 1 348 ? 2.463 -42.219 81.244 1.00 24.36 349 TRP A O 1
ATOM 2699 N N . SER A 1 349 ? 2.045 -42.871 83.348 1.00 26.31 350 SER A N 1
ATOM 2700 C CA . SER A 1 349 ? 1.045 -43.847 82.935 1.00 25.16 350 SER A CA 1
ATOM 2701 C C . SER A 1 349 ? -0.011 -44.006 84.020 1.00 22.78 350 SER A C 1
ATOM 2702 O O . SER A 1 349 ? 0.244 -43.691 85.185 1.00 28.38 350 SER A O 1
ATOM 2705 N N . GLU A 1 350 ? -1.190 -44.498 83.641 1.00 20.75 351 GLU A N 1
ATOM 2706 C CA . GLU A 1 350 ? -2.260 -44.722 84.613 1.00 21.48 351 GLU A CA 1
ATOM 2707 C C . GLU A 1 350 ? -1.716 -45.599 85.743 1.00 22.90 351 GLU A C 1
ATOM 2708 O O . GLU A 1 350 ? -2.090 -45.451 86.904 1.00 25.58 351 GLU A O 1
ATOM 2714 N N . GLU A 1 351 ? -0.813 -46.505 85.383 1.00 33.24 352 GLU A N 1
ATOM 2715 C CA . GLU A 1 351 ? -0.203 -47.434 86.327 1.00 33.13 352 GLU A CA 1
ATOM 2716 C C . GLU A 1 351 ? 0.649 -46.711 87.357 1.00 27.46 352 GLU A C 1
ATOM 2717 O O . GLU A 1 351 ? 0.522 -46.941 88.561 1.00 29.46 352 GLU A O 1
ATOM 2723 N N . GLU A 1 352 ? 1.524 -45.834 86.883 1.00 23.63 353 GLU A N 1
ATOM 2724 C CA . GLU A 1 352 ? 2.381 -45.075 87.781 1.00 23.82 353 GLU A CA 1
ATOM 2725 C C . GLU A 1 352 ? 1.536 -44.170 88.660 1.00 26.20 353 GLU A C 1
ATOM 2726 O O . GLU A 1 352 ? 1.801 -44.025 89.859 1.00 22.51 353 GLU A O 1
ATOM 2732 N N . HIS A 1 353 ? 0.511 -43.566 88.061 1.00 18.29 354 HIS A N 1
ATOM 2733 C CA . HIS A 1 353 ? -0.371 -42.674 88.800 1.00 15.31 354 HIS A CA 1
ATOM 2734 C C . HIS A 1 353 ? -0.938 -43.378 90.026 1.00 21.57 354 HIS A C 1
ATOM 2735 O O . HIS A 1 353 ? -0.796 -42.901 91.159 1.00 19.25 354 HIS A O 1
ATOM 2742 N N . GLN A 1 354 ? -1.575 -44.523 89.806 1.00 21.75 355 GLN A N 1
ATOM 2743 C CA . GLN A 1 354 ? -2.153 -45.266 90.918 1.00 18.16 355 GLN A CA 1
ATOM 2744 C C . GLN A 1 354 ? -1.095 -45.737 91.909 1.00 2.21 355 GLN A C 1
ATOM 2745 O O . GLN A 1 354 ? -1.238 -45.547 93.116 1.00 19.88 355 GLN A O 1
ATOM 2751 N N . ALA A 1 355 ? -0.026 -46.345 91.412 1.00 13.04 356 ALA A N 1
ATOM 2752 C CA . ALA A 1 355 ? 1.029 -46.823 92.306 1.00 21.92 356 ALA A CA 1
ATOM 2753 C C . ALA A 1 355 ? 1.601 -45.695 93.171 1.00 19.76 356 ALA A C 1
ATOM 2754 O O . ALA A 1 355 ? 1.716 -45.827 94.392 1.00 25.75 356 ALA A O 1
ATOM 2756 N N . THR A 1 356 ? 1.948 -44.577 92.542 1.00 21.67 357 THR A N 1
ATOM 2757 C CA . THR A 1 356 ? 2.501 -43.445 93.279 1.00 25.11 357 THR A CA 1
ATOM 2758 C C . THR A 1 356 ? 1.476 -42.938 94.295 1.00 21.47 357 THR A C 1
ATOM 2759 O O . THR A 1 356 ? 1.825 -42.537 95.411 1.00 20.58 357 THR A O 1
ATOM 2763 N N . THR A 1 357 ? 0.207 -42.973 93.911 1.00 20.13 358 THR A N 1
ATOM 2764 C CA . THR A 1 357 ? -0.866 -42.545 94.800 1.00 10.89 358 THR A CA 1
ATOM 2765 C C . THR A 1 357 ? -0.881 -43.462 96.017 1.00 18.08 358 THR A C 1
ATOM 2766 O O . THR A 1 357 ? -0.925 -42.994 97.158 1.00 21.72 358 THR A O 1
ATOM 2770 N N . ALA A 1 358 ? -0.831 -44.771 95.774 1.00 7.98 359 ALA A N 1
ATOM 2771 C CA . ALA A 1 358 ? -0.854 -45.739 96.868 1.00 14.95 359 ALA A CA 1
ATOM 2772 C C . ALA A 1 358 ? 0.312 -45.573 97.842 1.00 16.92 359 ALA A C 1
ATOM 2773 O O . ALA A 1 358 ? 0.139 -45.753 99.042 1.00 26.17 359 ALA A O 1
ATOM 2775 N N . GLU A 1 359 ? 1.497 -45.212 97.353 1.00 23.86 360 GLU A N 1
ATOM 2776 C CA . GLU A 1 359 ? 2.628 -45.061 98.273 1.00 23.91 360 GLU A CA 1
ATOM 2777 C C . GLU A 1 359 ? 2.560 -43.818 99.158 1.00 15.39 360 GLU A C 1
ATOM 2778 O O . GLU A 1 359 ? 2.995 -43.846 100.318 1.00 15.04 360 GLU A O 1
ATOM 2784 N N . PHE A 1 360 ? 2.031 -42.718 98.629 1.00 15.13 361 PHE A N 1
ATOM 2785 C CA . PHE A 1 360 ? 1.926 -41.504 99.437 1.00 7.10 361 PHE A CA 1
ATOM 2786 C C . PHE A 1 360 ? 0.874 -41.701 100.527 1.00 22.05 361 PHE A C 1
ATOM 2787 O O . PHE A 1 360 ? 1.012 -41.171 101.638 1.00 11.52 361 PHE A O 1
ATOM 2795 N N . GLU A 1 361 ? -0.156 -42.489 100.216 1.00 18.02 362 GLU A N 1
ATOM 2796 C CA . GLU A 1 361 ? -1.204 -42.801 101.190 1.00 18.95 362 GLU A CA 1
ATOM 2797 C C . GLU A 1 361 ? -0.582 -43.593 102.346 1.00 14.10 362 GLU A C 1
ATOM 2798 O O . GLU A 1 361 ? -0.834 -43.310 103.523 1.00 23.74 362 GLU A O 1
ATOM 2804 N N . ALA A 1 362 ? 0.236 -44.587 102.007 1.00 19.85 363 ALA A N 1
ATOM 2805 C CA . ALA A 1 362 ? 0.890 -45.417 103.020 1.00 14.27 363 ALA A CA 1
ATOM 2806 C C . ALA A 1 362 ? 1.837 -44.550 103.812 1.00 18.75 363 ALA A C 1
ATOM 2807 O O . ALA A 1 362 ? 1.871 -44.603 105.048 1.00 20.91 363 ALA A O 1
ATOM 2809 N N . ALA A 1 363 ? 2.614 -43.752 103.084 1.00 20.97 364 ALA A N 1
ATOM 2810 C CA . ALA A 1 363 ? 3.583 -42.856 103.703 1.00 24.22 364 ALA A CA 1
ATOM 2811 C C . ALA A 1 363 ? 2.895 -41.907 104.687 1.00 22.22 364 ALA A C 1
ATOM 2812 O O . ALA A 1 363 ? 3.413 -41.635 105.777 1.00 16.55 364 ALA A O 1
ATOM 2814 N N . VAL A 1 364 ? 1.720 -41.412 104.306 1.00 14.81 365 VAL A N 1
ATOM 2815 C CA . VAL A 1 364 ? 0.990 -40.493 105.167 1.00 19.68 365 VAL A CA 1
ATOM 2816 C C . VAL A 1 364 ? 0.392 -41.217 106.369 1.00 22.26 365 VAL A C 1
ATOM 2817 O O . VAL A 1 364 ? 0.483 -40.738 107.504 1.00 13.24 365 VAL A O 1
ATOM 2821 N N . ILE A 1 365 ? -0.213 -42.375 106.127 1.00 16.03 366 ILE A N 1
ATOM 2822 C CA . ILE A 1 365 ? -0.805 -43.123 107.221 1.00 26.15 366 ILE A CA 1
ATOM 2823 C C . ILE A 1 365 ? 0.297 -43.527 108.217 1.00 23.83 366 ILE A C 1
ATOM 2824 O O . ILE A 1 365 ? 0.125 -43.404 109.432 1.00 17.69 366 ILE A O 1
ATOM 2829 N N . ALA A 1 366 ? 1.438 -43.980 107.702 1.00 16.58 367 ALA A N 1
ATOM 2830 C CA . ALA A 1 366 ? 2.549 -44.378 108.570 1.00 19.72 367 ALA A CA 1
ATOM 2831 C C . ALA A 1 366 ? 3.073 -43.189 109.353 1.00 18.12 367 ALA A C 1
ATOM 2832 O O . ALA A 1 366 ? 3.355 -43.296 110.548 1.00 18.97 367 ALA A O 1
ATOM 2834 N N . ALA A 1 367 ? 3.211 -42.055 108.669 1.00 26.12 368 ALA A N 1
ATOM 2835 C CA . ALA A 1 367 ? 3.706 -40.838 109.300 1.00 22.38 368 ALA A CA 1
ATOM 2836 C C . ALA A 1 367 ? 2.741 -40.403 110.396 1.00 17.10 368 ALA A C 1
ATOM 2837 O O . ALA A 1 367 ? 3.158 -40.073 111.508 1.00 5.54 368 ALA A O 1
ATOM 2839 N N . GLN A 1 368 ? 1.449 -40.409 110.087 1.00 18.48 369 GLN A N 1
ATOM 2840 C CA . GLN A 1 368 ? 0.451 -40.024 111.078 1.00 26.21 369 GLN A CA 1
ATOM 2841 C C . GLN A 1 368 ? 0.573 -40.936 112.301 1.00 26.40 369 GLN A C 1
ATOM 2842 O O . GLN A 1 368 ? 0.594 -40.464 113.439 1.00 24.43 369 GLN A O 1
ATOM 2848 N N . LYS A 1 369 ? 0.668 -42.243 112.063 1.00 22.30 370 LYS A N 1
ATOM 2849 C CA . LYS A 1 369 ? 0.809 -43.202 113.156 1.00 24.86 370 LYS A CA 1
ATOM 2850 C C . LYS A 1 369 ? 2.102 -42.951 113.914 1.00 21.51 370 LYS A C 1
ATOM 2851 O O . LYS A 1 369 ? 2.131 -43.000 115.140 1.00 24.77 370 LYS A O 1
ATOM 2857 N N . GLU A 1 370 ? 3.177 -42.693 113.175 1.00 24.23 371 GLU A N 1
ATOM 2858 C CA . GLU A 1 370 ? 4.476 -42.417 113.779 1.00 24.61 371 GLU A CA 1
ATOM 2859 C C . GLU A 1 370 ? 4.400 -41.165 114.662 1.00 27.45 371 GLU A C 1
ATOM 2860 O O . GLU A 1 370 ? 4.915 -41.150 115.780 1.00 29.15 371 GLU A O 1
ATOM 2866 N N . ALA A 1 371 ? 3.744 -40.123 114.156 1.00 29.90 372 ALA A N 1
ATOM 2867 C CA . ALA A 1 371 ? 3.595 -38.864 114.887 1.00 30.40 372 ALA A CA 1
ATOM 2868 C C . ALA A 1 371 ? 2.681 -38.983 116.114 1.00 33.20 372 ALA A C 1
ATOM 2869 O O . ALA A 1 371 ? 2.993 -38.452 117.186 1.00 20.49 372 ALA A O 1
ATOM 2871 N N . GLU A 1 372 ? 1.551 -39.668 115.952 1.00 32.46 373 GLU A N 1
ATOM 2872 C CA . GLU A 1 372 ? 0.610 -39.842 117.055 1.00 39.85 373 GLU A CA 1
ATOM 2873 C C . GLU A 1 372 ? 1.268 -40.515 118.257 1.00 39.93 373 GLU A C 1
ATOM 2874 O O . GLU A 1 372 ? 0.877 -40.281 119.399 1.00 38.96 373 GLU A O 1
ATOM 2880 N N . GLN A 1 373 ? 2.280 -41.337 118.003 1.00 43.67 374 GLN A N 1
ATOM 2881 C CA . GLN A 1 373 ? 2.980 -42.020 119.085 1.00 42.15 374 GLN A CA 1
ATOM 2882 C C . GLN A 1 373 ? 3.620 -41.020 120.035 1.00 36.25 374 GLN A C 1
ATOM 2883 O O . GLN A 1 373 ? 4.198 -41.406 121.044 1.00 39.23 374 GLN A O 1
ATOM 2889 N N . TYR A 1 374 ? 3.525 -39.736 119.710 1.00 36.79 375 TYR A N 1
ATOM 2890 C CA . TYR A 1 374 ? 4.108 -38.704 120.558 1.00 36.89 375 TYR A CA 1
ATOM 2891 C C . TYR A 1 374 ? 3.034 -37.815 121.159 1.00 33.00 375 TYR A C 1
ATOM 2892 O O . TYR A 1 374 ? 3.342 -36.832 121.836 1.00 28.99 375 TYR A O 1
ATOM 2901 N N . GLY A 1 375 ? 1.774 -38.161 120.906 1.00 31.23 376 GLY A N 1
ATOM 2902 C CA . GLY A 1 375 ? 0.674 -37.386 121.453 1.00 41.81 376 GLY A CA 1
ATOM 2903 C C . GLY A 1 375 ? -0.448 -37.052 120.486 1.00 52.91 376 GLY A C 1
ATOM 2904 O O . GLY A 1 375 ? -0.361 -37.316 119.285 1.00 49.79 376 GLY A O 1
ATOM 2905 N N . THR A 1 376 ? -1.512 -36.466 121.029 1.00 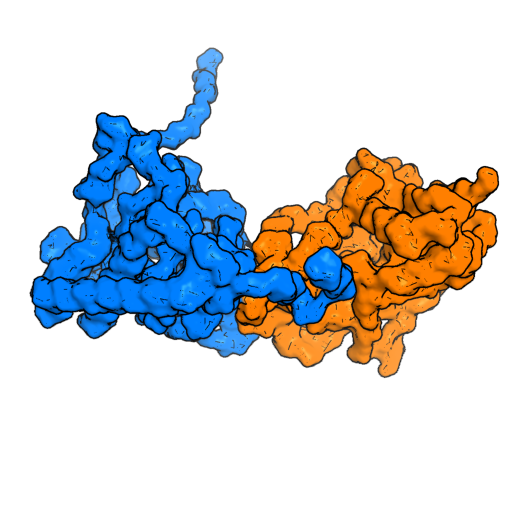62.00 377 THR A N 1
ATOM 2906 C CA . THR A 1 376 ? -2.684 -36.053 120.260 1.00 67.58 377 THR A CA 1
ATOM 2907 C C . THR A 1 376 ? -3.365 -34.982 121.102 1.00 70.39 377 THR A C 1
ATOM 2908 O O . THR A 1 376 ? -2.762 -34.449 122.036 1.00 66.67 377 THR A O 1
ATOM 2912 N N . LEU A 1 377 ? -4.607 -34.654 120.765 1.00 77.40 378 LEU A N 1
ATOM 2913 C CA . LEU A 1 377 ? -5.352 -33.673 121.536 1.00 84.37 378 LEU A CA 1
ATOM 2914 C C . LEU A 1 377 ? -5.912 -34.413 122.743 1.00 84.63 378 LEU A C 1
ATOM 2915 O O . LEU A 1 377 ? -5.997 -33.861 123.842 1.00 83.83 378 LEU A O 1
ATOM 2920 N N . ALA A 1 378 ? -6.282 -35.674 122.528 1.00 83.00 379 ALA A N 1
ATOM 2921 C CA . ALA A 1 378 ? -6.805 -36.518 123.598 1.00 78.61 379 ALA A CA 1
ATOM 2922 C C . ALA A 1 378 ? -5.673 -36.733 124.595 1.00 77.33 379 ALA A C 1
ATOM 2923 O O . ALA A 1 378 ? -5.722 -36.250 125.726 1.00 72.61 379 ALA A O 1
ATOM 2925 N N . ASN A 1 379 ? -4.649 -37.460 124.160 1.00 80.08 380 ASN A N 1
ATOM 2926 C CA . ASN A 1 379 ? -3.486 -37.726 124.995 1.00 82.36 380 ASN A CA 1
ATOM 2927 C C . ASN A 1 379 ? -2.932 -36.385 125.464 1.00 86.05 380 ASN A C 1
ATOM 2928 O O . ASN A 1 379 ? -2.544 -35.547 124.647 1.00 87.43 380 ASN A O 1
ATOM 2933 N N . GLY A 1 380 ? -2.899 -36.176 126.775 1.00 85.58 381 GLY A N 1
ATOM 2934 C CA . GLY A 1 380 ? -2.376 -34.926 127.292 1.00 83.36 381 GLY A CA 1
ATOM 2935 C C . GLY A 1 380 ? -0.899 -34.788 126.976 1.00 83.31 381 GLY A C 1
ATOM 2936 O O . GLY A 1 380 ? -0.250 -33.828 127.396 1.00 82.59 381 GLY A O 1
ATOM 2937 N N . HIS A 1 381 ? -0.370 -35.755 126.231 1.00 81.47 382 HIS A N 1
ATOM 2938 C CA . HIS A 1 381 ? 1.038 -35.765 125.850 1.00 78.21 382 HIS A CA 1
ATOM 2939 C C . HIS A 1 381 ? 1.366 -34.600 124.923 1.00 69.15 382 HIS A C 1
ATOM 2940 O O . HIS A 1 381 ? 1.163 -34.686 123.711 1.00 64.72 382 HIS A O 1
ATOM 2947 N N . ILE A 1 382 ? 1.872 -33.516 125.506 1.00 60.49 383 ILE A N 1
ATOM 2948 C CA . ILE A 1 382 ? 2.232 -32.320 124.750 1.00 50.03 383 ILE A CA 1
ATOM 2949 C C . ILE A 1 382 ? 3.529 -31.733 125.307 1.00 49.37 383 ILE A C 1
ATOM 2950 O O . ILE A 1 382 ? 4.082 -32.252 126.279 1.00 44.24 383 ILE A O 1
ATOM 2955 N N . PRO A 1 383 ? 4.034 -30.643 124.693 1.00 47.41 384 PRO A N 1
ATOM 2956 C CA . PRO A 1 383 ? 5.270 -30.011 125.165 1.00 39.86 384 PRO A CA 1
ATOM 2957 C C . PRO A 1 383 ? 5.125 -29.580 126.622 1.00 36.66 384 PRO A C 1
ATOM 2958 O O . PRO A 1 383 ? 4.012 -29.341 127.089 1.00 35.44 384 PRO A O 1
ATOM 2962 N N . SER A 1 384 ? 6.245 -29.471 127.332 1.00 34.98 385 SER A N 1
ATOM 2963 C CA . SER A 1 384 ? 6.211 -29.077 128.734 1.00 39.32 385 SER A CA 1
ATOM 2964 C C . SER A 1 384 ? 5.604 -27.694 128.862 1.00 41.48 385 SER A C 1
ATOM 2965 O O . SER A 1 384 ? 5.397 -26.998 127.868 1.00 42.90 385 SER A O 1
ATOM 2968 N N . ALA A 1 385 ? 5.318 -27.300 130.095 1.00 41.45 386 ALA A N 1
ATOM 2969 C CA . ALA A 1 385 ? 4.742 -25.993 130.352 1.00 43.29 386 ALA A CA 1
ATOM 2970 C C . ALA A 1 385 ? 5.863 -24.999 130.630 1.00 41.97 386 ALA A C 1
ATOM 2971 O O . ALA A 1 385 ? 5.670 -23.789 130.524 1.00 46.18 386 ALA A O 1
ATOM 2973 N N . ALA A 1 386 ? 7.038 -25.517 130.979 1.00 40.84 387 ALA A N 1
ATOM 2974 C CA . ALA A 1 386 ? 8.192 -24.671 131.273 1.00 39.78 387 ALA A CA 1
ATOM 2975 C C . ALA A 1 386 ? 8.895 -24.230 129.987 1.00 37.68 387 ALA A C 1
ATOM 2976 O O . ALA A 1 386 ? 9.645 -23.246 129.979 1.00 30.93 387 ALA A O 1
ATOM 2978 N N . SER A 1 387 ? 8.656 -24.968 128.907 1.00 37.57 388 SER A N 1
ATOM 2979 C CA . SER A 1 387 ? 9.243 -24.638 127.613 1.00 42.50 388 SER A CA 1
ATOM 2980 C C . SER A 1 387 ? 8.442 -23.476 127.033 1.00 42.55 388 SER A C 1
ATOM 2981 O O . SER A 1 387 ? 8.824 -22.873 126.029 1.00 46.54 388 SER A O 1
ATOM 2992 N N . PHE A 1 389 ? 7.932 -20.617 128.465 1.00 39.06 390 PHE A N 1
ATOM 2993 C CA . PHE A 1 389 ? 8.539 -19.326 128.787 1.00 32.14 390 PHE A CA 1
ATOM 2994 C C . PHE A 1 389 ? 9.881 -19.153 128.094 1.00 35.20 390 PHE A C 1
ATOM 2995 O O . PHE A 1 389 ? 10.574 -18.160 128.320 1.00 44.83 390 PHE A O 1
ATOM 3003 N N . GLU A 1 390 ? 10.254 -20.118 127.259 1.00 40.79 391 GLU A N 1
ATOM 3004 C CA . GLU A 1 390 ? 11.532 -20.068 126.552 1.00 37.63 391 GLU A CA 1
ATOM 3005 C C . GLU A 1 390 ? 11.455 -19.369 125.200 1.00 33.60 391 GLU A C 1
ATOM 3006 O O . GLU A 1 390 ? 10.405 -19.327 124.566 1.00 34.27 391 GLU A O 1
ATOM 3012 N N . ASP A 1 391 ? 12.589 -18.819 124.777 1.00 39.63 392 ASP A N 1
ATOM 3013 C CA . ASP A 1 391 ? 12.727 -18.129 123.500 1.00 39.46 392 ASP A CA 1
ATOM 3014 C C . ASP A 1 391 ? 11.980 -16.820 123.287 1.00 37.53 392 ASP A C 1
ATOM 3015 O O . ASP A 1 391 ? 11.987 -16.288 122.179 1.00 39.22 392 ASP A O 1
ATOM 3020 N N . VAL A 1 392 ? 11.332 -16.300 124.325 1.00 39.32 393 VAL A N 1
ATOM 3021 C CA . VAL A 1 392 ? 10.640 -15.021 124.191 1.00 31.17 393 VAL A CA 1
ATOM 3022 C C . VAL A 1 392 ? 11.758 -14.010 123.973 1.00 28.05 393 VAL A C 1
ATOM 3023 O O . VAL A 1 392 ? 11.620 -13.062 123.202 1.00 36.23 393 VAL A O 1
ATOM 3027 N N . TYR A 1 393 ? 12.870 -14.244 124.664 1.00 24.02 394 TYR A N 1
ATOM 3028 C CA . TYR A 1 393 ? 14.084 -13.438 124.556 1.00 22.64 394 TYR A CA 1
ATOM 3029 C C . TYR A 1 393 ? 15.206 -14.473 124.476 1.00 22.79 394 TYR A C 1
ATOM 3030 O O . TYR A 1 393 ? 14.982 -15.643 124.795 1.00 27.45 394 TYR A O 1
ATOM 3039 N N . LYS A 1 394 ? 16.400 -14.074 124.051 1.00 25.64 395 LYS A N 1
ATOM 3040 C CA . LYS A 1 394 ? 17.492 -15.043 123.960 1.00 29.59 395 LYS A CA 1
ATOM 3041 C C . LYS A 1 394 ? 17.753 -15.681 125.314 1.00 31.37 395 LYS A C 1
ATOM 3042 O O . LYS A 1 394 ? 17.984 -16.882 125.410 1.00 31.25 395 LYS A O 1
ATOM 3048 N N . GLU A 1 395 ? 17.717 -14.859 126.357 1.00 37.95 396 GLU A N 1
ATOM 3049 C CA . GLU A 1 395 ? 17.937 -15.320 127.718 1.00 40.63 396 GLU A CA 1
ATOM 3050 C C . GLU A 1 395 ? 16.731 -14.950 128.564 1.00 43.30 396 GLU A C 1
ATOM 3051 O O . GLU A 1 395 ? 16.341 -13.785 128.624 1.00 48.49 396 GLU A O 1
ATOM 3065 N N . PRO A 1 397 ? 14.555 -13.471 130.812 1.00 56.21 398 PRO A N 1
ATOM 3066 C CA . PRO A 1 397 ? 14.670 -12.351 131.747 1.00 52.53 398 PRO A CA 1
ATOM 3067 C C . PRO A 1 397 ? 14.034 -12.704 133.084 1.00 48.60 398 PRO A C 1
ATOM 3068 O O . PRO A 1 397 ? 13.091 -13.495 133.155 1.00 38.62 398 PRO A O 1
ATOM 3072 N N . ASP A 1 398 ? 14.547 -12.094 134.139 1.00 46.33 399 ASP A N 1
ATOM 3073 C CA . ASP A 1 398 ? 14.052 -12.341 135.477 1.00 49.09 399 ASP A CA 1
ATOM 3074 C C . ASP A 1 398 ? 12.536 -12.533 135.602 1.00 47.12 399 ASP A C 1
ATOM 3075 O O . ASP A 1 398 ? 12.082 -13.554 136.123 1.00 48.61 399 ASP A O 1
ATOM 3080 N N . HIS A 1 399 ? 11.754 -11.566 135.128 1.00 44.36 400 HIS A N 1
ATOM 3081 C CA . HIS A 1 399 ? 10.297 -11.660 135.242 1.00 45.99 400 HIS A CA 1
ATOM 3082 C C . HIS A 1 399 ? 9.703 -12.977 134.755 1.00 39.54 400 HIS A C 1
ATOM 3083 O O . HIS A 1 399 ? 8.722 -13.461 135.318 1.00 41.61 400 HIS A O 1
ATOM 3090 N N . LEU A 1 400 ? 10.286 -13.556 133.710 1.00 48.06 401 LEU A N 1
ATOM 3091 C CA . LEU A 1 400 ? 9.789 -14.825 133.185 1.00 52.87 401 LEU A CA 1
ATOM 3092 C C . LEU A 1 400 ? 10.207 -15.963 134.114 1.00 50.40 401 LEU A C 1
ATOM 3093 O O . LEU A 1 400 ? 9.430 -16.890 134.363 1.00 45.49 401 LEU A O 1
ATOM 3098 N N . ARG A 1 401 ? 11.435 -15.886 134.624 1.00 42.70 402 ARG A N 1
ATOM 3099 C CA . ARG A 1 401 ? 11.937 -16.892 135.554 1.00 46.38 402 ARG A CA 1
ATOM 3100 C C . ARG A 1 401 ? 10.938 -16.989 136.704 1.00 48.66 402 ARG A C 1
ATOM 3101 O O . ARG A 1 401 ? 10.526 -18.082 137.099 1.00 45.25 402 ARG A O 1
ATOM 3109 N N . ARG A 1 402 ? 10.558 -15.829 137.233 1.00 42.55 403 ARG A N 1
ATOM 3110 C CA . ARG A 1 402 ? 9.601 -15.755 138.324 1.00 50.70 403 ARG A CA 1
ATOM 3111 C C . ARG A 1 402 ? 8.314 -16.469 137.925 1.00 52.43 403 ARG A C 1
ATOM 3112 O O . ARG A 1 402 ? 7.836 -17.354 138.637 1.00 55.89 403 ARG A O 1
ATOM 3120 N N . GLN A 1 403 ? 7.760 -16.079 136.781 1.00 52.80 404 GLN A N 1
ATOM 3121 C CA . GLN A 1 403 ? 6.521 -16.671 136.286 1.00 55.26 404 GLN A CA 1
ATOM 3122 C C . GLN A 1 403 ? 6.625 -18.173 136.044 1.00 50.48 404 GLN A C 1
ATOM 3123 O O . GLN A 1 403 ? 5.626 -18.891 136.117 1.00 49.34 404 GLN A O 1
ATOM 3129 N N . ARG A 1 404 ? 7.830 -18.648 135.751 1.00 45.14 405 ARG A N 1
ATOM 3130 C CA . ARG A 1 404 ? 8.026 -20.071 135.515 1.00 46.31 405 ARG A CA 1
ATOM 3131 C C . ARG A 1 404 ? 7.925 -20.834 136.834 1.00 49.17 405 ARG A C 1
ATOM 3132 O O . ARG A 1 404 ? 7.213 -21.835 136.932 1.00 43.27 405 ARG A O 1
ATOM 3140 N N . GLN A 1 405 ? 8.642 -20.346 137.842 1.00 55.40 406 GLN A N 1
ATOM 3141 C CA . GLN A 1 405 ? 8.653 -20.958 139.167 1.00 61.75 406 GLN A CA 1
ATOM 3142 C C . GLN A 1 405 ? 7.242 -20.904 139.755 1.00 61.19 406 GLN A C 1
ATOM 3143 O O . GLN A 1 405 ? 6.796 -21.836 140.429 1.00 56.36 406 GLN A O 1
ATOM 3149 N N . GLU A 1 406 ? 6.540 -19.810 139.474 1.00 57.73 407 GLU A N 1
ATOM 3150 C CA . GLU A 1 406 ? 5.178 -19.606 139.954 1.00 55.40 407 GLU A CA 1
ATOM 3151 C C . GLU A 1 406 ? 4.196 -20.531 139.236 1.00 57.15 407 GLU A C 1
ATOM 3152 O O . GLU A 1 406 ? 2.987 -20.307 139.260 1.00 58.28 407 GLU A O 1
ATOM 3158 N N . LEU A 1 407 ? 4.719 -21.576 138.603 1.00 59.83 408 LEU A N 1
ATOM 3159 C CA . LEU A 1 407 ? 3.878 -22.519 137.876 1.00 62.76 408 LEU A CA 1
ATOM 3160 C C . LEU A 1 407 ? 4.177 -23.960 138.277 1.00 64.83 408 LEU A C 1
ATOM 3161 O O . LEU A 1 407 ? 5.206 -24.177 138.951 1.00 72.14 408 LEU A O 1
ATOM 3166 N N . ALA B 2 1 ? 41.399 7.246 123.292 1.00 52.54 2 ALA B N 1
ATOM 3167 C CA . ALA B 2 1 ? 41.310 8.572 123.967 1.00 54.05 2 ALA B CA 1
ATOM 3168 C C . ALA B 2 1 ? 39.856 8.935 124.246 1.00 50.43 2 ALA B C 1
ATOM 3169 O O . ALA B 2 1 ? 38.982 8.072 124.232 1.00 52.99 2 ALA B O 1
ATOM 3171 N N . THR B 2 2 ? 39.604 10.216 124.502 1.00 54.01 3 THR B N 1
ATOM 3172 C CA . THR B 2 2 ? 38.254 10.701 124.784 1.00 50.00 3 THR B CA 1
ATOM 3173 C C . THR B 2 2 ? 37.987 12.061 124.136 1.00 50.33 3 THR B C 1
ATOM 3174 O O . THR B 2 2 ? 38.905 12.857 123.938 1.00 49.98 3 THR B O 1
ATOM 3178 N N . THR B 2 3 ? 36.722 12.309 123.809 1.00 50.06 4 THR B N 1
ATOM 3179 C CA . THR B 2 3 ? 36.294 13.555 123.180 1.00 45.98 4 THR B CA 1
ATOM 3180 C C . THR B 2 3 ? 34.970 14.006 123.794 1.00 47.13 4 THR B C 1
ATOM 3181 O O . THR B 2 3 ? 34.204 13.184 124.293 1.00 50.03 4 THR B O 1
ATOM 3185 N N . THR B 2 4 ? 34.708 15.309 123.770 1.00 48.34 5 THR B N 1
ATOM 3186 C CA . THR B 2 4 ? 33.467 15.845 124.326 1.00 52.65 5 THR B CA 1
ATOM 3187 C C . THR B 2 4 ? 32.402 15.902 123.227 1.00 52.61 5 THR B C 1
ATOM 3188 O O . THR B 2 4 ? 32.576 16.582 122.214 1.00 50.56 5 THR B O 1
ATOM 3200 N N . THR B 2 6 ? 27.905 15.739 122.176 1.00 33.09 7 THR B N 1
ATOM 3201 C CA . THR B 2 6 ? 26.520 15.974 122.550 1.00 38.07 7 THR B CA 1
ATOM 3202 C C . THR B 2 6 ? 25.869 14.601 122.367 1.00 38.01 7 THR B C 1
ATOM 3203 O O . THR B 2 6 ? 26.524 13.673 121.883 1.00 40.91 7 THR B O 1
ATOM 3215 N N . ILE B 2 8 ? 23.644 13.771 120.233 1.00 30.83 9 ILE B N 1
ATOM 3216 C CA . ILE B 2 8 ? 23.648 13.564 118.786 1.00 31.01 9 ILE B CA 1
ATOM 3217 C C . ILE B 2 8 ? 24.984 12.982 118.344 1.00 27.70 9 ILE B C 1
ATOM 3218 O O . ILE B 2 8 ? 25.038 12.010 117.597 1.00 34.92 9 ILE B O 1
ATOM 3223 N N . GLN B 2 9 ? 26.061 13.594 118.812 1.00 28.55 10 GLN B N 1
ATOM 3224 C CA . GLN B 2 9 ? 27.402 13.157 118.456 1.00 34.42 10 GLN B CA 1
ATOM 3225 C C . GLN B 2 9 ? 27.765 11.803 119.057 1.00 26.58 10 GLN B C 1
ATOM 3226 O O . GLN B 2 9 ? 28.524 11.041 118.460 1.00 21.89 10 GLN B O 1
ATOM 3232 N N . ALA B 2 10 ? 27.219 11.509 120.233 1.00 21.96 11 ALA B N 1
ATOM 3233 C CA . ALA B 2 10 ? 27.479 10.244 120.915 1.00 20.14 11 ALA B CA 1
ATOM 3234 C C . ALA B 2 10 ? 26.856 9.096 120.131 1.00 29.87 11 ALA B C 1
ATOM 3235 O O . ALA B 2 10 ? 27.538 8.128 119.765 1.00 27.19 11 ALA B O 1
ATOM 3237 N N . LEU B 2 11 ? 25.552 9.211 119.886 1.00 30.07 12 LEU B N 1
ATOM 3238 C CA . LEU B 2 11 ? 24.814 8.199 119.140 1.00 27.29 12 LEU B CA 1
ATOM 3239 C C . LEU B 2 11 ? 25.516 7.981 117.796 1.00 23.23 12 LEU B C 1
ATOM 3240 O O . LEU B 2 11 ? 25.707 6.844 117.348 1.00 17.65 12 LEU B O 1
ATOM 3245 N N . ARG B 2 12 ? 25.916 9.077 117.160 1.00 16.41 13 ARG B N 1
ATOM 3246 C CA . ARG B 2 12 ? 26.603 8.980 115.882 1.00 22.90 13 ARG B CA 1
ATOM 3247 C C . ARG B 2 12 ? 27.877 8.156 116.027 1.00 31.48 13 ARG B C 1
ATOM 3248 O O . ARG B 2 12 ? 28.232 7.375 115.144 1.00 35.74 13 ARG B O 1
ATOM 3256 N N . SER B 2 13 ? 28.559 8.324 117.153 1.00 37.87 14 SER B N 1
ATOM 3257 C CA . SER B 2 13 ? 29.795 7.597 117.395 1.00 35.70 14 SER B CA 1
ATOM 3258 C C . SER B 2 13 ? 29.513 6.104 117.562 1.00 32.14 14 SER B C 1
ATOM 3259 O O . SER B 2 13 ? 30.227 5.265 117.009 1.00 27.43 14 SER B O 1
ATOM 3262 N N . ALA B 2 14 ? 28.474 5.779 118.329 1.00 24.07 15 ALA B N 1
ATOM 3263 C CA . ALA B 2 14 ? 28.098 4.385 118.554 1.00 24.78 15 ALA B CA 1
ATOM 3264 C C . ALA B 2 14 ? 27.906 3.667 117.215 1.00 29.59 15 ALA B C 1
ATOM 3265 O O . ALA B 2 14 ? 28.522 2.633 116.961 1.00 27.38 15 ALA B O 1
ATOM 3275 N N . ASP B 2 16 ? 28.950 4.561 114.372 1.00 24.77 17 ASP B N 1
ATOM 3276 C CA . ASP B 2 16 ? 30.220 4.566 113.653 1.00 33.36 17 ASP B CA 1
ATOM 3277 C C . ASP B 2 16 ? 31.101 3.417 114.141 1.00 39.41 17 ASP B C 1
ATOM 3278 O O . ASP B 2 16 ? 31.804 2.779 113.354 1.00 38.07 17 ASP B O 1
ATOM 3283 N N . VAL B 2 17 ? 31.050 3.154 115.443 1.00 36.17 18 VAL B N 1
ATOM 3284 C CA . VAL B 2 17 ? 31.841 2.089 116.040 1.00 39.47 18 VAL B CA 1
ATOM 3285 C C . VAL B 2 17 ? 31.343 0.720 115.592 1.00 34.02 18 VAL B C 1
ATOM 3286 O O . VAL B 2 17 ? 32.124 -0.127 115.160 1.00 22.61 18 VAL B O 1
ATOM 3298 N N . LEU B 2 19 ? 29.240 -0.015 113.025 1.00 36.00 20 LEU B N 1
ATOM 3299 C CA . LEU B 2 19 ? 29.284 -0.143 111.577 1.00 31.43 20 LEU B CA 1
ATOM 3300 C C . LEU B 2 19 ? 30.683 -0.612 111.188 1.00 32.51 20 LEU B C 1
ATOM 3301 O O . LEU B 2 19 ? 30.881 -1.272 110.167 1.00 38.62 20 LEU B O 1
ATOM 3306 N N . GLU B 2 20 ? 31.650 -0.279 112.032 1.00 32.79 21 GLU B N 1
ATOM 3307 C CA . GLU B 2 20 ? 33.047 -0.645 111.811 1.00 38.19 21 GLU B CA 1
ATOM 3308 C C . GLU B 2 20 ? 33.406 -1.967 112.486 1.00 34.59 21 GLU B C 1
ATOM 3309 O O . GLU B 2 20 ? 34.274 -2.703 112.014 1.00 30.87 21 GLU B O 1
ATOM 3315 N N . ARG B 2 21 ? 32.726 -2.264 113.587 1.00 25.30 22 ARG B N 1
ATOM 3316 C CA . ARG B 2 21 ? 33.002 -3.465 114.353 1.00 32.98 22 ARG B CA 1
ATOM 3317 C C . ARG B 2 21 ? 32.316 -4.721 113.821 1.00 39.77 22 ARG B C 1
ATOM 3318 O O . ARG B 2 21 ? 32.881 -5.811 113.897 1.00 42.01 22 ARG B O 1
ATOM 3326 N N . ASP B 2 22 ? 31.110 -4.572 113.275 1.00 38.52 23 ASP B N 1
ATOM 3327 C CA . ASP B 2 22 ? 30.359 -5.714 112.754 1.00 29.57 23 ASP B CA 1
ATOM 3328 C C . ASP B 2 22 ? 29.922 -5.511 111.302 1.00 32.29 23 ASP B C 1
ATOM 3329 O O . ASP B 2 22 ? 29.080 -4.657 111.013 1.00 31.78 23 ASP B O 1
ATOM 3334 N N . ASP B 2 23 ? 30.490 -6.305 110.396 1.00 34.51 24 ASP B N 1
ATOM 3335 C CA . ASP B 2 23 ? 30.159 -6.227 108.971 1.00 32.33 24 ASP B CA 1
ATOM 3336 C C . ASP B 2 23 ? 28.671 -6.413 108.720 1.00 26.25 24 ASP B C 1
ATOM 3337 O O . ASP B 2 23 ? 28.163 -6.028 107.666 1.00 28.31 24 ASP B O 1
ATOM 3342 N N . ASN B 2 24 ? 27.979 -7.005 109.690 1.00 20.24 25 ASN B N 1
ATOM 3343 C CA . ASN B 2 24 ? 26.551 -7.261 109.576 1.00 20.98 25 ASN B CA 1
ATOM 3344 C C . ASN B 2 24 ? 25.676 -6.093 110.002 1.00 30.95 25 ASN B C 1
ATOM 3345 O O . ASN B 2 24 ? 24.451 -6.157 109.879 1.00 29.97 25 ASN B O 1
ATOM 3350 N N . VAL B 2 25 ? 26.296 -5.032 110.506 1.00 34.79 26 VAL B N 1
ATOM 3351 C CA . VAL B 2 25 ? 25.540 -3.866 110.942 1.00 34.61 26 VAL B CA 1
ATOM 3352 C C . VAL B 2 25 ? 25.150 -2.979 109.768 1.00 35.56 26 VAL B C 1
ATOM 3353 O O . VAL B 2 25 ? 25.973 -2.643 108.917 1.00 35.55 26 VAL B O 1
ATOM 3357 N N . VAL B 2 26 ? 23.878 -2.608 109.733 1.00 27.14 27 VAL B N 1
ATOM 3358 C CA . VAL B 2 26 ? 23.352 -1.763 108.679 1.00 27.36 27 VAL B CA 1
ATOM 3359 C C . VAL B 2 26 ? 22.520 -0.631 109.276 1.00 30.06 27 VAL B C 1
ATOM 3360 O O . VAL B 2 26 ? 21.859 -0.799 110.308 1.00 27.12 27 VAL B O 1
ATOM 3364 N N . VAL B 2 27 ? 22.568 0.528 108.627 1.00 23.38 28 VAL B N 1
ATOM 3365 C CA . VAL B 2 27 ? 21.826 1.688 109.095 1.00 18.92 28 VAL B CA 1
ATOM 3366 C C . VAL B 2 27 ? 21.027 2.281 107.952 1.00 17.26 28 VAL B C 1
ATOM 3367 O O . VAL B 2 27 ? 21.560 2.512 106.868 1.00 17.00 28 VAL B O 1
ATOM 3371 N N . TYR B 2 28 ? 19.743 2.514 108.188 1.00 16.20 29 TYR B N 1
ATOM 3372 C CA . TYR B 2 28 ? 18.902 3.109 107.162 1.00 21.18 29 TYR B CA 1
ATOM 3373 C C . TYR B 2 28 ? 17.584 3.606 107.729 1.00 24.34 29 TYR B C 1
ATOM 3374 O O . TYR B 2 28 ? 17.142 3.172 108.791 1.00 22.20 29 TYR B O 1
ATOM 3383 N N . GLY B 2 29 ? 16.987 4.558 107.022 1.00 23.79 30 GLY B N 1
ATOM 3384 C CA . GLY B 2 29 ? 15.738 5.150 107.455 1.00 15.40 30 GLY B CA 1
ATOM 3385 C C . GLY B 2 29 ? 15.533 6.401 106.630 1.00 18.08 30 GLY B C 1
ATOM 3386 O O . GLY B 2 29 ? 16.327 6.695 105.737 1.00 14.83 30 GLY B O 1
ATOM 3387 N N . GLN B 2 30 ? 14.479 7.146 106.921 1.00 19.45 31 GLN B N 1
ATOM 3388 C CA . GLN B 2 30 ? 14.198 8.364 106.174 1.00 16.47 31 GLN B CA 1
ATOM 3389 C C . GLN B 2 30 ? 15.242 9.457 106.384 1.00 17.51 31 GLN B C 1
ATOM 3390 O O . GLN B 2 30 ? 15.473 9.899 107.504 1.00 16.08 31 GLN B O 1
ATOM 3396 N N . ASP B 2 31 ? 15.878 9.878 105.293 1.00 24.45 32 ASP B N 1
ATOM 3397 C CA . ASP B 2 31 ? 16.878 10.947 105.323 1.00 31.58 32 ASP B CA 1
ATOM 3398 C C . ASP B 2 31 ? 18.154 10.633 106.098 1.00 32.22 32 ASP B C 1
ATOM 3399 O O . ASP B 2 31 ? 18.985 11.514 106.314 1.00 21.86 32 ASP B O 1
ATOM 3404 N N . VAL B 2 32 ? 18.304 9.379 106.506 1.00 29.77 33 VAL B N 1
ATOM 3405 C CA . VAL B 2 32 ? 19.473 8.928 107.259 1.00 24.09 33 VAL B CA 1
ATOM 3406 C C . VAL B 2 32 ? 20.770 8.897 106.440 1.00 22.26 33 VAL B C 1
ATOM 3407 O O . VAL B 2 32 ? 21.862 9.055 106.985 1.00 24.83 33 VAL B O 1
ATOM 3411 N N . GLY B 2 33 ? 20.634 8.707 105.130 1.00 20.70 34 GLY B N 1
ATOM 3412 C CA . GLY B 2 33 ? 21.785 8.605 104.249 1.00 20.70 34 GLY B CA 1
ATOM 3413 C C . GLY B 2 33 ? 22.618 9.834 103.960 1.00 22.42 34 GLY B C 1
ATOM 3414 O O . GLY B 2 33 ? 23.285 10.368 104.839 1.00 28.92 34 GLY B O 1
ATOM 3415 N N . TYR B 2 34 ? 22.588 10.264 102.704 1.00 23.35 35 TYR B N 1
ATOM 3416 C CA . TYR B 2 34 ? 23.351 11.417 102.245 1.00 30.35 35 TYR B CA 1
ATOM 3417 C C . TYR B 2 34 ? 23.238 12.620 103.174 1.00 23.83 35 TYR B C 1
ATOM 3418 O O . TYR B 2 34 ? 24.243 13.220 103.556 1.00 24.08 35 TYR B O 1
ATOM 3427 N N . PHE B 2 35 ? 22.005 12.970 103.518 1.00 23.34 36 PHE B N 1
ATOM 3428 C CA . PHE B 2 35 ? 21.728 14.108 104.387 1.00 23.79 36 PHE B CA 1
ATOM 3429 C C . PHE B 2 35 ? 22.324 13.917 105.774 1.00 23.44 36 PHE B C 1
ATOM 3430 O O . PHE B 2 35 ? 22.848 14.861 106.360 1.00 25.31 36 PHE B O 1
ATOM 3438 N N . GLY B 2 36 ? 22.242 12.696 106.293 1.00 24.67 37 GLY B N 1
ATOM 3439 C CA . GLY B 2 36 ? 22.783 12.418 107.612 1.00 21.88 37 GLY B CA 1
ATOM 3440 C C . GLY B 2 36 ? 21.746 12.461 108.720 1.00 18.34 37 GLY B C 1
ATOM 3441 O O . GLY B 2 36 ? 22.091 12.454 109.904 1.00 22.10 37 GLY B O 1
ATOM 3442 N N . GLY B 2 37 ? 20.472 12.519 108.343 1.00 13.20 38 GLY B N 1
ATOM 3443 C CA . GLY B 2 37 ? 19.402 12.543 109.330 1.00 16.96 38 GLY B CA 1
ATOM 3444 C C . GLY B 2 37 ? 18.887 13.936 109.634 1.00 22.56 38 GLY B C 1
ATOM 3445 O O . GLY B 2 37 ? 19.660 14.894 109.601 1.00 25.94 38 GLY B O 1
ATOM 3446 N N . VAL B 2 38 ? 17.592 14.060 109.934 1.00 17.64 39 VAL B N 1
ATOM 3447 C CA . VAL B 2 38 ? 17.024 15.367 110.237 1.00 22.63 39 VAL B CA 1
ATOM 3448 C C . VAL B 2 38 ? 17.568 15.912 111.550 1.00 28.85 39 VAL B C 1
ATOM 3449 O O . VAL B 2 38 ? 17.324 17.067 111.887 1.00 31.38 39 VAL B O 1
ATOM 3453 N N . PHE B 2 39 ? 18.303 15.080 112.286 1.00 28.70 40 PHE B N 1
ATOM 3454 C CA . PHE B 2 39 ? 18.906 15.504 113.550 1.00 29.89 40 PHE B CA 1
ATOM 3455 C C . PHE B 2 39 ? 20.429 15.388 113.522 1.00 28.29 40 PHE B C 1
ATOM 3456 O O . PHE B 2 39 ? 21.094 15.560 114.540 1.00 28.48 40 PHE B O 1
ATOM 3464 N N . ARG B 2 40 ? 20.969 15.102 112.341 1.00 31.81 41 ARG B N 1
ATOM 3465 C CA . ARG B 2 40 ? 22.409 14.962 112.144 1.00 39.21 41 ARG B CA 1
ATOM 3466 C C . ARG B 2 40 ? 23.030 13.722 112.794 1.00 33.16 41 ARG B C 1
ATOM 3467 O O . ARG B 2 40 ? 24.248 13.528 112.723 1.00 33.53 41 ARG B O 1
ATOM 3475 N N . CYS B 2 41 ? 22.194 12.878 113.399 1.00 22.93 42 CYS B N 1
ATOM 3476 C CA . CYS B 2 41 ? 22.659 11.667 114.080 1.00 20.50 42 CYS B CA 1
ATOM 3477 C C . CYS B 2 41 ? 23.418 10.635 113.255 1.00 24.88 42 CYS B C 1
ATOM 3478 O O . CYS B 2 41 ? 24.031 9.739 113.826 1.00 30.64 42 CYS B O 1
ATOM 3481 N N . THR B 2 42 ? 23.381 10.740 111.930 1.00 23.18 43 THR B N 1
ATOM 3482 C CA . THR B 2 42 ? 24.082 9.776 111.085 1.00 18.01 43 THR B CA 1
ATOM 3483 C C . THR B 2 42 ? 25.002 10.447 110.078 1.00 28.73 43 THR B C 1
ATOM 3484 O O . THR B 2 42 ? 25.299 9.882 109.023 1.00 28.19 43 THR B O 1
ATOM 3488 N N . GLU B 2 43 ? 25.466 11.646 110.418 1.00 32.81 44 GLU B N 1
ATOM 3489 C CA . GLU B 2 43 ? 26.345 12.421 109.546 1.00 33.50 44 GLU B CA 1
ATOM 3490 C C . GLU B 2 43 ? 27.627 11.723 109.099 1.00 26.68 44 GLU B C 1
ATOM 3491 O O . GLU B 2 43 ? 28.362 11.156 109.908 1.00 34.15 44 GLU B O 1
ATOM 3497 N N . GLY B 2 44 ? 27.885 11.786 107.797 1.00 26.83 45 GLY B N 1
ATOM 3498 C CA . GLY B 2 44 ? 29.085 11.198 107.232 1.00 20.94 45 GLY B CA 1
ATOM 3499 C C . GLY B 2 44 ? 29.183 9.687 107.265 1.00 20.46 45 GLY B C 1
ATOM 3500 O O . GLY B 2 44 ? 30.103 9.120 106.679 1.00 26.84 45 GLY B O 1
ATOM 3501 N N . LEU B 2 45 ? 28.248 9.028 107.941 1.00 27.85 46 LEU B N 1
ATOM 3502 C CA . LEU B 2 45 ? 28.275 7.572 108.025 1.00 25.47 46 LEU B CA 1
ATOM 3503 C C . LEU B 2 45 ? 28.206 6.896 106.661 1.00 21.41 46 LEU B C 1
ATOM 3504 O O . LEU B 2 45 ? 28.854 5.875 106.441 1.00 24.99 46 LEU B O 1
ATOM 3509 N N . GLN B 2 46 ? 27.437 7.472 105.742 1.00 28.18 47 GLN B N 1
ATOM 3510 C CA . GLN B 2 46 ? 27.306 6.907 104.404 1.00 29.76 47 GLN B CA 1
ATOM 3511 C C . GLN B 2 46 ? 28.551 7.189 103.579 1.00 32.44 47 GLN B C 1
ATOM 3512 O O . GLN B 2 46 ? 28.996 6.343 102.802 1.00 33.26 47 GLN B O 1
ATOM 3518 N N . THR B 2 47 ? 29.100 8.389 103.745 1.00 32.63 48 THR B N 1
ATOM 3519 C CA . THR B 2 47 ? 30.300 8.791 103.022 1.00 29.62 48 THR B CA 1
ATOM 3520 C C . THR B 2 47 ? 31.464 7.886 103.405 1.00 30.46 48 THR B C 1
ATOM 3521 O O . THR B 2 47 ? 32.293 7.540 102.568 1.00 27.25 48 THR B O 1
ATOM 3525 N N . LYS B 2 48 ? 31.509 7.493 104.674 1.00 26.90 49 LYS B N 1
ATOM 3526 C CA . LYS B 2 48 ? 32.584 6.648 105.177 1.00 28.96 49 LYS B CA 1
ATOM 3527 C C . LYS B 2 48 ? 32.419 5.146 104.933 1.00 34.48 49 LYS B C 1
ATOM 3528 O O . LYS B 2 48 ? 33.407 4.450 104.684 1.00 30.40 49 LYS B O 1
ATOM 3534 N N . TYR B 2 49 ? 31.186 4.645 104.998 1.00 33.74 50 TYR B N 1
ATOM 3535 C CA . TYR B 2 49 ? 30.948 3.216 104.811 1.00 34.89 50 TYR B CA 1
ATOM 3536 C C . TYR B 2 49 ? 30.234 2.788 103.536 1.00 36.04 50 TYR B C 1
ATOM 3537 O O . TYR B 2 49 ? 30.139 1.590 103.255 1.00 46.30 50 TYR B O 1
ATOM 3546 N N . GLY B 2 50 ? 29.717 3.749 102.775 1.00 36.99 51 GLY B N 1
ATOM 3547 C CA . GLY B 2 50 ? 29.047 3.416 101.528 1.00 32.70 51 GLY B CA 1
ATOM 3548 C C . GLY B 2 50 ? 27.538 3.259 101.569 1.00 28.91 51 GLY B C 1
ATOM 3549 O O . GLY B 2 50 ? 26.944 3.047 102.628 1.00 21.40 51 GLY B O 1
ATOM 3550 N N . LYS B 2 51 ? 26.928 3.359 100.391 1.00 27.59 52 LYS B N 1
ATOM 3551 C CA . LYS B 2 51 ? 25.483 3.242 100.222 1.00 26.66 52 LYS B CA 1
ATOM 3552 C C . LYS B 2 51 ? 24.939 1.913 100.737 1.00 27.00 52 LYS B C 1
ATOM 3553 O O . LYS B 2 51 ? 23.867 1.861 101.334 1.00 35.00 52 LYS B O 1
ATOM 3559 N N . SER B 2 52 ? 25.677 0.837 100.503 1.00 21.91 53 SER B N 1
ATOM 3560 C CA . SER B 2 52 ? 25.226 -0.479 100.930 1.00 21.57 53 SER B CA 1
ATOM 3561 C C . SER B 2 52 ? 25.147 -0.689 102.441 1.00 29.97 53 SER B C 1
ATOM 3562 O O . SER B 2 52 ? 24.499 -1.629 102.907 1.00 35.01 53 SER B O 1
ATOM 3565 N N . ARG B 2 53 ? 25.785 0.194 103.205 1.00 29.61 54 ARG B N 1
ATOM 3566 C CA . ARG B 2 53 ? 25.790 0.094 104.667 1.00 26.09 54 ARG B CA 1
ATOM 3567 C C . ARG B 2 53 ? 24.851 1.092 105.343 1.00 21.48 54 ARG B C 1
ATOM 3568 O O . ARG B 2 53 ? 24.163 0.763 106.309 1.00 21.06 54 ARG B O 1
ATOM 3576 N N . VAL B 2 54 ? 24.850 2.317 104.831 1.00 23.03 55 VAL B N 1
ATOM 3577 C CA . VAL B 2 54 ? 24.023 3.394 105.360 1.00 20.11 55 VAL B CA 1
ATOM 3578 C C . VAL B 2 54 ? 23.292 4.008 104.172 1.00 23.50 55 VAL B C 1
ATOM 3579 O O . VAL B 2 54 ? 23.930 4.482 103.233 1.00 21.05 55 VAL B O 1
ATOM 3583 N N . PHE B 2 55 ? 21.964 4.003 104.192 1.00 15.13 56 PHE B N 1
ATOM 3584 C CA . PHE B 2 55 ? 21.241 4.573 103.064 1.00 22.76 56 PHE B CA 1
ATOM 3585 C C . PHE B 2 55 ? 19.866 5.140 103.379 1.00 18.26 56 PHE B C 1
ATOM 3586 O O . PHE B 2 55 ? 19.277 4.847 104.419 1.00 19.59 56 PHE B O 1
ATOM 3594 N N . ASP B 2 56 ? 19.369 5.973 102.471 1.00 19.76 57 ASP B N 1
ATOM 3595 C CA . ASP B 2 56 ? 18.058 6.597 102.630 1.00 23.65 57 ASP B CA 1
ATOM 3596 C C . ASP B 2 56 ? 16.956 5.587 102.289 1.00 22.12 57 ASP B C 1
ATOM 3597 O O . ASP B 2 56 ? 17.150 4.710 101.449 1.00 20.50 57 ASP B O 1
ATOM 3602 N N . ALA B 2 57 ? 15.804 5.707 102.941 1.00 22.76 58 ALA B N 1
ATOM 3603 C CA . ALA B 2 57 ? 14.695 4.791 102.691 1.00 20.89 58 ALA B CA 1
ATOM 3604 C C . ALA B 2 57 ? 13.401 5.537 102.368 1.00 26.41 58 ALA B C 1
ATOM 3605 O O . ALA B 2 57 ? 13.246 6.710 102.708 1.00 30.04 58 ALA B O 1
ATOM 3607 N N . PRO B 2 58 ? 12.452 4.860 101.700 1.00 18.31 59 PRO B N 1
ATOM 3608 C CA . PRO B 2 58 ? 11.170 5.469 101.339 1.00 13.55 59 PRO B CA 1
ATOM 3609 C C . PRO B 2 58 ? 10.426 5.801 102.623 1.00 13.43 59 PRO B C 1
ATOM 3610 O O . PRO B 2 58 ? 10.739 5.248 103.681 1.00 11.67 59 PRO B O 1
ATOM 3614 N N . ILE B 2 59 ? 9.442 6.688 102.541 1.00 7.94 60 ILE B N 1
ATOM 3615 C CA . ILE B 2 59 ? 8.673 7.037 103.730 1.00 11.55 60 ILE B CA 1
ATOM 3616 C C . ILE B 2 59 ? 7.679 5.925 104.065 1.00 6.14 60 ILE B C 1
ATOM 3617 O O . ILE B 2 59 ? 6.476 6.031 103.805 1.00 13.54 60 ILE B O 1
ATOM 3622 N N . SER B 2 60 ? 8.191 4.845 104.631 1.00 11.82 61 SER B N 1
ATOM 3623 C CA . SER B 2 60 ? 7.345 3.720 105.011 1.00 18.11 61 SER B CA 1
ATOM 3624 C C . SER B 2 60 ? 7.921 3.092 106.265 1.00 16.22 61 SER B C 1
ATOM 3625 O O . SER B 2 60 ? 8.966 2.438 106.216 1.00 14.55 61 SER B O 1
ATOM 3628 N N . GLU B 2 61 ? 7.248 3.305 107.392 1.00 23.14 62 GLU B N 1
ATOM 3629 C CA . GLU B 2 61 ? 7.714 2.747 108.657 1.00 22.47 62 GLU B CA 1
ATOM 3630 C C . GLU B 2 61 ? 7.624 1.215 108.609 1.00 20.86 62 GLU B C 1
ATOM 3631 O O . GLU B 2 61 ? 8.616 0.526 108.837 1.00 27.78 62 GLU B O 1
ATOM 3637 N N . SER B 2 62 ? 6.439 0.691 108.307 1.00 8.92 63 SER B N 1
ATOM 3638 C CA . SER B 2 62 ? 6.235 -0.750 108.219 1.00 17.68 63 SER B CA 1
ATOM 3639 C C . SER B 2 62 ? 7.232 -1.388 107.261 1.00 21.36 63 SER B C 1
ATOM 3640 O O . SER B 2 62 ? 7.709 -2.498 107.501 1.00 23.07 63 SER B O 1
ATOM 3643 N N . GLY B 2 63 ? 7.544 -0.680 106.176 1.00 24.05 64 GLY B N 1
ATOM 3644 C CA . GLY B 2 63 ? 8.480 -1.199 105.198 1.00 10.02 64 GLY B CA 1
ATOM 3645 C C . GLY B 2 63 ? 9.895 -1.206 105.724 1.00 18.81 64 GLY B C 1
ATOM 3646 O O . GLY B 2 63 ? 10.699 -2.092 105.419 1.00 15.16 64 GLY B O 1
ATOM 3647 N N . ILE B 2 64 ? 10.199 -0.192 106.519 1.00 22.55 65 ILE B N 1
ATOM 3648 C CA . ILE B 2 64 ? 11.512 -0.052 107.123 1.00 19.76 65 ILE B CA 1
ATOM 3649 C C . ILE B 2 64 ? 11.774 -1.173 108.142 1.00 18.11 65 ILE B C 1
ATOM 3650 O O . ILE B 2 64 ? 12.832 -1.808 108.125 1.00 15.76 65 ILE B O 1
ATOM 3655 N N . VAL B 2 65 ? 10.800 -1.423 109.014 1.00 8.98 66 VAL B N 1
ATOM 3656 C CA . VAL B 2 65 ? 10.917 -2.464 110.037 1.00 18.76 66 VAL B CA 1
ATOM 3657 C C . VAL B 2 65 ? 10.767 -3.859 109.414 1.00 12.61 66 VAL B C 1
ATOM 3658 O O . VAL B 2 65 ? 11.497 -4.786 109.762 1.00 19.35 66 VAL B O 1
ATOM 3662 N N . GLY B 2 66 ? 9.809 -3.986 108.499 1.00 13.28 67 GLY B N 1
ATOM 3663 C CA . GLY B 2 66 ? 9.557 -5.246 107.825 1.00 12.53 67 GLY B CA 1
ATOM 3664 C C . GLY B 2 66 ? 10.765 -5.793 107.094 1.00 16.96 67 GLY B C 1
ATOM 3665 O O . GLY B 2 66 ? 11.148 -6.943 107.319 1.00 19.57 67 GLY B O 1
ATOM 3666 N N . THR B 2 67 ? 11.362 -4.987 106.218 1.00 12.94 68 THR B N 1
ATOM 3667 C CA . THR B 2 67 ? 12.543 -5.428 105.481 1.00 23.23 68 THR B CA 1
ATOM 3668 C C . THR B 2 67 ? 13.681 -5.707 106.466 1.00 19.68 68 THR B C 1
ATOM 3669 O O . THR B 2 67 ? 14.508 -6.591 106.243 1.00 24.67 68 THR B O 1
ATOM 3673 N N . ALA B 2 68 ? 13.720 -4.953 107.557 1.00 13.63 69 ALA B N 1
ATOM 3674 C CA . ALA B 2 68 ? 14.760 -5.151 108.557 1.00 22.17 69 ALA B CA 1
ATOM 3675 C C . ALA B 2 68 ? 14.590 -6.530 109.189 1.00 21.82 69 ALA B C 1
ATOM 3676 O O . ALA B 2 68 ? 15.572 -7.229 109.431 1.00 17.65 69 ALA B O 1
ATOM 3678 N N . VAL B 2 69 ? 13.347 -6.924 109.449 1.00 10.09 70 VAL B N 1
ATOM 3679 C CA . VAL B 2 69 ? 13.083 -8.236 110.027 1.00 19.32 70 VAL B CA 1
ATOM 3680 C C . VAL B 2 69 ? 13.593 -9.314 109.070 1.00 16.42 70 VAL B C 1
ATOM 3681 O O . VAL B 2 69 ? 14.282 -10.252 109.473 1.00 17.43 70 VAL B O 1
ATOM 3685 N N . GLY B 2 70 ? 13.253 -9.170 107.796 1.00 15.64 71 GLY B N 1
ATOM 3686 C CA . GLY B 2 70 ? 13.704 -10.133 106.815 1.00 12.08 71 GLY B CA 1
ATOM 3687 C C . GLY B 2 70 ? 15.218 -10.120 106.732 1.00 21.98 71 GLY B C 1
ATOM 3688 O O . GLY B 2 70 ? 15.843 -11.143 106.465 1.00 22.60 71 GLY B O 1
ATOM 3697 N N . GLY B 2 72 ? 17.277 -9.492 109.223 1.00 17.97 73 GLY B N 1
ATOM 3698 C CA . GLY B 2 72 ? 17.787 -10.194 110.380 1.00 17.22 73 GLY B CA 1
ATOM 3699 C C . GLY B 2 72 ? 17.656 -11.691 110.172 1.00 20.40 73 GLY B C 1
ATOM 3700 O O . GLY B 2 72 ? 18.517 -12.460 110.593 1.00 22.64 73 GLY B O 1
ATOM 3701 N N . ALA B 2 73 ? 16.571 -12.102 109.523 1.00 17.99 74 ALA B N 1
ATOM 3702 C CA . ALA B 2 73 ? 16.339 -13.513 109.242 1.00 20.33 74 ALA B CA 1
ATOM 3703 C C . ALA B 2 73 ? 17.502 -14.049 108.411 1.00 19.71 74 ALA B C 1
ATOM 3704 O O . ALA B 2 73 ? 17.952 -15.180 108.597 1.00 15.70 74 ALA B O 1
ATOM 3706 N N . TYR B 2 74 ? 17.981 -13.229 107.486 1.00 17.60 75 TYR B N 1
ATOM 3707 C CA . TYR B 2 74 ? 19.091 -13.629 106.642 1.00 19.50 75 TYR B CA 1
ATOM 3708 C C . TYR B 2 74 ? 20.342 -13.748 107.504 1.00 21.02 75 TYR B C 1
ATOM 3709 O O . TYR B 2 74 ? 21.124 -14.682 107.349 1.00 23.99 75 TYR B O 1
ATOM 3718 N N . GLY B 2 75 ? 20.522 -12.792 108.413 1.00 30.80 76 GLY B N 1
ATOM 3719 C CA . GLY B 2 75 ? 21.679 -12.805 109.292 1.00 28.64 76 GLY B CA 1
ATOM 3720 C C . GLY B 2 75 ? 22.325 -11.446 109.510 1.00 33.23 76 GLY B C 1
ATOM 3721 O O . GLY B 2 75 ? 23.464 -11.361 109.969 1.00 33.43 76 GLY B O 1
ATOM 3722 N N . LEU B 2 76 ? 21.613 -10.375 109.181 1.00 29.70 77 LEU B N 1
ATOM 3723 C CA . LEU B 2 76 ? 22.161 -9.040 109.371 1.00 22.28 77 LEU B CA 1
ATOM 3724 C C . LEU B 2 76 ? 21.706 -8.424 110.701 1.00 22.18 77 LEU B C 1
ATOM 3725 O O . LEU B 2 76 ? 20.780 -8.921 111.346 1.00 22.58 77 LEU B O 1
ATOM 3730 N N . ARG B 2 77 ? 22.379 -7.352 111.112 1.00 22.14 78 ARG B N 1
ATOM 3731 C CA . ARG B 2 77 ? 22.073 -6.658 112.360 1.00 27.26 78 ARG B CA 1
ATOM 3732 C C . ARG B 2 77 ? 21.662 -5.230 111.990 1.00 29.62 78 ARG B C 1
ATOM 3733 O O . ARG B 2 77 ? 22.479 -4.312 111.988 1.00 31.26 78 ARG B O 1
ATOM 3741 N N . PRO B 2 78 ? 20.375 -5.034 111.676 1.00 27.96 79 PRO B N 1
ATOM 3742 C CA . PRO B 2 78 ? 19.792 -3.750 111.282 1.00 32.05 79 PRO B CA 1
ATOM 3743 C C . PRO B 2 78 ? 19.539 -2.737 112.381 1.00 32.67 79 PRO B C 1
ATOM 3744 O O . PRO B 2 78 ? 18.839 -3.026 113.350 1.00 35.51 79 PRO B O 1
ATOM 3748 N N . VAL B 2 79 ? 20.110 -1.547 112.217 1.00 25.26 80 VAL B N 1
ATOM 3749 C CA . VAL B 2 79 ? 19.900 -0.450 113.156 1.00 24.50 80 VAL B CA 1
ATOM 3750 C C . VAL B 2 79 ? 19.079 0.521 112.313 1.00 25.51 80 VAL B C 1
ATOM 3751 O O . VAL B 2 79 ? 19.610 1.227 111.456 1.00 24.97 80 VAL B O 1
ATOM 3755 N N . VAL B 2 80 ? 17.777 0.551 112.549 1.00 20.83 81 VAL B N 1
ATOM 3756 C CA . VAL B 2 80 ? 16.912 1.391 111.752 1.00 24.60 81 VAL B CA 1
ATOM 3757 C C . VAL B 2 80 ? 16.265 2.540 112.530 1.00 23.23 81 VAL B C 1
ATOM 3758 O O . VAL B 2 80 ? 16.029 2.436 113.732 1.00 22.80 81 VAL B O 1
ATOM 3762 N N . GLU B 2 81 ? 15.987 3.637 111.828 1.00 23.37 82 GLU B N 1
ATOM 3763 C CA . GLU B 2 81 ? 15.402 4.827 112.445 1.00 22.58 82 GLU B CA 1
ATOM 3764 C C . GLU B 2 81 ? 13.983 5.168 112.003 1.00 26.69 82 GLU B C 1
ATOM 3765 O O . GLU B 2 81 ? 13.529 4.799 110.913 1.00 24.64 82 GLU B O 1
ATOM 3771 N N . ILE B 2 82 ? 13.297 5.887 112.882 1.00 32.19 83 ILE B N 1
ATOM 3772 C CA . ILE B 2 82 ? 11.948 6.374 112.652 1.00 27.90 83 ILE B CA 1
ATOM 3773 C C . ILE B 2 82 ? 12.031 7.843 113.076 1.00 28.84 83 ILE B C 1
ATOM 3774 O O . ILE B 2 82 ? 12.023 8.142 114.265 1.00 37.92 83 ILE B O 1
ATOM 3779 N N . GLN B 2 83 ? 12.141 8.747 112.098 1.00 31.37 84 GLN B N 1
ATOM 3780 C CA . GLN B 2 83 ? 12.280 10.185 112.360 1.00 28.34 84 GLN B CA 1
ATOM 3781 C C . GLN B 2 83 ? 11.716 10.690 113.672 1.00 20.81 84 GLN B C 1
ATOM 3782 O O . GLN B 2 83 ? 12.385 11.433 114.378 1.00 26.90 84 GLN B O 1
ATOM 3788 N N . PHE B 2 84 ? 10.487 10.303 113.986 1.00 20.45 85 PHE B N 1
ATOM 3789 C CA . PHE B 2 84 ? 9.848 10.697 115.239 1.00 20.56 85 PHE B CA 1
ATOM 3790 C C . PHE B 2 84 ? 9.070 9.517 115.792 1.00 21.91 85 PHE B C 1
ATOM 3791 O O . PHE B 2 84 ? 8.396 8.800 115.044 1.00 19.67 85 PHE B O 1
ATOM 3799 N N . ALA B 2 85 ? 9.158 9.323 117.102 1.00 21.25 86 ALA B N 1
ATOM 3800 C CA . ALA B 2 85 ? 8.456 8.227 117.753 1.00 21.39 86 ALA B CA 1
ATOM 3801 C C . ALA B 2 85 ? 6.964 8.328 117.447 1.00 26.29 86 ALA B C 1
ATOM 3802 O O . ALA B 2 85 ? 6.256 7.318 117.410 1.00 27.44 86 ALA B O 1
ATOM 3804 N N . ASP B 2 86 ? 6.497 9.554 117.220 1.00 24.06 87 ASP B N 1
ATOM 3805 C CA . ASP B 2 86 ? 5.092 9.814 116.915 1.00 28.55 87 ASP B CA 1
ATOM 3806 C C . ASP B 2 86 ? 4.665 9.078 115.656 1.00 30.44 87 ASP B C 1
ATOM 3807 O O . ASP B 2 86 ? 3.480 8.853 115.437 1.00 35.40 87 ASP B O 1
ATOM 3812 N N . TYR B 2 87 ? 5.631 8.718 114.821 1.00 20.66 88 TYR B N 1
ATOM 3813 C CA . TYR B 2 87 ? 5.321 8.054 113.563 1.00 26.12 88 TYR B CA 1
ATOM 3814 C C . TYR B 2 87 ? 5.650 6.556 113.495 1.00 28.24 88 TYR B C 1
ATOM 3815 O O . TYR B 2 87 ? 5.862 6.011 112.407 1.00 22.66 88 TYR B O 1
ATOM 3824 N N . PHE B 2 88 ? 5.678 5.884 114.642 1.00 21.40 89 PHE B N 1
ATOM 3825 C CA . PHE B 2 88 ? 5.996 4.460 114.651 1.00 26.05 89 PHE B CA 1
ATOM 3826 C C . PHE B 2 88 ? 4.747 3.626 114.334 1.00 24.23 89 PHE B C 1
ATOM 3827 O O . PHE B 2 88 ? 4.844 2.514 113.816 1.00 23.53 89 PHE B O 1
ATOM 3835 N N . TYR B 2 89 ? 3.575 4.168 114.652 1.00 27.43 90 TYR B N 1
ATOM 3836 C CA . TYR B 2 89 ? 2.312 3.456 114.443 1.00 33.74 90 TYR B CA 1
ATOM 3837 C C . TYR B 2 89 ? 2.158 2.642 113.156 1.00 34.72 90 TYR B C 1
ATOM 3838 O O . TYR B 2 89 ? 1.670 1.511 113.196 1.00 29.67 90 TYR B O 1
ATOM 3847 N N . PRO B 2 90 ? 2.546 3.204 111.997 1.00 31.40 91 PRO B N 1
ATOM 3848 C CA . PRO B 2 90 ? 2.408 2.434 110.755 1.00 27.66 91 PRO B CA 1
ATOM 3849 C C . PRO B 2 90 ? 3.187 1.114 110.806 1.00 30.38 91 PRO B C 1
ATOM 3850 O O . PRO B 2 90 ? 2.888 0.181 110.062 1.00 33.02 91 PRO B O 1
ATOM 3854 N N . ALA B 2 91 ? 4.177 1.043 111.694 1.00 19.43 92 ALA B N 1
ATOM 3855 C CA . ALA B 2 91 ? 5.013 -0.150 111.831 1.00 28.47 92 ALA B CA 1
ATOM 3856 C C . ALA B 2 91 ? 4.610 -1.022 113.022 1.00 27.84 92 ALA B C 1
ATOM 3857 O O . ALA B 2 91 ? 5.322 -1.955 113.388 1.00 29.39 92 ALA B O 1
ATOM 3859 N N . SER B 2 92 ? 3.459 -0.719 113.609 1.00 18.07 93 SER B N 1
ATOM 3860 C CA . SER B 2 92 ? 2.950 -1.452 114.761 1.00 20.77 93 SER B CA 1
ATOM 3861 C C . SER B 2 92 ? 2.905 -2.963 114.523 1.00 25.51 93 SER B C 1
ATOM 3862 O O . SER B 2 92 ? 3.499 -3.740 115.279 1.00 22.89 93 SER B O 1
ATOM 3865 N N . ASP B 2 93 ? 2.209 -3.372 113.465 1.00 28.46 94 ASP B N 1
ATOM 3866 C CA . ASP B 2 93 ? 2.061 -4.787 113.139 1.00 25.55 94 ASP B CA 1
ATOM 3867 C C . ASP B 2 93 ? 3.405 -5.502 113.019 1.00 26.95 94 ASP B C 1
ATOM 3868 O O . ASP B 2 93 ? 3.611 -6.546 113.638 1.00 29.58 94 ASP B O 1
ATOM 3873 N N . GLN B 2 94 ? 4.317 -4.944 112.228 1.00 17.50 95 GLN B N 1
ATOM 3874 C CA . GLN B 2 94 ? 5.635 -5.552 112.046 1.00 21.71 95 GLN B CA 1
ATOM 3875 C C . GLN B 2 94 ? 6.406 -5.614 113.359 1.00 19.56 95 GLN B C 1
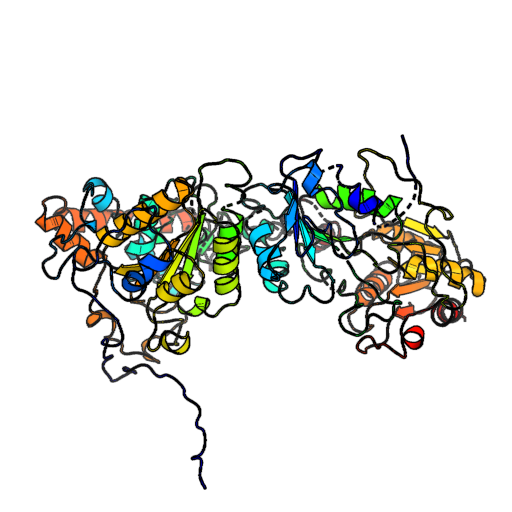ATOM 3876 O O . GLN B 2 94 ? 7.183 -6.536 113.591 1.00 31.53 95 GLN B O 1
ATOM 3882 N N . ILE B 2 95 ? 6.195 -4.629 114.219 1.00 21.30 96 ILE B N 1
ATOM 3883 C CA . ILE B 2 95 ? 6.910 -4.592 115.484 1.00 23.29 96 ILE B CA 1
ATOM 3884 C C . ILE B 2 95 ? 6.392 -5.621 116.478 1.00 22.68 96 ILE B C 1
ATOM 3885 O O . ILE B 2 95 ? 7.160 -6.414 117.023 1.00 20.21 96 ILE B O 1
ATOM 3890 N N . VAL B 2 96 ? 5.085 -5.602 116.702 1.00 20.12 97 VAL B N 1
ATOM 3891 C CA . VAL B 2 96 ? 4.444 -6.508 117.638 1.00 18.97 97 VAL B CA 1
ATOM 3892 C C . VAL B 2 96 ? 4.240 -7.919 117.096 1.00 26.27 97 VAL B C 1
ATOM 3893 O O . VAL B 2 96 ? 4.711 -8.895 117.688 1.00 20.05 97 VAL B O 1
ATOM 3897 N N . SER B 2 97 ? 3.537 -8.018 115.972 1.00 24.33 98 SER B N 1
ATOM 3898 C CA . SER B 2 97 ? 3.228 -9.301 115.352 1.00 15.44 98 SER B CA 1
ATOM 3899 C C . SER B 2 97 ? 4.398 -10.065 114.753 1.00 20.82 98 SER B C 1
ATOM 3900 O O . SER B 2 97 ? 4.315 -11.283 114.578 1.00 22.94 98 SER B O 1
ATOM 3903 N N . GLU B 2 98 ? 5.485 -9.370 114.434 1.00 18.64 99 GLU B N 1
ATOM 3904 C CA . GLU B 2 98 ? 6.611 -10.048 113.812 1.00 14.70 99 GLU B CA 1
ATOM 3905 C C . GLU B 2 98 ? 7.926 -10.016 114.578 1.00 24.15 99 GLU B C 1
ATOM 3906 O O . GLU B 2 98 ? 8.389 -11.038 115.089 1.00 19.88 99 GLU B O 1
ATOM 3920 N N . ALA B 2 100 ? 8.911 -9.008 117.533 1.00 26.58 101 ALA B N 1
ATOM 3921 C CA . ALA B 2 100 ? 8.903 -9.507 118.904 1.00 25.35 101 ALA B CA 1
ATOM 3922 C C . ALA B 2 100 ? 8.777 -11.022 119.040 1.00 26.19 101 ALA B C 1
ATOM 3923 O O . ALA B 2 100 ? 9.494 -11.647 119.819 1.00 31.42 101 ALA B O 1
ATOM 3925 N N . ARG B 2 101 ? 7.867 -11.600 118.268 1.00 22.22 102 ARG B N 1
ATOM 3926 C CA . ARG B 2 101 ? 7.586 -13.026 118.318 1.00 26.95 102 ARG B CA 1
ATOM 3927 C C . ARG B 2 101 ? 8.382 -13.903 117.352 1.00 24.33 102 ARG B C 1
ATOM 3928 O O . ARG B 2 101 ? 8.130 -15.101 117.247 1.00 32.78 102 ARG B O 1
ATOM 3936 N N . LEU B 2 102 ? 9.350 -13.317 116.660 1.00 27.81 103 LEU B N 1
ATOM 3937 C CA . LEU B 2 102 ? 10.143 -14.070 115.699 1.00 26.59 103 LEU B CA 1
ATOM 3938 C C . LEU B 2 102 ? 10.878 -15.240 116.351 1.00 23.41 103 LEU B C 1
ATOM 3939 O O . LEU B 2 102 ? 10.755 -16.378 115.907 1.00 22.57 103 LEU B O 1
ATOM 3944 N N . ARG B 2 103 ? 11.631 -14.966 117.408 1.00 18.73 104 ARG B N 1
ATOM 3945 C CA . ARG B 2 103 ? 12.385 -16.018 118.080 1.00 26.22 104 ARG B CA 1
ATOM 3946 C C . ARG B 2 103 ? 11.494 -17.090 118.704 1.00 22.68 104 ARG B C 1
ATOM 3947 O O . ARG B 2 103 ? 11.753 -18.282 118.568 1.00 26.11 104 ARG B O 1
ATOM 3955 N N . TYR B 2 104 ? 10.440 -16.655 119.382 1.00 22.40 105 TYR B N 1
ATOM 3956 C CA . TYR B 2 104 ? 9.515 -17.561 120.045 1.00 28.14 105 TYR B CA 1
ATOM 3957 C C . TYR B 2 104 ? 8.824 -18.526 119.088 1.00 29.25 105 TYR B C 1
ATOM 3958 O O . TYR B 2 104 ? 9.008 -19.735 119.183 1.00 41.93 105 TYR B O 1
ATOM 3967 N N . ARG B 2 105 ? 8.034 -17.986 118.166 1.00 29.93 106 ARG B N 1
ATOM 3968 C CA . ARG B 2 105 ? 7.271 -18.798 117.222 1.00 29.51 106 ARG B CA 1
ATOM 3969 C C . ARG B 2 105 ? 8.092 -19.679 116.277 1.00 25.89 106 ARG B C 1
ATOM 3970 O O . ARG B 2 105 ? 7.540 -20.564 115.618 1.00 21.02 106 ARG B O 1
ATOM 3978 N N . SER B 2 106 ? 9.401 -19.449 116.206 1.00 20.74 107 SER B N 1
ATOM 3979 C CA . SER B 2 106 ? 10.248 -20.248 115.322 1.00 24.13 107 SER B CA 1
ATOM 3980 C C . SER B 2 106 ? 11.166 -21.165 116.126 1.00 32.07 107 SER B C 1
ATOM 3981 O O . SER B 2 106 ? 11.971 -21.914 115.562 1.00 27.19 107 SER B O 1
ATOM 3984 N N . ALA B 2 107 ? 11.040 -21.094 117.447 1.00 33.63 108 ALA B N 1
ATOM 3985 C CA . ALA B 2 107 ? 11.850 -21.903 118.352 1.00 29.96 108 ALA B CA 1
ATOM 3986 C C . ALA B 2 107 ? 13.335 -21.648 118.129 1.00 30.41 108 ALA B C 1
ATOM 3987 O O . ALA B 2 107 ? 14.147 -22.575 118.169 1.00 31.46 108 ALA B O 1
ATOM 3989 N N . GLY B 2 108 ? 13.678 -20.387 117.883 1.00 26.69 109 GLY B N 1
ATOM 3990 C CA . GLY B 2 108 ? 15.069 -20.018 117.683 1.00 20.33 109 GLY B CA 1
ATOM 3991 C C . GLY B 2 108 ? 15.650 -20.131 116.282 1.00 21.60 109 GLY B C 1
ATOM 3992 O O . GLY B 2 108 ? 16.785 -19.701 116.070 1.00 22.81 109 GLY B O 1
ATOM 3993 N N . GLU B 2 109 ? 14.909 -20.709 115.332 1.00 26.03 110 GLU B N 1
ATOM 3994 C CA . GLU B 2 109 ? 15.413 -20.839 113.959 1.00 31.59 110 GLU B CA 1
ATOM 3995 C C . GLU B 2 109 ? 15.735 -19.473 113.356 1.00 27.82 110 GLU B C 1
ATOM 3996 O O . GLU B 2 109 ? 16.806 -19.289 112.778 1.00 38.42 110 GLU B O 1
ATOM 4002 N N . PHE B 2 110 ? 14.804 -18.528 113.481 1.00 26.41 111 PHE B N 1
ATOM 4003 C CA . PHE B 2 110 ? 15.007 -17.171 112.965 1.00 27.88 111 PHE B CA 1
ATOM 4004 C C . PHE B 2 110 ? 14.985 -16.170 114.113 1.00 22.17 111 PHE B C 1
ATOM 4005 O O . PHE B 2 110 ? 14.183 -16.305 115.037 1.00 31.30 111 PHE B O 1
ATOM 4013 N N . ILE B 2 111 ? 15.854 -15.162 114.051 1.00 31.18 112 ILE B N 1
ATOM 4014 C CA . ILE B 2 111 ? 15.910 -14.144 115.099 1.00 25.19 112 ILE B CA 1
ATOM 4015 C C . ILE B 2 111 ? 15.883 -12.706 114.573 1.00 31.30 112 ILE B C 1
ATOM 4016 O O . ILE B 2 111 ? 16.247 -12.429 113.429 1.00 30.39 112 ILE B O 1
ATOM 4021 N N . ALA B 2 112 ? 15.462 -11.788 115.434 1.00 29.47 113 ALA B N 1
ATOM 4022 C CA . ALA B 2 112 ? 15.372 -10.385 115.073 1.00 22.00 113 ALA B CA 1
ATOM 4023 C C . ALA B 2 112 ? 16.325 -9.520 115.883 1.00 24.36 113 ALA B C 1
ATOM 4024 O O . ALA B 2 112 ? 15.909 -8.791 116.782 1.00 25.13 113 ALA B O 1
ATOM 4026 N N . PRO B 2 113 ? 17.624 -9.590 115.582 1.00 21.85 114 PRO B N 1
ATOM 4027 C CA . PRO B 2 113 ? 18.592 -8.775 116.321 1.00 24.15 114 PRO B CA 1
ATOM 4028 C C . PRO B 2 113 ? 18.546 -7.335 115.809 1.00 26.98 114 PRO B C 1
ATOM 4029 O O . PRO B 2 113 ? 19.574 -6.774 115.422 1.00 25.80 114 PRO B O 1
ATOM 4033 N N . LEU B 2 114 ? 17.352 -6.745 115.813 1.00 25.33 115 LEU B N 1
ATOM 4034 C CA . LEU B 2 114 ? 17.173 -5.384 115.316 1.00 25.47 115 LEU B CA 1
ATOM 4035 C C . LEU B 2 114 ? 17.136 -4.316 116.396 1.00 25.46 115 LEU B C 1
ATOM 4036 O O . LEU B 2 114 ? 16.812 -4.590 117.553 1.00 26.82 115 LEU B O 1
ATOM 4041 N N . THR B 2 115 ? 17.459 -3.090 115.990 1.00 16.65 116 THR B N 1
ATOM 4042 C CA . THR B 2 115 ? 17.439 -1.933 116.875 1.00 16.04 116 THR B CA 1
ATOM 4043 C C . THR B 2 115 ? 16.696 -0.817 116.151 1.00 16.67 116 THR B C 1
ATOM 4044 O O . THR B 2 115 ? 17.058 -0.458 115.028 1.00 19.11 116 THR B O 1
ATOM 4048 N N . LEU B 2 116 ? 15.656 -0.284 116.787 1.00 23.27 117 LEU B N 1
ATOM 4049 C CA . LEU B 2 116 ? 14.861 0.797 116.210 1.00 24.30 117 LEU B CA 1
ATOM 4050 C C . LEU B 2 116 ? 15.029 2.078 117.020 1.00 26.97 117 LEU B C 1
ATOM 4051 O O . LEU B 2 116 ? 14.511 2.174 118.135 1.00 19.01 117 LEU B O 1
ATOM 4056 N N . ARG B 2 117 ? 15.737 3.058 116.466 1.00 28.12 118 ARG B N 1
ATOM 4057 C CA . ARG B 2 117 ? 15.937 4.337 117.157 1.00 27.76 118 ARG B CA 1
ATOM 4058 C C . ARG B 2 117 ? 14.782 5.283 116.838 1.00 29.97 118 ARG B C 1
ATOM 4059 O O . ARG B 2 117 ? 14.466 5.490 115.667 1.00 30.77 118 ARG B O 1
ATOM 4075 N N . PRO B 2 119 ? 13.322 9.205 117.971 1.00 32.15 120 PRO B N 1
ATOM 4076 C CA . PRO B 2 119 ? 13.384 10.397 118.820 1.00 30.70 120 PRO B CA 1
ATOM 4077 C C . PRO B 2 119 ? 12.038 10.557 119.527 1.00 32.94 120 PRO B C 1
ATOM 4078 O O . PRO B 2 119 ? 10.985 10.404 118.907 1.00 29.19 120 PRO B O 1
ATOM 4082 N N . CYS B 2 120 ? 12.074 10.843 120.825 1.00 27.93 121 CYS B N 1
ATOM 4083 C CA . CYS B 2 120 ? 10.846 10.998 121.599 1.00 28.25 121 CYS B CA 1
ATOM 4084 C C . CYS B 2 120 ? 10.922 12.197 122.534 1.00 29.81 121 CYS B C 1
ATOM 4085 O O . CYS B 2 120 ? 11.888 12.961 122.503 1.00 27.15 121 CYS B O 1
ATOM 4088 N N . GLY B 2 121 ? 9.888 12.355 123.358 1.00 31.27 122 GLY B N 1
ATOM 4089 C CA . GLY B 2 121 ? 9.853 13.443 124.322 1.00 40.02 122 GLY B CA 1
ATOM 4090 C C . GLY B 2 121 ? 9.360 14.792 123.832 1.00 41.40 122 GLY B C 1
ATOM 4091 O O . GLY B 2 121 ? 9.427 15.102 122.643 1.00 41.31 122 GLY B O 1
ATOM 4092 N N . GLY B 2 122 ? 8.876 15.604 124.769 1.00 41.77 123 GLY B N 1
ATOM 4093 C CA . GLY B 2 122 ? 8.373 16.924 124.431 1.00 36.41 123 GLY B CA 1
ATOM 4094 C C . GLY B 2 122 ? 9.230 18.074 124.936 1.00 35.43 123 GLY B C 1
ATOM 4095 O O . GLY B 2 122 ? 10.463 17.997 124.938 1.00 30.23 123 GLY B O 1
ATOM 4096 N N . GLY B 2 123 ? 8.569 19.148 125.360 1.00 35.75 124 GLY B N 1
ATOM 4097 C CA . GLY B 2 123 ? 9.276 20.314 125.859 1.00 37.06 124 GLY B CA 1
ATOM 4098 C C . GLY B 2 123 ? 9.989 21.099 124.773 1.00 37.68 124 GLY B C 1
ATOM 4099 O O . GLY B 2 123 ? 11.013 21.731 125.040 1.00 37.28 124 GLY B O 1
ATOM 4100 N N . ILE B 2 124 ? 9.464 21.063 123.549 1.00 34.94 125 ILE B N 1
ATOM 4101 C CA . ILE B 2 124 ? 10.085 21.794 122.442 1.00 38.02 125 ILE B CA 1
ATOM 4102 C C . ILE B 2 124 ? 9.068 22.417 121.488 1.00 34.58 125 ILE B C 1
ATOM 4103 O O . ILE B 2 124 ? 9.413 22.756 120.357 1.00 21.14 125 ILE B O 1
ATOM 4108 N N . TYR B 2 125 ? 7.828 22.571 121.941 1.00 37.34 126 TYR B N 1
ATOM 4109 C CA . TYR B 2 125 ? 6.783 23.146 121.102 1.00 42.74 126 TYR B CA 1
ATOM 4110 C C . TYR B 2 125 ? 6.579 22.275 119.866 1.00 46.19 126 TYR B C 1
ATOM 4111 O O . TYR B 2 125 ? 6.296 22.776 118.770 1.00 41.35 126 TYR B O 1
ATOM 4120 N N . GLY B 2 126 ? 6.726 20.968 120.058 1.00 41.18 127 GLY B N 1
ATOM 4121 C CA . GLY B 2 126 ? 6.569 20.026 118.966 1.00 36.89 127 GLY B CA 1
ATOM 4122 C C . GLY B 2 126 ? 5.130 19.819 118.535 1.00 37.72 127 GLY B C 1
ATOM 4123 O O . GLY B 2 126 ? 4.849 19.708 117.343 1.00 26.21 127 GLY B O 1
ATOM 4124 N N . GLY B 2 127 ? 4.216 19.761 119.500 1.00 35.60 128 GLY B N 1
ATOM 4125 C CA . GLY B 2 127 ? 2.818 19.565 119.173 1.00 22.40 128 GLY B CA 1
ATOM 4126 C C . GLY B 2 127 ? 2.391 18.130 119.419 1.00 36.21 128 GLY B C 1
ATOM 4127 O O . GLY B 2 127 ? 3.079 17.385 120.118 1.00 35.71 128 GLY B O 1
ATOM 4128 N N . GLN B 2 128 ? 1.262 17.741 118.834 1.00 24.52 129 GLN B N 1
ATOM 4129 C CA . GLN B 2 128 ? 0.719 16.401 118.999 1.00 16.61 129 GLN B CA 1
ATOM 4130 C C . GLN B 2 128 ? 1.525 15.274 118.335 1.00 24.35 129 GLN B C 1
ATOM 4131 O O . GLN B 2 128 ? 1.657 14.193 118.896 1.00 26.41 129 GLN B O 1
ATOM 4137 N N . THR B 2 129 ? 2.065 15.514 117.149 1.00 19.86 130 THR B N 1
ATOM 4138 C CA . THR B 2 129 ? 2.818 14.472 116.461 1.00 20.95 130 THR B CA 1
ATOM 4139 C C . THR B 2 129 ? 4.314 14.753 116.430 1.00 22.53 130 THR B C 1
ATOM 4140 O O . THR B 2 129 ? 5.045 14.149 115.649 1.00 24.68 130 THR B O 1
ATOM 4144 N N . HIS B 2 130 ? 4.772 15.659 117.287 1.00 22.27 131 HIS B N 1
ATOM 4145 C CA . HIS B 2 130 ? 6.188 15.989 117.329 1.00 24.11 131 HIS B CA 1
ATOM 4146 C C . HIS B 2 130 ? 6.850 15.805 118.687 1.00 30.41 131 HIS B C 1
ATOM 4147 O O . HIS B 2 130 ? 8.032 16.132 118.853 1.00 28.08 131 HIS B O 1
ATOM 4154 N N . SER B 2 131 ? 6.114 15.270 119.657 1.00 29.46 132 SER B N 1
ATOM 4155 C CA . SER B 2 131 ? 6.702 15.102 120.973 1.00 37.23 132 SER B CA 1
ATOM 4156 C C . SER B 2 131 ? 6.023 14.154 121.956 1.00 40.21 132 SER B C 1
ATOM 4157 O O . SER B 2 131 ? 5.993 14.431 123.156 1.00 44.54 132 SER B O 1
ATOM 4160 N N . GLN B 2 132 ? 5.485 13.037 121.481 1.00 38.13 133 GLN B N 1
ATOM 4161 C CA . GLN B 2 132 ? 4.860 12.112 122.416 1.00 33.75 133 GLN B CA 1
ATOM 4162 C C . GLN B 2 132 ? 5.877 11.101 122.945 1.00 21.65 133 GLN B C 1
ATOM 4163 O O . GLN B 2 132 ? 7.025 11.075 122.505 1.00 25.68 133 GLN B O 1
ATOM 4169 N N . SER B 2 133 ? 5.459 10.306 123.923 1.00 23.43 134 SER B N 1
ATOM 4170 C CA . SER B 2 133 ? 6.317 9.299 124.540 1.00 29.59 134 SER B CA 1
ATOM 4171 C C . SER B 2 133 ? 5.539 8.000 124.552 1.00 34.25 134 SER B C 1
ATOM 4172 O O . SER B 2 133 ? 4.800 7.708 125.496 1.00 33.73 134 SER B O 1
ATOM 4175 N N . PRO B 2 134 ? 5.699 7.196 123.495 1.00 31.26 135 PRO B N 1
ATOM 4176 C CA . PRO B 2 134 ? 5.024 5.911 123.323 1.00 31.66 135 PRO B CA 1
ATOM 4177 C C . PRO B 2 134 ? 5.648 4.697 124.016 1.00 31.28 135 PRO B C 1
ATOM 4178 O O . PRO B 2 134 ? 5.303 3.562 123.683 1.00 27.78 135 PRO B O 1
ATOM 4182 N N . GLU B 2 135 ? 6.539 4.917 124.980 1.00 33.10 136 GLU B N 1
ATOM 4183 C CA . GLU B 2 135 ? 7.189 3.792 125.657 1.00 32.66 136 GLU B CA 1
ATOM 4184 C C . GLU B 2 135 ? 6.208 2.717 126.130 1.00 27.48 136 GLU B C 1
ATOM 4185 O O . GLU B 2 135 ? 6.506 1.523 126.052 1.00 25.93 136 GLU B O 1
ATOM 4191 N N . ALA B 2 136 ? 5.036 3.142 126.593 1.00 19.81 137 ALA B N 1
ATOM 4192 C CA . ALA B 2 136 ? 4.012 2.221 127.089 1.00 24.15 137 ALA B CA 1
ATOM 4193 C C . ALA B 2 136 ? 3.388 1.318 126.023 1.00 33.17 137 ALA B C 1
ATOM 4194 O O . ALA B 2 136 ? 2.691 0.350 126.349 1.00 34.03 137 ALA B O 1
ATOM 4204 N N . PHE B 2 138 ? 5.284 -0.180 123.841 1.00 21.69 139 PHE B N 1
ATOM 4205 C CA . PHE B 2 138 ? 6.310 -1.193 123.641 1.00 30.83 139 PHE B CA 1
ATOM 4206 C C . PHE B 2 138 ? 6.566 -2.113 124.828 1.00 40.68 139 PHE B C 1
ATOM 4207 O O . PHE B 2 138 ? 6.627 -3.335 124.674 1.00 42.91 139 PHE B O 1
ATOM 4215 N N . THR B 2 139 ? 6.724 -1.535 126.010 1.00 35.50 140 THR B N 1
ATOM 4216 C CA . THR B 2 139 ? 7.000 -2.338 127.189 1.00 35.49 140 THR B CA 1
ATOM 4217 C C . THR B 2 139 ? 5.967 -3.434 127.461 1.00 31.10 140 THR B C 1
ATOM 4218 O O . THR B 2 139 ? 6.291 -4.448 128.079 1.00 32.26 140 THR B O 1
ATOM 4222 N N . GLN B 2 140 ? 4.738 -3.246 126.986 1.00 28.64 141 GLN B N 1
ATOM 4223 C CA . GLN B 2 140 ? 3.684 -4.248 127.185 1.00 23.22 141 GLN B CA 1
ATOM 4224 C C . GLN B 2 140 ? 3.745 -5.338 126.105 1.00 25.46 141 GLN B C 1
ATOM 4225 O O . GLN B 2 140 ? 2.855 -6.191 126.002 1.00 18.19 141 GLN B O 1
ATOM 4231 N N . VAL B 2 141 ? 4.801 -5.299 125.301 1.00 25.04 142 VAL B N 1
ATOM 4232 C CA . VAL B 2 141 ? 4.980 -6.261 124.229 1.00 26.21 142 VAL B CA 1
ATOM 4233 C C . VAL B 2 141 ? 5.989 -7.316 124.615 1.00 17.06 142 VAL B C 1
ATOM 4234 O O . VAL B 2 141 ? 7.188 -7.043 124.710 1.00 14.20 142 VAL B O 1
ATOM 4238 N N . CYS B 2 142 ? 5.496 -8.527 124.825 1.00 20.64 143 CYS B N 1
ATOM 4239 C CA . CYS B 2 142 ? 6.362 -9.631 125.192 1.00 29.91 143 CYS B CA 1
ATOM 4240 C C . CYS B 2 142 ? 7.308 -9.937 124.048 1.00 34.42 143 CYS B C 1
ATOM 4241 O O . CYS B 2 142 ? 6.880 -10.369 122.975 1.00 31.34 143 CYS B O 1
ATOM 4244 N N . GLY B 2 143 ? 8.595 -9.700 124.281 1.00 31.46 144 GLY B N 1
ATOM 4245 C CA . GLY B 2 143 ? 9.587 -9.976 123.259 1.00 30.42 144 GLY B CA 1
ATOM 4246 C C . GLY B 2 143 ? 10.450 -8.780 122.925 1.00 24.64 144 GLY B C 1
ATOM 4247 O O . GLY B 2 143 ? 11.472 -8.909 122.249 1.00 26.87 144 GLY B O 1
ATOM 4248 N N . LEU B 2 144 ? 10.044 -7.608 123.395 1.00 33.35 145 LEU B N 1
ATOM 4249 C CA . LEU B 2 144 ? 10.806 -6.398 123.121 1.00 31.01 145 LEU B CA 1
ATOM 4250 C C . LEU B 2 144 ? 11.682 -5.984 124.291 1.00 28.88 145 LEU B C 1
ATOM 4251 O O . LEU B 2 144 ? 11.526 -6.460 125.413 1.00 28.54 145 LEU B O 1
ATOM 4256 N N . ARG B 2 145 ? 12.603 -5.077 124.006 1.00 36.84 146 ARG B N 1
ATOM 4257 C CA . ARG B 2 145 ? 13.506 -4.547 125.003 1.00 38.49 146 ARG B CA 1
ATOM 4258 C C . ARG B 2 145 ? 13.509 -3.037 124.764 1.00 39.97 146 ARG B C 1
ATOM 4259 O O . ARG B 2 145 ? 13.983 -2.568 123.731 1.00 41.25 146 ARG B O 1
ATOM 4267 N N . THR B 2 146 ? 12.953 -2.287 125.714 1.00 40.73 147 THR B N 1
ATOM 4268 C CA . THR B 2 146 ? 12.870 -0.831 125.612 1.00 37.94 147 THR B CA 1
ATOM 4269 C C . THR B 2 146 ? 13.966 -0.131 126.424 1.00 38.32 147 THR B C 1
ATOM 4270 O O . THR B 2 146 ? 14.123 -0.378 127.620 1.00 41.61 147 THR B O 1
ATOM 4274 N N . VAL B 2 147 ? 14.707 0.751 125.758 1.00 36.32 148 VAL B N 1
ATOM 4275 C CA . VAL B 2 147 ? 15.808 1.496 126.370 1.00 35.06 148 VAL B CA 1
ATOM 4276 C C . VAL B 2 147 ? 15.708 3.000 126.086 1.00 38.72 148 VAL B C 1
ATOM 4277 O O . VAL B 2 147 ? 15.224 3.406 125.030 1.00 35.07 148 VAL B O 1
ATOM 4289 N N . PRO B 2 149 ? 18.256 6.552 127.022 1.00 38.56 150 PRO B N 1
ATOM 4290 C CA . PRO B 2 149 ? 19.382 7.178 127.727 1.00 41.42 150 PRO B CA 1
ATOM 4291 C C . PRO B 2 149 ? 19.015 8.555 128.280 1.00 45.67 150 PRO B C 1
ATOM 4292 O O . PRO B 2 149 ? 17.890 9.021 128.098 1.00 53.35 150 PRO B O 1
ATOM 4296 N N . SER B 2 150 ? 19.966 9.201 128.953 1.00 46.17 151 SER B N 1
ATOM 4297 C CA . SER B 2 150 ? 19.735 10.527 129.522 1.00 42.88 151 SER B CA 1
ATOM 4298 C C . SER B 2 150 ? 20.963 11.428 129.409 1.00 40.08 151 SER B C 1
ATOM 4299 O O . SER B 2 150 ? 20.949 12.561 129.884 1.00 47.94 151 SER B O 1
ATOM 4302 N N . ASN B 2 151 ? 22.024 10.928 128.785 1.00 29.19 152 ASN B N 1
ATOM 4303 C CA . ASN B 2 151 ? 23.233 11.729 128.610 1.00 31.72 152 ASN B CA 1
ATOM 4304 C C . ASN B 2 151 ? 24.173 11.107 127.578 1.00 34.31 152 ASN B C 1
ATOM 4305 O O . ASN B 2 151 ? 24.127 9.903 127.328 1.00 37.38 152 ASN B O 1
ATOM 4310 N N . PRO B 2 152 ? 25.047 11.925 126.971 1.00 25.46 153 PRO B N 1
ATOM 4311 C CA . PRO B 2 152 ? 26.000 11.461 125.961 1.00 26.86 153 PRO B CA 1
ATOM 4312 C C . PRO B 2 152 ? 26.658 10.117 126.264 1.00 32.75 153 PRO B C 1
ATOM 4313 O O . PRO B 2 152 ? 26.523 9.170 125.489 1.00 32.49 153 PRO B O 1
ATOM 4317 N N . TYR B 2 153 ? 27.369 10.033 127.386 1.00 37.37 154 TYR B N 1
ATOM 4318 C CA . TYR B 2 153 ? 28.050 8.792 127.755 1.00 34.87 154 TYR B CA 1
ATOM 4319 C C . TYR B 2 153 ? 27.121 7.587 127.680 1.00 30.14 154 TYR B C 1
ATOM 4320 O O . TYR B 2 153 ? 27.402 6.618 126.975 1.00 29.48 154 TYR B O 1
ATOM 4329 N N . ASP B 2 154 ? 26.018 7.652 128.417 1.00 30.34 155 ASP B N 1
ATOM 4330 C CA . ASP B 2 154 ? 25.052 6.561 128.437 1.00 40.42 155 ASP B CA 1
ATOM 4331 C C . ASP B 2 154 ? 24.449 6.319 127.055 1.00 40.24 155 ASP B C 1
ATOM 4332 O O . ASP B 2 154 ? 24.221 5.176 126.664 1.00 41.16 155 ASP B O 1
ATOM 4337 N N . ALA B 2 155 ? 24.200 7.396 126.319 1.00 40.63 156 ALA B N 1
ATOM 4338 C CA . ALA B 2 155 ? 23.618 7.295 124.985 1.00 43.56 156 ALA B CA 1
ATOM 4339 C C . ALA B 2 155 ? 24.437 6.386 124.067 1.00 39.17 156 ALA B C 1
ATOM 4340 O O . ALA B 2 155 ? 23.878 5.579 123.328 1.00 34.81 156 ALA B O 1
ATOM 4342 N N . LYS B 2 156 ? 25.758 6.511 124.115 1.00 34.49 157 LYS B N 1
ATOM 4343 C CA . LYS B 2 156 ? 26.606 5.686 123.270 1.00 34.10 157 LYS B CA 1
ATOM 4344 C C . LYS B 2 156 ? 26.666 4.246 123.758 1.00 42.73 157 LYS B C 1
ATOM 4345 O O . LYS B 2 156 ? 26.455 3.306 122.988 1.00 49.91 157 LYS B O 1
ATOM 4351 N N . GLY B 2 157 ? 26.952 4.082 125.043 1.00 42.47 158 GLY B N 1
ATOM 4352 C CA . GLY B 2 157 ? 27.048 2.754 125.617 1.00 39.18 158 GLY B CA 1
ATOM 4353 C C . GLY B 2 157 ? 25.793 1.926 125.450 1.00 38.76 158 GLY B C 1
ATOM 4354 O O . GLY B 2 157 ? 25.852 0.775 125.023 1.00 42.18 158 GLY B O 1
ATOM 4355 N N . LEU B 2 158 ? 24.648 2.503 125.790 1.00 35.11 159 LEU B N 1
ATOM 4356 C CA . LEU B 2 158 ? 23.392 1.780 125.664 1.00 31.49 159 LEU B CA 1
ATOM 4357 C C . LEU B 2 158 ? 23.030 1.493 124.206 1.00 28.93 159 LEU B C 1
ATOM 4358 O O . LEU B 2 158 ? 22.300 0.546 123.926 1.00 29.50 159 LEU B O 1
ATOM 4363 N N . LEU B 2 159 ? 23.536 2.295 123.273 1.00 25.35 160 LEU B N 1
ATOM 4364 C CA . LEU B 2 159 ? 23.222 2.040 121.875 1.00 29.32 160 LEU B CA 1
ATOM 4365 C C . LEU B 2 159 ? 24.077 0.881 121.413 1.00 29.40 160 LEU B C 1
ATOM 4366 O O . LEU B 2 159 ? 23.573 -0.077 120.837 1.00 32.40 160 LEU B O 1
ATOM 4371 N N . ILE B 2 160 ? 25.374 0.971 121.676 1.00 31.90 161 ILE B N 1
ATOM 4372 C CA . ILE B 2 160 ? 26.295 -0.092 121.300 1.00 29.37 161 ILE B CA 1
ATOM 4373 C C . ILE B 2 160 ? 25.851 -1.401 121.955 1.00 28.47 161 ILE B C 1
ATOM 4374 O O . ILE B 2 160 ? 25.950 -2.477 121.363 1.00 39.32 161 ILE B O 1
ATOM 4379 N N . ALA B 2 161 ? 25.348 -1.302 123.177 1.00 30.25 162 ALA B N 1
ATOM 4380 C CA . ALA B 2 161 ? 24.885 -2.476 123.897 1.00 28.67 162 ALA B CA 1
ATOM 4381 C C . ALA B 2 161 ? 23.558 -2.946 123.312 1.00 32.78 162 ALA B C 1
ATOM 4382 O O . ALA B 2 161 ? 23.336 -4.148 123.151 1.00 32.49 162 ALA B O 1
ATOM 4384 N N . SER B 2 162 ? 22.676 -1.997 123.001 1.00 28.95 163 SER B N 1
ATOM 4385 C CA . SER B 2 162 ? 21.376 -2.329 122.431 1.00 26.64 163 SER B CA 1
ATOM 4386 C C . SER B 2 162 ? 21.545 -2.984 121.066 1.00 26.44 163 SER B C 1
ATOM 4387 O O . SER B 2 162 ? 20.820 -3.914 120.722 1.00 25.57 163 SER B O 1
ATOM 4390 N N . ILE B 2 163 ? 22.511 -2.498 120.297 1.00 27.79 164 ILE B N 1
ATOM 4391 C CA . ILE B 2 163 ? 22.769 -3.036 118.971 1.00 28.50 164 ILE B CA 1
ATOM 4392 C C . ILE B 2 163 ? 23.224 -4.489 119.016 1.00 30.57 164 ILE B C 1
ATOM 4393 O O . ILE B 2 163 ? 22.727 -5.321 118.264 1.00 36.97 164 ILE B O 1
ATOM 4398 N N . GLU B 2 164 ? 24.166 -4.784 119.906 1.00 39.65 165 GLU B N 1
ATOM 4399 C CA . GLU B 2 164 ? 24.714 -6.129 120.042 1.00 36.57 165 GLU B CA 1
ATOM 4400 C C . GLU B 2 164 ? 23.751 -7.137 120.655 1.00 38.83 165 GLU B C 1
ATOM 4401 O O . GLU B 2 164 ? 23.865 -8.336 120.408 1.00 37.13 165 GLU B O 1
ATOM 4407 N N . CYS B 2 165 ? 22.811 -6.661 121.462 1.00 35.69 166 CYS B N 1
ATOM 4408 C CA . CYS B 2 165 ? 21.842 -7.562 122.069 1.00 32.50 166 CYS B CA 1
ATOM 4409 C C . CYS B 2 165 ? 21.190 -8.318 120.918 1.00 32.63 166 CYS B C 1
ATOM 4410 O O . CYS B 2 165 ? 20.994 -7.753 119.845 1.00 39.72 166 CYS B O 1
ATOM 4413 N N . ASP B 2 166 ? 20.876 -9.594 121.129 1.00 35.54 167 ASP B N 1
ATOM 4414 C CA . ASP B 2 166 ? 20.241 -10.401 120.087 1.00 29.83 167 ASP B CA 1
ATOM 4415 C C . ASP B 2 166 ? 18.715 -10.313 120.141 1.00 33.97 167 ASP B C 1
ATOM 4416 O O . ASP B 2 166 ? 18.019 -11.042 119.433 1.00 27.90 167 ASP B O 1
ATOM 4421 N N . ASP B 2 167 ? 18.200 -9.427 120.990 1.00 33.31 168 ASP B N 1
ATOM 4422 C CA . ASP B 2 167 ? 16.759 -9.239 121.113 1.00 31.94 168 ASP B CA 1
ATOM 4423 C C . ASP B 2 167 ? 16.385 -7.922 120.456 1.00 33.16 168 ASP B C 1
ATOM 4424 O O . ASP B 2 167 ? 17.170 -6.975 120.447 1.00 26.44 168 ASP B O 1
ATOM 4429 N N . PRO B 2 168 ? 15.175 -7.841 119.896 1.00 35.75 169 PRO B N 1
ATOM 4430 C CA . PRO B 2 168 ? 14.762 -6.595 119.245 1.00 33.35 169 PRO B CA 1
ATOM 4431 C C . PRO B 2 168 ? 14.760 -5.461 120.264 1.00 30.90 169 PRO B C 1
ATOM 4432 O O . PRO B 2 168 ? 14.127 -5.568 121.313 1.00 34.29 169 PRO B O 1
ATOM 4436 N N . VAL B 2 169 ? 15.459 -4.375 119.959 1.00 24.71 170 VAL B N 1
ATOM 4437 C CA . VAL B 2 169 ? 15.517 -3.252 120.890 1.00 27.51 170 VAL B CA 1
ATOM 4438 C C . VAL B 2 169 ? 14.914 -1.940 120.393 1.00 25.33 170 VAL B C 1
ATOM 4439 O O . VAL B 2 169 ? 15.304 -1.423 119.346 1.00 28.27 170 VAL B O 1
ATOM 4443 N N . ILE B 2 170 ? 13.966 -1.403 121.157 1.00 31.49 171 ILE B N 1
ATOM 4444 C CA . ILE B 2 170 ? 13.346 -0.123 120.823 1.00 29.71 171 ILE B CA 1
ATOM 4445 C C . ILE B 2 170 ? 14.151 0.953 121.550 1.00 30.43 171 ILE B C 1
ATOM 4446 O O . ILE B 2 170 ? 13.937 1.192 122.734 1.00 37.79 171 ILE B O 1
ATOM 4451 N N . PHE B 2 171 ? 15.072 1.596 120.840 1.00 32.07 172 PHE B N 1
ATOM 4452 C CA . PHE B 2 171 ? 15.926 2.625 121.427 1.00 26.22 172 PHE B CA 1
ATOM 4453 C C . PHE B 2 171 ? 15.349 4.044 121.349 1.00 33.86 172 PHE B C 1
ATOM 4454 O O . PHE B 2 171 ? 15.491 4.728 120.334 1.00 27.61 172 PHE B O 1
ATOM 4462 N N . LEU B 2 172 ? 14.715 4.485 122.432 1.00 33.43 173 LEU B N 1
ATOM 4463 C CA . LEU B 2 172 ? 14.124 5.821 122.501 1.00 32.76 173 LEU B CA 1
ATOM 4464 C C . LEU B 2 172 ? 15.193 6.886 122.754 1.00 37.52 173 LEU B C 1
ATOM 4465 O O . LEU B 2 172 ? 16.031 6.730 123.641 1.00 39.91 173 LEU B O 1
ATOM 4470 N N . GLU B 2 173 ? 15.165 7.964 121.973 1.00 36.55 174 GLU B N 1
ATOM 4471 C CA . GLU B 2 173 ? 16.138 9.044 122.132 1.00 37.73 174 GLU B CA 1
ATOM 4472 C C . GLU B 2 173 ? 15.420 10.373 122.385 1.00 46.28 174 GLU B C 1
ATOM 4473 O O . GLU B 2 173 ? 14.722 10.883 121.507 1.00 48.66 174 GLU B O 1
ATOM 4479 N N . PRO B 2 174 ? 15.579 10.946 123.593 1.00 46.26 175 PRO B N 1
ATOM 4480 C CA . PRO B 2 174 ? 14.950 12.222 123.968 1.00 46.37 175 PRO B CA 1
ATOM 4481 C C . PRO B 2 174 ? 15.538 13.379 123.159 1.00 41.86 175 PRO B C 1
ATOM 4482 O O . PRO B 2 174 ? 16.669 13.798 123.406 1.00 45.56 175 PRO B O 1
ATOM 4486 N N . LYS B 2 175 ? 14.774 13.892 122.197 1.00 38.48 176 LYS B N 1
ATOM 4487 C CA . LYS B 2 175 ? 15.246 14.988 121.352 1.00 36.10 176 LYS B CA 1
ATOM 4488 C C . LYS B 2 175 ? 15.551 16.233 122.187 1.00 33.99 176 LYS B C 1
ATOM 4489 O O . LYS B 2 175 ? 16.424 17.034 121.838 1.00 24.90 176 LYS B O 1
ATOM 4495 N N . ARG B 2 176 ? 14.824 16.379 123.291 1.00 28.39 177 ARG B N 1
ATOM 4496 C CA . ARG B 2 176 ? 15.002 17.494 124.212 1.00 32.75 177 ARG B CA 1
ATOM 4497 C C . ARG B 2 176 ? 16.440 17.519 124.752 1.00 34.76 177 ARG B C 1
ATOM 4498 O O . ARG B 2 176 ? 16.999 18.587 124.995 1.00 34.22 177 ARG B O 1
ATOM 4506 N N . LEU B 2 177 ? 17.042 16.341 124.913 1.00 25.74 178 LEU B N 1
ATOM 4507 C CA . LEU B 2 177 ? 18.400 16.234 125.443 1.00 32.44 178 LEU B CA 1
ATOM 4508 C C . LEU B 2 177 ? 19.474 16.063 124.373 1.00 29.86 178 LEU B C 1
ATOM 4509 O O . LEU B 2 177 ? 20.628 15.792 124.684 1.00 33.64 178 LEU B O 1
ATOM 4514 N N . TYR B 2 178 ? 19.093 16.224 123.114 1.00 32.72 179 TYR B N 1
ATOM 4515 C CA . TYR B 2 178 ? 20.027 16.082 121.998 1.00 38.47 179 TYR B CA 1
ATOM 4516 C C . TYR B 2 178 ? 21.194 17.073 122.012 1.00 42.27 179 TYR B C 1
ATOM 4517 O O . TYR B 2 178 ? 22.342 16.693 121.756 1.00 36.94 179 TYR B O 1
ATOM 4526 N N . ASN B 2 179 ? 20.897 18.340 122.298 1.00 46.44 180 ASN B N 1
ATOM 4527 C CA . ASN B 2 179 ? 21.913 19.392 122.307 1.00 43.33 180 ASN B CA 1
ATOM 4528 C C . ASN B 2 179 ? 22.522 19.687 123.675 1.00 45.53 180 ASN B C 1
ATOM 4529 O O . ASN B 2 179 ? 23.666 20.150 123.774 1.00 31.13 180 ASN B O 1
ATOM 4534 N N . GLY B 2 180 ? 21.752 19.421 124.725 1.00 36.18 181 GLY B N 1
ATOM 4535 C CA . GLY B 2 180 ? 22.229 19.661 126.070 1.00 30.86 181 GLY B CA 1
ATOM 4536 C C . GLY B 2 180 ? 21.188 19.251 127.088 1.00 33.47 181 GLY B C 1
ATOM 4537 O O . GLY B 2 180 ? 20.052 18.962 126.718 1.00 33.55 181 GLY B O 1
ATOM 4538 N N . PRO B 2 181 ? 21.544 19.211 128.382 1.00 37.02 182 PRO B N 1
ATOM 4539 C CA . PRO B 2 181 ? 20.610 18.830 129.445 1.00 33.44 182 PRO B CA 1
ATOM 4540 C C . PRO B 2 181 ? 19.480 19.838 129.562 1.00 34.02 182 PRO B C 1
ATOM 4541 O O . PRO B 2 181 ? 19.633 20.996 129.175 1.00 42.21 182 PRO B O 1
ATOM 4545 N N . PHE B 2 182 ? 18.352 19.400 130.105 1.00 31.87 183 PHE B N 1
ATOM 4546 C CA . PHE B 2 182 ? 17.203 20.274 130.267 1.00 35.18 183 PHE B CA 1
ATOM 4547 C C . PHE B 2 182 ? 16.496 19.908 131.552 1.00 43.55 183 PHE B C 1
ATOM 4548 O O . PHE B 2 182 ? 16.039 18.775 131.714 1.00 42.60 183 PHE B O 1
ATOM 4556 N N . ASP B 2 183 ? 16.404 20.877 132.458 1.00 55.73 184 ASP B N 1
ATOM 4557 C CA . ASP B 2 183 ? 15.767 20.684 133.755 1.00 60.55 184 ASP B CA 1
ATOM 4558 C C . ASP B 2 183 ? 14.280 21.018 133.738 1.00 61.80 184 ASP B C 1
ATOM 4559 O O . ASP B 2 183 ? 13.534 20.608 134.629 1.00 59.77 184 ASP B O 1
ATOM 4564 N N . GLY B 2 184 ? 13.854 21.761 132.722 1.00 62.04 185 GLY B N 1
ATOM 4565 C CA . GLY B 2 184 ? 12.455 22.136 132.620 1.00 62.79 185 GLY B CA 1
ATOM 4566 C C . GLY B 2 184 ? 12.259 23.636 132.722 1.00 66.26 185 GLY B C 1
ATOM 4567 O O . GLY B 2 184 ? 11.127 24.123 132.673 1.00 66.75 185 GLY B O 1
ATOM 4568 N N . HIS B 2 185 ? 13.361 24.371 132.869 1.00 69.14 186 HIS B N 1
ATOM 4569 C CA . HIS B 2 185 ? 13.304 25.827 132.975 1.00 67.69 186 HIS B CA 1
ATOM 4570 C C . HIS B 2 185 ? 13.500 26.479 131.610 1.00 67.87 186 HIS B C 1
ATOM 4571 O O . HIS B 2 185 ? 14.615 26.523 131.087 1.00 64.85 186 HIS B O 1
ATOM 4578 N N . HIS B 2 186 ? 12.409 26.984 131.041 1.00 71.16 187 HIS B N 1
ATOM 4579 C CA . HIS B 2 186 ? 12.443 27.639 129.737 1.00 75.13 187 HIS B CA 1
ATOM 4580 C C . HIS B 2 186 ? 12.887 29.096 129.829 1.00 79.99 187 HIS B C 1
ATOM 4581 O O . HIS B 2 186 ? 13.258 29.704 128.823 1.00 77.15 187 HIS B O 1
ATOM 4588 N N . ASP B 2 187 ? 12.840 29.651 131.037 1.00 87.97 188 ASP B N 1
ATOM 4589 C CA . ASP B 2 187 ? 13.249 31.033 131.264 1.00 92.94 188 ASP B CA 1
ATOM 4590 C C . ASP B 2 187 ? 14.762 31.106 131.137 1.00 93.20 188 ASP B C 1
ATOM 4591 O O . ASP B 2 187 ? 15.303 31.962 130.433 1.00 90.44 188 ASP B O 1
ATOM 4596 N N . ARG B 2 188 ? 15.433 30.190 131.828 1.00 92.54 189 ARG B N 1
ATOM 4597 C CA . ARG B 2 188 ? 16.887 30.109 131.815 1.00 94.84 189 ARG B CA 1
ATOM 4598 C C . ARG B 2 188 ? 17.319 29.418 130.526 1.00 94.30 189 ARG B C 1
ATOM 4599 O O . ARG B 2 188 ? 17.233 28.193 130.424 1.00 95.06 189 ARG B O 1
ATOM 4607 N N . PRO B 2 189 ? 17.781 30.186 129.523 1.00 91.97 190 PRO B N 1
ATOM 4608 C CA . PRO B 2 189 ? 18.209 29.552 128.272 1.00 92.34 190 PRO B CA 1
ATOM 4609 C C . PRO B 2 189 ? 19.063 28.319 128.573 1.00 94.91 190 PRO B C 1
ATOM 4610 O O . PRO B 2 189 ? 19.871 28.329 129.504 1.00 96.52 190 PRO B O 1
ATOM 4614 N N . VAL B 2 190 ? 18.876 27.260 127.792 1.00 94.20 191 VAL B N 1
ATOM 4615 C CA . VAL B 2 190 ? 19.607 26.013 128.003 1.00 91.21 191 VAL B CA 1
ATOM 4616 C C . VAL B 2 190 ? 21.059 26.037 127.528 1.00 86.60 191 VAL B C 1
ATOM 4617 O O . VAL B 2 190 ? 21.409 26.737 126.578 1.00 86.21 191 VAL B O 1
ATOM 4621 N N . THR B 2 191 ? 21.890 25.250 128.206 1.00 81.10 192 THR B N 1
ATOM 4622 C CA . THR B 2 191 ? 23.314 25.147 127.909 1.00 75.10 192 THR B CA 1
ATOM 4623 C C . THR B 2 191 ? 23.659 23.855 127.163 1.00 66.95 192 THR B C 1
ATOM 4624 O O . THR B 2 191 ? 22.897 22.889 127.194 1.00 63.95 192 THR B O 1
ATOM 4628 N N . PRO B 2 192 ? 24.820 23.823 126.484 1.00 57.48 193 PRO B N 1
ATOM 4629 C CA . PRO B 2 192 ? 25.253 22.639 125.733 1.00 55.75 193 PRO B CA 1
ATOM 4630 C C . PRO B 2 192 ? 25.584 21.470 126.657 1.00 56.77 193 PRO B C 1
ATOM 4631 O O . PRO B 2 192 ? 25.143 21.432 127.806 1.00 57.11 193 PRO B O 1
ATOM 4635 N N . TRP B 2 193 ? 26.361 20.519 126.145 1.00 55.36 194 TRP B N 1
ATOM 4636 C CA . TRP B 2 193 ? 26.769 19.358 126.929 1.00 53.35 194 TRP B CA 1
ATOM 4637 C C . TRP B 2 193 ? 28.200 19.523 127.424 1.00 54.83 194 TRP B C 1
ATOM 4638 O O . TRP B 2 193 ? 28.572 18.974 128.459 1.00 57.05 194 TRP B O 1
ATOM 4649 N N . SER B 2 194 ? 28.997 20.283 126.682 1.00 54.05 195 SER B N 1
ATOM 4650 C CA . SER B 2 194 ? 30.390 20.505 127.042 1.00 61.54 195 SER B CA 1
ATOM 4651 C C . SER B 2 194 ? 30.556 21.250 128.366 1.00 66.54 195 SER B C 1
ATOM 4652 O O . SER B 2 194 ? 31.664 21.337 128.898 1.00 71.21 195 SER B O 1
ATOM 4655 N N . LYS B 2 195 ? 29.460 21.785 128.897 1.00 64.10 196 LYS B N 1
ATOM 4656 C CA . LYS B 2 195 ? 29.507 22.514 130.163 1.00 64.08 196 LYS B CA 1
ATOM 4657 C C . LYS B 2 195 ? 28.692 21.796 131.233 1.00 60.47 196 LYS B C 1
ATOM 4658 O O . LYS B 2 195 ? 28.154 22.427 132.140 1.00 58.23 196 LYS B O 1
ATOM 4664 N N . HIS B 2 196 ? 28.611 20.475 131.125 1.00 58.31 197 HIS B N 1
ATOM 4665 C CA . HIS B 2 196 ? 27.852 19.673 132.077 1.00 61.05 197 HIS B CA 1
ATOM 4666 C C . HIS B 2 196 ? 28.434 18.277 132.278 1.00 60.30 197 HIS B C 1
ATOM 4667 O O . HIS B 2 196 ? 29.217 17.792 131.462 1.00 56.75 197 HIS B O 1
ATOM 4674 N N . PRO B 2 197 ? 28.049 17.610 133.376 1.00 59.18 198 PRO B N 1
ATOM 4675 C CA . PRO B 2 197 ? 28.533 16.265 133.689 1.00 57.73 198 PRO B CA 1
ATOM 4676 C C . PRO B 2 197 ? 28.085 15.210 132.682 1.00 58.07 198 PRO B C 1
ATOM 4677 O O . PRO B 2 197 ? 26.974 15.275 132.151 1.00 55.57 198 PRO B O 1
ATOM 4681 N N . HIS B 2 198 ? 28.965 14.245 132.432 1.00 56.18 199 HIS B N 1
ATOM 4682 C CA . HIS B 2 198 ? 28.695 13.132 131.529 1.00 60.14 199 HIS B CA 1
ATOM 4683 C C . HIS B 2 198 ? 28.722 13.450 130.034 1.00 62.73 199 HIS B C 1
ATOM 4684 O O . HIS B 2 198 ? 27.942 12.881 129.268 1.00 67.12 199 HIS B O 1
ATOM 4691 N N . SER B 2 199 ? 29.606 14.348 129.611 1.00 59.73 200 SER B N 1
ATOM 4692 C CA . SER B 2 199 ? 29.703 14.677 128.192 1.00 56.90 200 SER B CA 1
ATOM 4693 C C . SER B 2 199 ? 31.040 14.157 127.692 1.00 59.54 200 SER B C 1
ATOM 4694 O O . SER B 2 199 ? 31.413 14.358 126.535 1.00 59.20 200 SER B O 1
ATOM 4697 N N . ALA B 2 200 ? 31.762 13.491 128.588 1.00 61.96 201 ALA B N 1
ATOM 4698 C CA . ALA B 2 200 ? 33.055 12.911 128.259 1.00 61.89 201 ALA B CA 1
ATOM 4699 C C . ALA B 2 200 ? 32.787 11.519 127.710 1.00 58.29 201 ALA B C 1
ATOM 4700 O O . ALA B 2 200 ? 32.451 10.603 128.460 1.00 61.61 201 ALA B O 1
ATOM 4702 N N . VAL B 2 201 ? 32.927 11.366 126.398 1.00 52.86 202 VAL B N 1
ATOM 4703 C CA . VAL B 2 201 ? 32.675 10.084 125.760 1.00 44.62 202 VAL B CA 1
ATOM 4704 C C . VAL B 2 201 ? 33.892 9.497 125.061 1.00 40.92 202 VAL B C 1
ATOM 4705 O O . VAL B 2 201 ? 34.550 10.166 124.265 1.00 38.88 202 VAL B O 1
ATOM 4709 N N . PRO B 2 202 ? 34.209 8.230 125.362 1.00 34.75 203 PRO B N 1
ATOM 4710 C CA . PRO B 2 202 ? 35.343 7.514 124.769 1.00 36.58 203 PRO B CA 1
ATOM 4711 C C . PRO B 2 202 ? 35.180 7.427 123.249 1.00 42.77 203 PRO B C 1
ATOM 4712 O O . PRO B 2 202 ? 34.074 7.220 122.749 1.00 42.10 203 PRO B O 1
ATOM 4716 N N . ASP B 2 203 ? 36.282 7.576 122.521 1.00 45.90 204 ASP B N 1
ATOM 4717 C CA . ASP B 2 203 ? 36.256 7.529 121.062 1.00 45.19 204 ASP B CA 1
ATOM 4718 C C . ASP B 2 203 ? 35.972 6.150 120.459 1.00 50.95 204 ASP B C 1
ATOM 4719 O O . ASP B 2 203 ? 35.331 6.047 119.410 1.00 52.07 204 ASP B O 1
ATOM 4724 N N . GLY B 2 204 ? 36.447 5.098 121.120 1.00 47.21 205 GLY B N 1
ATOM 4725 C CA . GLY B 2 204 ? 36.249 3.751 120.612 1.00 37.06 205 GLY B CA 1
ATOM 4726 C C . GLY B 2 204 ? 35.074 2.988 121.195 1.00 33.99 205 GLY B C 1
ATOM 4727 O O . GLY B 2 204 ? 34.096 3.576 121.646 1.00 40.62 205 GLY B O 1
ATOM 4728 N N . TYR B 2 205 ? 35.189 1.663 121.192 1.00 34.00 206 TYR B N 1
ATOM 4729 C CA . TYR B 2 205 ? 34.148 0.766 121.693 1.00 34.99 206 TYR B CA 1
ATOM 4730 C C . TYR B 2 205 ? 34.050 0.673 123.216 1.00 32.21 206 TYR B C 1
ATOM 4731 O O . TYR B 2 205 ? 35.063 0.673 123.913 1.00 36.80 206 TYR B O 1
ATOM 4740 N N . TYR B 2 206 ? 32.819 0.595 123.719 1.00 26.50 207 TYR B N 1
ATOM 4741 C CA . TYR B 2 206 ? 32.546 0.454 125.152 1.00 34.81 207 TYR B CA 1
ATOM 4742 C C . TYR B 2 206 ? 31.046 0.287 125.311 1.00 37.27 207 TYR B C 1
ATOM 4743 O O . TYR B 2 206 ? 30.289 0.628 124.404 1.00 40.44 207 TYR B O 1
ATOM 4752 N N . THR B 2 207 ? 30.604 -0.252 126.442 1.00 33.24 208 THR B N 1
ATOM 4753 C CA . THR B 2 207 ? 29.175 -0.433 126.636 1.00 35.03 208 THR B CA 1
ATOM 4754 C C . THR B 2 207 ? 28.676 -0.029 128.008 1.00 40.50 208 THR B C 1
ATOM 4755 O O . THR B 2 207 ? 29.452 0.285 128.909 1.00 49.99 208 THR B O 1
ATOM 4759 N N . VAL B 2 208 ? 27.355 -0.031 128.136 1.00 34.73 209 VAL B N 1
ATOM 4760 C CA . VAL B 2 208 ? 26.667 0.303 129.368 1.00 34.91 209 VAL B CA 1
ATOM 4761 C C . VAL B 2 208 ? 25.595 -0.764 129.487 1.00 44.45 209 VAL B C 1
ATOM 4762 O O . VAL B 2 208 ? 24.550 -0.687 128.845 1.00 47.13 209 VAL B O 1
ATOM 4766 N N . PRO B 2 209 ? 25.845 -1.779 130.320 1.00 50.72 210 PRO B N 1
ATOM 4767 C CA . PRO B 2 209 ? 24.921 -2.892 130.541 1.00 49.04 210 PRO B CA 1
ATOM 4768 C C . PRO B 2 209 ? 23.436 -2.544 130.621 1.00 47.52 210 PRO B C 1
ATOM 4769 O O . PRO B 2 209 ? 23.034 -1.585 131.281 1.00 47.61 210 PRO B O 1
ATOM 4773 N N . LEU B 2 210 ? 22.632 -3.344 129.929 1.00 43.90 211 LEU B N 1
ATOM 4774 C CA . LEU B 2 210 ? 21.191 -3.171 129.923 1.00 45.73 211 LEU B CA 1
ATOM 4775 C C . LEU B 2 210 ? 20.715 -3.749 131.246 1.00 47.84 211 LEU B C 1
ATOM 4776 O O . LEU B 2 210 ? 21.526 -4.219 132.040 1.00 45.33 211 LEU B O 1
ATOM 4781 N N . ASP B 2 211 ? 19.408 -3.721 131.478 1.00 51.39 212 ASP B N 1
ATOM 4782 C CA . ASP B 2 211 ? 18.833 -4.250 132.709 1.00 52.91 212 ASP B CA 1
ATOM 4783 C C . ASP B 2 211 ? 19.445 -3.650 133.974 1.00 58.91 212 ASP B C 1
ATOM 4784 O O . ASP B 2 211 ? 19.205 -4.148 135.076 1.00 62.66 212 ASP B O 1
ATOM 4789 N N . LYS B 2 212 ? 20.226 -2.582 133.822 1.00 57.72 213 LYS B N 1
ATOM 4790 C CA . LYS B 2 212 ? 20.854 -1.939 134.972 1.00 57.79 213 LYS B CA 1
ATOM 4791 C C . LYS B 2 212 ? 20.533 -0.455 135.101 1.00 53.32 213 LYS B C 1
ATOM 4792 O O . LYS B 2 212 ? 21.018 0.369 134.322 1.00 54.17 213 LYS B O 1
ATOM 4798 N N . ALA B 2 213 ? 19.718 -0.121 136.098 1.00 45.91 214 ALA B N 1
ATOM 4799 C CA . ALA B 2 213 ? 19.336 1.264 136.348 1.00 45.95 214 ALA B CA 1
ATOM 4800 C C . ALA B 2 213 ? 20.548 2.070 136.813 1.00 44.46 214 ALA B C 1
ATOM 4801 O O . ALA B 2 213 ? 21.690 1.640 136.656 1.00 44.84 214 ALA B O 1
ATOM 4803 N N . ALA B 2 214 ? 20.297 3.245 137.378 1.00 47.97 215 ALA B N 1
ATOM 4804 C CA . ALA B 2 214 ? 21.379 4.094 137.861 1.00 53.98 215 ALA B CA 1
ATOM 4805 C C . ALA B 2 214 ? 20.871 5.215 138.764 1.00 54.15 215 ALA B C 1
ATOM 4806 O O . ALA B 2 214 ? 19.916 5.918 138.424 1.00 52.28 215 ALA B O 1
ATOM 4808 N N . ILE B 2 215 ? 21.510 5.368 139.922 1.00 52.29 216 ILE B N 1
ATOM 4809 C CA . ILE B 2 215 ? 21.139 6.413 140.870 1.00 50.89 216 ILE B CA 1
ATOM 4810 C C . ILE B 2 215 ? 21.794 7.717 140.425 1.00 49.19 216 ILE B C 1
ATOM 4811 O O . ILE B 2 215 ? 23.010 7.776 140.245 1.00 44.28 216 ILE B O 1
ATOM 4816 N N . THR B 2 216 ? 20.986 8.757 140.242 1.00 56.29 217 THR B N 1
ATOM 4817 C CA . THR B 2 216 ? 21.504 10.051 139.809 1.00 60.57 217 THR B CA 1
ATOM 4818 C C . THR B 2 216 ? 21.783 10.938 141.014 1.00 59.92 217 THR B C 1
ATOM 4819 O O . THR B 2 216 ? 22.809 11.618 141.070 1.00 50.27 217 THR B O 1
ATOM 4823 N N . ARG B 2 217 ? 20.865 10.930 141.977 1.00 64.49 218 ARG B N 1
ATOM 4824 C CA . ARG B 2 217 ? 21.028 11.728 143.184 1.00 70.22 218 ARG B CA 1
ATOM 4825 C C . ARG B 2 217 ? 20.719 10.896 144.430 1.00 71.97 218 ARG B C 1
ATOM 4826 O O . ARG B 2 217 ? 19.558 10.739 144.817 1.00 61.90 218 ARG B O 1
ATOM 4834 N N . PRO B 2 218 ? 21.769 10.346 145.069 1.00 72.42 219 PRO B N 1
ATOM 4835 C CA . PRO B 2 218 ? 21.651 9.523 146.276 1.00 66.17 219 PRO B CA 1
ATOM 4836 C C . PRO B 2 218 ? 20.818 10.235 147.323 1.00 59.57 219 PRO B C 1
ATOM 4837 O O . PRO B 2 218 ? 21.097 11.380 147.673 1.00 57.83 219 PRO B O 1
ATOM 4841 N N . GLY B 2 219 ? 19.795 9.554 147.820 1.00 56.65 220 GLY B N 1
ATOM 4842 C CA . GLY B 2 219 ? 18.940 10.155 148.822 1.00 48.46 220 GLY B CA 1
ATOM 4843 C C . GLY B 2 219 ? 18.386 9.119 149.769 1.00 52.18 220 GLY B C 1
ATOM 4844 O O . GLY B 2 219 ? 18.506 7.916 149.528 1.00 51.10 220 GLY B O 1
ATOM 4845 N N . ASN B 2 220 ? 17.772 9.588 150.850 1.00 53.87 221 ASN B N 1
ATOM 4846 C CA . ASN B 2 220 ? 17.205 8.692 151.846 1.00 51.64 221 ASN B CA 1
ATOM 4847 C C . ASN B 2 220 ? 15.736 9.033 152.085 1.00 52.34 221 ASN B C 1
ATOM 4848 O O . ASN B 2 220 ? 14.982 8.242 152.659 1.00 49.79 221 ASN B O 1
ATOM 4853 N N . ASP B 2 221 ? 15.335 10.210 151.616 1.00 55.68 222 ASP B N 1
ATOM 4854 C CA . ASP B 2 221 ? 13.965 10.689 151.771 1.00 56.92 222 ASP B CA 1
ATOM 4855 C C . ASP B 2 221 ? 12.936 9.969 150.903 1.00 59.93 222 ASP B C 1
ATOM 4856 O O . ASP B 2 221 ? 12.039 9.300 151.425 1.00 63.65 222 ASP B O 1
ATOM 4861 N N . VAL B 2 222 ? 13.055 10.120 149.584 1.00 59.52 223 VAL B N 1
ATOM 4862 C CA . VAL B 2 222 ? 12.126 9.480 148.651 1.00 55.68 223 VAL B CA 1
ATOM 4863 C C . VAL B 2 222 ? 12.825 8.903 147.427 1.00 52.87 223 VAL B C 1
ATOM 4864 O O . VAL B 2 222 ? 13.836 9.437 146.962 1.00 46.01 223 VAL B O 1
ATOM 4868 N N . SER B 2 223 ? 12.279 7.800 146.921 1.00 49.67 224 SER B N 1
ATOM 4869 C CA . SER B 2 223 ? 12.810 7.147 145.729 1.00 49.92 224 SER B CA 1
ATOM 4870 C C . SER B 2 223 ? 12.124 7.771 144.511 1.00 52.46 224 SER B C 1
ATOM 4871 O O . SER B 2 223 ? 10.892 7.815 144.446 1.00 44.03 224 SER B O 1
ATOM 4874 N N . VAL B 2 224 ? 12.919 8.254 143.557 1.00 56.29 225 VAL B N 1
ATOM 4875 C CA . VAL B 2 224 ? 12.380 8.867 142.343 1.00 53.84 225 VAL B CA 1
ATOM 4876 C C . VAL B 2 224 ? 12.673 8.004 141.123 1.00 49.16 225 VAL B C 1
ATOM 4877 O O . VAL B 2 224 ? 13.816 7.931 140.665 1.00 39.17 225 VAL B O 1
ATOM 4881 N N . LEU B 2 225 ? 11.633 7.364 140.595 1.00 46.14 226 LEU B N 1
ATOM 4882 C CA . LEU B 2 225 ? 11.771 6.499 139.427 1.00 42.88 226 LEU B CA 1
ATOM 4883 C C . LEU B 2 225 ? 11.505 7.274 138.134 1.00 44.92 226 LEU B C 1
ATOM 4884 O O . LEU B 2 225 ? 10.390 7.750 137.902 1.00 33.69 226 LEU B O 1
ATOM 4889 N N . THR B 2 226 ? 12.524 7.398 137.289 1.00 44.50 227 THR B N 1
ATOM 4890 C CA . THR B 2 226 ? 12.362 8.141 136.047 1.00 51.61 227 THR B CA 1
ATOM 4891 C C . THR B 2 226 ? 13.358 7.755 134.952 1.00 50.60 227 THR B C 1
ATOM 4892 O O . THR B 2 226 ? 14.151 6.823 135.104 1.00 53.29 227 THR B O 1
ATOM 4896 N N . TYR B 2 227 ? 13.305 8.490 133.845 1.00 49.97 228 TYR B N 1
ATOM 4897 C CA . TYR B 2 227 ? 14.182 8.255 132.704 1.00 48.41 228 TYR B CA 1
ATOM 4898 C C . TYR B 2 227 ? 14.016 9.371 131.674 1.00 48.48 228 TYR B C 1
ATOM 4899 O O . TYR B 2 227 ? 12.967 10.012 131.596 1.00 49.95 228 TYR B O 1
ATOM 4908 N N . GLY B 2 228 ? 15.061 9.614 130.895 1.00 50.75 229 GLY B N 1
ATOM 4909 C CA . GLY B 2 228 ? 14.984 10.649 129.883 1.00 51.84 229 GLY B CA 1
ATOM 4910 C C . GLY B 2 228 ? 15.182 12.061 130.399 1.00 49.18 229 GLY B C 1
ATOM 4911 O O . GLY B 2 228 ? 16.072 12.322 131.206 1.00 51.84 229 GLY B O 1
ATOM 4912 N N . THR B 2 229 ? 14.345 12.976 129.926 1.00 46.66 230 THR B N 1
ATOM 4913 C CA . THR B 2 229 ? 14.431 14.375 130.319 1.00 46.56 230 THR B CA 1
ATOM 4914 C C . THR B 2 229 ? 14.017 14.619 131.770 1.00 42.09 230 THR B C 1
ATOM 4915 O O . THR B 2 229 ? 14.549 15.511 132.431 1.00 33.58 230 THR B O 1
ATOM 4919 N N . THR B 2 230 ? 13.067 13.832 132.263 1.00 41.94 231 THR B N 1
ATOM 4920 C CA . THR B 2 230 ? 12.603 13.991 133.634 1.00 39.53 231 THR B CA 1
ATOM 4921 C C . THR B 2 230 ? 13.657 13.589 134.662 1.00 41.58 231 THR B C 1
ATOM 4922 O O . THR B 2 230 ? 13.432 13.704 135.864 1.00 43.37 231 THR B O 1
ATOM 4926 N N . VAL B 2 231 ? 14.802 13.109 134.190 1.00 44.76 232 VAL B N 1
ATOM 4927 C CA . VAL B 2 231 ? 15.883 12.729 135.092 1.00 49.53 232 VAL B CA 1
ATOM 4928 C C . VAL B 2 231 ? 16.445 14.029 135.655 1.00 51.34 232 VAL B C 1
ATOM 4929 O O . VAL B 2 231 ? 16.587 14.191 136.865 1.00 56.48 232 VAL B O 1
ATOM 4933 N N . TYR B 2 232 ? 16.745 14.959 134.757 1.00 50.70 233 TYR B N 1
ATOM 4934 C CA . TYR B 2 232 ? 17.289 16.251 135.137 1.00 48.06 233 TYR B CA 1
ATOM 4935 C C . TYR B 2 232 ? 16.232 17.131 135.796 1.00 51.29 233 TYR B C 1
ATOM 4936 O O . TYR B 2 232 ? 16.560 18.125 136.448 1.00 50.09 233 TYR B O 1
ATOM 4945 N N . VAL B 2 233 ? 14.966 16.765 135.621 1.00 48.65 234 VAL B N 1
ATOM 4946 C CA . VAL B 2 233 ? 13.865 17.520 136.211 1.00 48.43 234 VAL B CA 1
ATOM 4947 C C . VAL B 2 233 ? 13.665 17.066 137.647 1.00 48.66 234 VAL B C 1
ATOM 4948 O O . VAL B 2 233 ? 13.224 17.836 138.496 1.00 48.85 234 VAL B O 1
ATOM 4952 N N . ALA B 2 234 ? 13.984 15.805 137.909 1.00 50.91 235 ALA B N 1
ATOM 4953 C CA . ALA B 2 234 ? 13.845 15.258 139.250 1.00 46.39 235 ALA B CA 1
ATOM 4954 C C . ALA B 2 234 ? 14.997 15.767 140.107 1.00 42.54 235 ALA B C 1
ATOM 4955 O O . ALA B 2 234 ? 14.816 16.069 141.284 1.00 40.04 235 ALA B O 1
ATOM 4957 N N . GLN B 2 235 ? 16.180 15.868 139.506 1.00 37.04 236 GLN B N 1
ATOM 4958 C CA . GLN B 2 235 ? 17.356 16.351 140.218 1.00 44.93 236 GLN B CA 1
ATOM 4959 C C . GLN B 2 235 ? 17.138 17.781 140.712 1.00 51.25 236 GLN B C 1
ATOM 4960 O O . GLN B 2 235 ? 17.308 18.074 141.896 1.00 56.87 236 GLN B O 1
ATOM 4966 N N . VAL B 2 236 ? 16.761 18.668 139.797 1.00 50.46 237 VAL B N 1
ATOM 4967 C CA . VAL B 2 236 ? 16.520 20.064 140.137 1.00 52.58 237 VAL B CA 1
ATOM 4968 C C . VAL B 2 236 ? 15.318 20.214 141.061 1.00 49.17 237 VAL B C 1
ATOM 4969 O O . VAL B 2 236 ? 15.362 20.965 142.032 1.00 47.13 237 VAL B O 1
ATOM 4973 N N . ALA B 2 237 ? 14.244 19.497 140.758 1.00 53.94 238 ALA B N 1
ATOM 4974 C CA . ALA B 2 237 ? 13.040 19.566 141.575 1.00 60.09 238 ALA B CA 1
ATOM 4975 C C . ALA B 2 237 ? 13.357 19.151 143.008 1.00 64.26 238 ALA B C 1
ATOM 4976 O O . ALA B 2 237 ? 12.773 19.669 143.958 1.00 61.60 238 ALA B O 1
ATOM 4978 N N . ALA B 2 238 ? 14.283 18.210 143.159 1.00 67.89 239 ALA B N 1
ATOM 4979 C CA . ALA B 2 238 ? 14.670 17.736 144.481 1.00 69.12 239 ALA B CA 1
ATOM 4980 C C . ALA B 2 238 ? 15.422 18.836 145.217 1.00 68.40 239 ALA B C 1
ATOM 4981 O O . ALA B 2 238 ? 15.241 19.029 146.419 1.00 72.06 239 ALA B O 1
ATOM 4983 N N . GLU B 2 239 ? 16.261 19.556 144.481 1.00 69.29 240 GLU B N 1
ATOM 4984 C CA . GLU B 2 239 ? 17.053 20.642 145.043 1.00 70.94 240 GLU B CA 1
ATOM 4985 C C . GLU B 2 239 ? 16.176 21.833 145.441 1.00 69.48 240 GLU B C 1
ATOM 4986 O O . GLU B 2 239 ? 16.511 22.572 146.367 1.00 69.97 240 GLU B O 1
ATOM 4992 N N . GLU B 2 240 ? 15.058 22.014 144.741 1.00 67.12 241 GLU B N 1
ATOM 4993 C CA . GLU B 2 240 ? 14.130 23.104 145.038 1.00 64.57 241 GLU B CA 1
ATOM 4994 C C . GLU B 2 240 ? 13.270 22.759 146.254 1.00 64.75 241 GLU B C 1
ATOM 4995 O O . GLU B 2 240 ? 13.008 23.614 147.101 1.00 66.85 241 GLU B O 1
ATOM 5001 N N . SER B 2 241 ? 12.827 21.507 146.332 1.00 60.16 242 SER B N 1
ATOM 5002 C CA . SER B 2 241 ? 12.012 21.046 147.455 1.00 67.07 242 SER B CA 1
ATOM 5003 C C . SER B 2 241 ? 12.917 20.841 148.661 1.00 70.35 242 SER B C 1
ATOM 5004 O O . SER B 2 241 ? 12.456 20.803 149.805 1.00 61.34 242 SER B O 1
ATOM 5007 N N . GLY B 2 242 ? 14.211 20.707 148.381 1.00 74.21 243 GLY B N 1
ATOM 5008 C CA . GLY B 2 242 ? 15.185 20.474 149.427 1.00 69.00 243 GLY B CA 1
ATOM 5009 C C . GLY B 2 242 ? 15.225 18.987 149.724 1.00 72.88 243 GLY B C 1
ATOM 5010 O O . GLY B 2 242 ? 16.239 18.461 150.184 1.00 77.40 243 GLY B O 1
ATOM 5011 N N . VAL B 2 243 ? 14.112 18.311 149.444 1.00 69.41 244 VAL B N 1
ATOM 5012 C CA . VAL B 2 243 ? 13.981 16.877 149.680 1.00 65.27 244 VAL B CA 1
ATOM 5013 C C . VAL B 2 243 ? 15.205 16.086 149.222 1.00 65.04 244 VAL B C 1
ATOM 5014 O O . VAL B 2 243 ? 15.659 16.219 148.087 1.00 66.11 244 VAL B O 1
ATOM 5018 N N . ASP B 2 244 ? 15.739 15.269 150.126 1.00 68.61 245 ASP B N 1
ATOM 5019 C CA . ASP B 2 244 ? 16.908 14.439 149.840 1.00 69.82 245 ASP B CA 1
ATOM 5020 C C . ASP B 2 244 ? 16.413 13.197 149.101 1.00 66.79 245 ASP B C 1
ATOM 5021 O O . ASP B 2 244 ? 16.631 12.068 149.538 1.00 68.00 245 ASP B O 1
ATOM 5026 N N . ALA B 2 245 ? 15.739 13.425 147.977 1.00 65.66 246 ALA B N 1
ATOM 5027 C CA . ALA B 2 245 ? 15.184 12.345 147.170 1.00 57.61 246 ALA B CA 1
ATOM 5028 C C . ALA B 2 245 ? 16.239 11.632 146.338 1.00 52.29 246 ALA B C 1
ATOM 5029 O O . ALA B 2 245 ? 17.166 12.257 145.814 1.00 48.30 246 ALA B O 1
ATOM 5031 N N . GLU B 2 246 ? 16.097 10.314 146.225 1.00 43.19 247 GLU B N 1
ATOM 5032 C CA . GLU B 2 246 ? 17.034 9.524 145.441 1.00 51.76 247 GLU B CA 1
ATOM 5033 C C . GLU B 2 246 ? 16.508 9.395 144.008 1.00 51.51 247 GLU B C 1
ATOM 5034 O O . GLU B 2 246 ? 15.454 8.800 143.769 1.00 39.68 247 GLU B O 1
ATOM 5040 N N . VAL B 2 247 ? 17.242 9.972 143.062 1.00 48.81 248 VAL B N 1
ATOM 5041 C CA . VAL B 2 247 ? 16.843 9.937 141.661 1.00 50.41 248 VAL B CA 1
ATOM 5042 C C . VAL B 2 247 ? 17.397 8.710 140.946 1.00 46.53 248 VAL B C 1
ATOM 5043 O O . VAL B 2 247 ? 18.611 8.539 140.828 1.00 43.68 248 VAL B O 1
ATOM 5047 N N . ILE B 2 248 ? 16.489 7.867 140.463 1.00 45.29 249 ILE B N 1
ATOM 5048 C CA . ILE B 2 248 ? 16.854 6.644 139.755 1.00 47.71 249 ILE B CA 1
ATOM 5049 C C . ILE B 2 248 ? 16.502 6.714 138.264 1.00 47.70 249 ILE B C 1
ATOM 5050 O O . ILE B 2 248 ? 15.328 6.802 137.898 1.00 43.81 249 ILE B O 1
ATOM 5055 N N . ASP B 2 249 ? 17.520 6.684 137.409 1.00 45.46 250 ASP B N 1
ATOM 5056 C CA . ASP B 2 249 ? 17.305 6.709 135.966 1.00 44.12 250 ASP B CA 1
ATOM 5057 C C . ASP B 2 249 ? 17.348 5.271 135.473 1.00 38.95 250 ASP B C 1
ATOM 5058 O O . ASP B 2 249 ? 18.420 4.735 135.198 1.00 37.91 250 ASP B O 1
ATOM 5063 N N . LEU B 2 250 ? 16.179 4.648 135.370 1.00 41.30 251 LEU B N 1
ATOM 5064 C CA . LEU B 2 250 ? 16.086 3.261 134.927 1.00 45.99 251 LEU B CA 1
ATOM 5065 C C . LEU B 2 250 ? 16.994 2.923 133.747 1.00 48.64 251 LEU B C 1
ATOM 5066 O O . LEU B 2 250 ? 17.650 1.882 133.746 1.00 45.86 251 LEU B O 1
ATOM 5071 N N . ARG B 2 251 ? 17.029 3.805 132.750 1.00 48.86 252 ARG B N 1
ATOM 5072 C CA . ARG B 2 251 ? 17.842 3.594 131.553 1.00 48.24 252 ARG B CA 1
ATOM 5073 C C . ARG B 2 251 ? 17.252 2.467 130.711 1.00 48.87 252 ARG B C 1
ATOM 5074 O O . ARG B 2 251 ? 17.176 2.570 129.489 1.00 53.53 252 ARG B O 1
ATOM 5082 N N . SER B 2 252 ? 16.827 1.396 131.373 1.00 39.85 253 SER B N 1
ATOM 5083 C CA . SER B 2 252 ? 16.205 0.270 130.695 1.00 36.85 253 SER B CA 1
ATOM 5084 C C . SER B 2 252 ? 14.780 0.201 131.218 1.00 34.52 253 SER B C 1
ATOM 5085 O O . SER B 2 252 ? 14.551 -0.198 132.354 1.00 34.84 253 SER B O 1
ATOM 5088 N N . LEU B 2 253 ? 13.822 0.602 130.394 1.00 37.97 254 LEU B N 1
ATOM 5089 C CA . LEU B 2 253 ? 12.430 0.596 130.816 1.00 39.54 254 LEU B CA 1
ATOM 5090 C C . LEU B 2 253 ? 11.918 -0.811 131.057 1.00 38.95 254 LEU B C 1
ATOM 5091 O O . LEU B 2 253 ? 11.285 -1.080 132.075 1.00 44.21 254 LEU B O 1
ATOM 5096 N N . TRP B 2 254 ? 12.191 -1.709 130.120 1.00 37.51 255 TRP B N 1
ATOM 5097 C CA . TRP B 2 254 ? 11.758 -3.086 130.265 1.00 35.64 255 TRP B CA 1
ATOM 5098 C C . TRP B 2 254 ? 12.413 -4.017 129.255 1.00 43.40 255 TRP B C 1
ATOM 5099 O O . TRP B 2 254 ? 12.363 -3.777 128.050 1.00 44.75 255 TRP B O 1
ATOM 5110 N N . PRO B 2 255 ? 13.052 -5.093 129.743 1.00 48.65 256 PRO B N 1
ATOM 5111 C CA . PRO B 2 255 ? 13.163 -5.429 131.170 1.00 51.31 256 PRO B CA 1
ATOM 5112 C C . PRO B 2 255 ? 13.876 -4.329 131.962 1.00 51.75 256 PRO B C 1
ATOM 5113 O O . PRO B 2 255 ? 14.725 -3.616 131.421 1.00 54.86 256 PRO B O 1
ATOM 5117 N N . LEU B 2 256 ? 13.529 -4.187 133.237 1.00 49.13 257 LEU B N 1
ATOM 5118 C CA . LEU B 2 256 ? 14.156 -3.170 134.072 1.00 51.45 257 LEU B CA 1
ATOM 5119 C C . LEU B 2 256 ? 14.922 -3.756 135.253 1.00 55.32 257 LEU B C 1
ATOM 5120 O O . LEU B 2 256 ? 14.826 -4.948 135.545 1.00 54.39 257 LEU B O 1
ATOM 5125 N N . ASP B 2 257 ? 15.680 -2.899 135.927 1.00 53.24 258 ASP B N 1
ATOM 5126 C CA . ASP B 2 257 ? 16.487 -3.295 137.074 1.00 51.16 258 ASP B CA 1
ATOM 5127 C C . ASP B 2 257 ? 15.634 -3.306 138.348 1.00 49.77 258 ASP B C 1
ATOM 5128 O O . ASP B 2 257 ? 15.710 -2.393 139.167 1.00 55.58 258 ASP B O 1
ATOM 5133 N N . LEU B 2 258 ? 14.831 -4.355 138.502 1.00 50.35 259 LEU B N 1
ATOM 5134 C CA . LEU B 2 258 ? 13.928 -4.509 139.642 1.00 44.78 259 LEU B CA 1
ATOM 5135 C C . LEU B 2 258 ? 14.587 -4.424 141.008 1.00 53.18 259 LEU B C 1
ATOM 5136 O O . LEU B 2 258 ? 13.961 -3.990 141.969 1.00 62.64 259 LEU B O 1
ATOM 5141 N N . ASP B 2 259 ? 15.842 -4.841 141.107 1.00 58.69 260 ASP B N 1
ATOM 5142 C CA . ASP B 2 259 ? 16.525 -4.797 142.393 1.00 62.85 260 ASP B CA 1
ATOM 5143 C C . ASP B 2 259 ? 16.926 -3.381 142.808 1.00 64.99 260 ASP B C 1
ATOM 5144 O O . ASP B 2 259 ? 16.499 -2.901 143.859 1.00 66.45 260 ASP B O 1
ATOM 5149 N N . THR B 2 260 ? 17.731 -2.707 141.990 1.00 56.97 261 THR B N 1
ATOM 5150 C CA . THR B 2 260 ? 18.158 -1.346 142.310 1.00 52.50 261 THR B CA 1
ATOM 5151 C C . THR B 2 260 ? 16.970 -0.460 142.668 1.00 54.33 261 THR B C 1
ATOM 5152 O O . THR B 2 260 ? 17.123 0.560 143.336 1.00 53.60 261 THR B O 1
ATOM 5156 N N . ILE B 2 261 ? 15.783 -0.850 142.223 1.00 56.44 262 ILE B N 1
ATOM 5157 C CA . ILE B 2 261 ? 14.593 -0.065 142.512 1.00 62.70 262 ILE B CA 1
ATOM 5158 C C . ILE B 2 261 ? 13.958 -0.479 143.834 1.00 59.65 262 ILE B C 1
ATOM 5159 O O . ILE B 2 261 ? 13.718 0.360 144.702 1.00 62.28 262 ILE B O 1
ATOM 5164 N N . VAL B 2 262 ? 13.691 -1.773 143.982 1.00 57.59 263 VAL B N 1
ATOM 5165 C CA . VAL B 2 262 ? 13.082 -2.303 145.199 1.00 55.60 263 VAL B CA 1
ATOM 5166 C C . VAL B 2 262 ? 14.001 -2.058 146.393 1.00 56.25 263 VAL B C 1
ATOM 5167 O O . VAL B 2 262 ? 13.559 -2.033 147.539 1.00 51.48 263 VAL B O 1
ATOM 5171 N N . GLU B 2 263 ? 15.282 -1.859 146.105 1.00 60.12 264 GLU B N 1
ATOM 5172 C CA . GLU B 2 263 ? 16.285 -1.633 147.136 1.00 57.79 264 GLU B CA 1
ATOM 5173 C C . GLU B 2 263 ? 16.311 -0.184 147.613 1.00 61.31 264 GLU B C 1
ATOM 5174 O O . GLU B 2 263 ? 16.581 0.080 148.784 1.00 66.07 264 GLU B O 1
ATOM 5180 N N . SER B 2 264 ? 16.032 0.753 146.710 1.00 58.67 265 SER B N 1
ATOM 5181 C CA . SER B 2 264 ? 16.028 2.169 147.067 1.00 54.44 265 SER B CA 1
ATOM 5182 C C . SER B 2 264 ? 14.747 2.564 147.781 1.00 52.06 265 SER B C 1
ATOM 5183 O O . SER B 2 264 ? 14.744 3.488 148.592 1.00 51.34 265 SER B O 1
ATOM 5186 N N . VAL B 2 265 ? 13.659 1.866 147.473 1.00 53.40 266 VAL B N 1
ATOM 5187 C CA . VAL B 2 265 ? 12.374 2.142 148.102 1.00 51.69 266 VAL B CA 1
ATOM 5188 C C . VAL B 2 265 ? 12.319 1.396 149.426 1.00 51.77 266 VAL B C 1
ATOM 5189 O O . VAL B 2 265 ? 11.624 1.804 150.353 1.00 54.66 266 VAL B O 1
ATOM 5193 N N . LYS B 2 266 ? 13.063 0.299 149.510 1.00 55.95 267 LYS B N 1
ATOM 5194 C CA . LYS B 2 266 ? 13.116 -0.496 150.732 1.00 59.59 267 LYS B CA 1
ATOM 5195 C C . LYS B 2 266 ? 13.725 0.383 151.823 1.00 57.26 267 LYS B C 1
ATOM 5196 O O . LYS B 2 266 ? 13.207 0.470 152.939 1.00 51.16 267 LYS B O 1
ATOM 5202 N N . LYS B 2 267 ? 14.832 1.035 151.481 1.00 51.13 268 LYS B N 1
ATOM 5203 C CA . LYS B 2 267 ? 15.523 1.929 152.399 1.00 48.76 268 LYS B CA 1
ATOM 5204 C C . LYS B 2 267 ? 14.616 3.125 152.665 1.00 54.22 268 LYS B C 1
ATOM 5205 O O . LYS B 2 267 ? 14.111 3.308 153.773 1.00 59.19 268 LYS B O 1
ATOM 5211 N N . THR B 2 268 ? 14.413 3.924 151.622 1.00 58.95 269 THR B N 1
ATOM 5212 C CA . THR B 2 268 ? 13.583 5.124 151.670 1.00 59.15 269 THR B CA 1
ATOM 5213 C C . THR B 2 268 ? 12.228 4.941 152.346 1.00 60.40 269 THR B C 1
ATOM 5214 O O . THR B 2 268 ? 11.954 5.552 153.380 1.00 68.93 269 THR B O 1
ATOM 5218 N N . GLY B 2 269 ? 11.378 4.117 151.745 1.00 57.64 270 GLY B N 1
ATOM 5219 C CA . GLY B 2 269 ? 10.060 3.883 152.304 1.00 56.85 270 GLY B CA 1
ATOM 5220 C C . GLY B 2 269 ? 8.982 4.610 151.524 1.00 59.73 270 GLY B C 1
ATOM 5221 O O . GLY B 2 269 ? 7.803 4.559 151.877 1.00 55.03 270 GLY B O 1
ATOM 5222 N N . ARG B 2 270 ? 9.391 5.285 150.454 1.00 63.94 271 ARG B N 1
ATOM 5223 C CA . ARG B 2 270 ? 8.461 6.032 149.613 1.00 68.10 271 ARG B CA 1
ATOM 5224 C C . ARG B 2 270 ? 9.064 6.376 148.250 1.00 64.84 271 ARG B C 1
ATOM 5225 O O . ARG B 2 270 ? 10.253 6.691 148.145 1.00 60.89 271 ARG B O 1
ATOM 5233 N N . CYS B 2 271 ? 8.246 6.308 147.204 1.00 63.91 272 CYS B N 1
ATOM 5234 C CA . CYS B 2 271 ? 8.732 6.628 145.865 1.00 64.49 272 CYS B CA 1
ATOM 5235 C C . CYS B 2 271 ? 7.721 7.405 145.033 1.00 65.98 272 CYS B C 1
ATOM 5236 O O . CYS B 2 271 ? 6.508 7.343 145.266 1.00 60.46 272 CYS B O 1
ATOM 5239 N N . VAL B 2 272 ? 8.245 8.140 144.057 1.00 64.39 273 VAL B N 1
ATOM 5240 C CA . VAL B 2 272 ? 7.434 8.939 143.153 1.00 62.77 273 VAL B CA 1
ATOM 5241 C C . VAL B 2 272 ? 7.909 8.650 141.727 1.00 61.50 273 VAL B C 1
ATOM 5242 O O . VAL B 2 272 ? 9.109 8.695 141.444 1.00 60.51 273 VAL B O 1
ATOM 5246 N N . VAL B 2 273 ? 6.966 8.341 140.841 1.00 58.01 274 VAL B N 1
ATOM 5247 C CA . VAL B 2 273 ? 7.281 8.040 139.445 1.00 51.48 274 VAL B CA 1
ATOM 5248 C C . VAL B 2 273 ? 7.092 9.270 138.563 1.00 49.58 274 VAL B C 1
ATOM 5249 O O . VAL B 2 273 ? 6.069 9.945 138.643 1.00 47.75 274 VAL B O 1
ATOM 5253 N N . VAL B 2 274 ? 8.072 9.550 137.711 1.00 50.46 275 VAL B N 1
ATOM 5254 C CA . VAL B 2 274 ? 7.993 10.714 136.836 1.00 50.17 275 VAL B CA 1
ATOM 5255 C C . VAL B 2 274 ? 8.375 10.441 135.385 1.00 48.33 275 VAL B C 1
ATOM 5256 O O . VAL B 2 274 ? 9.507 10.053 135.097 1.00 48.40 275 VAL B O 1
ATOM 5260 N N . HIS B 2 275 ? 7.424 10.655 134.478 1.00 42.18 276 HIS B N 1
ATOM 5261 C CA . HIS B 2 275 ? 7.655 10.479 133.046 1.00 39.62 276 HIS B CA 1
ATOM 5262 C C . HIS B 2 275 ? 6.726 11.390 132.248 1.00 33.87 276 HIS B C 1
ATOM 5263 O O . HIS B 2 275 ? 5.629 11.718 132.697 1.00 30.08 276 HIS B O 1
ATOM 5270 N N . GLU B 2 276 ? 7.171 11.799 131.065 1.00 38.51 277 GLU B N 1
ATOM 5271 C CA . GLU B 2 276 ? 6.380 12.683 130.211 1.00 33.32 277 GLU B CA 1
ATOM 5272 C C . GLU B 2 276 ? 5.061 12.087 129.707 1.00 30.26 277 GLU B C 1
ATOM 5273 O O . GLU B 2 276 ? 4.036 12.765 129.689 1.00 36.62 277 GLU B O 1
ATOM 5279 N N . ALA B 2 277 ? 5.094 10.823 129.298 1.00 28.74 278 ALA B N 1
ATOM 5280 C CA . ALA B 2 277 ? 3.918 10.140 128.761 1.00 35.31 278 ALA B CA 1
ATOM 5281 C C . ALA B 2 277 ? 2.623 10.427 129.511 1.00 36.83 278 ALA B C 1
ATOM 5282 O O . ALA B 2 277 ? 2.649 10.755 130.691 1.00 30.40 278 ALA B O 1
ATOM 5284 N N . THR B 2 278 ? 1.491 10.303 128.816 1.00 39.22 279 THR B N 1
ATOM 5285 C CA . THR B 2 278 ? 0.187 10.527 129.434 1.00 33.61 279 THR B CA 1
ATOM 5286 C C . THR B 2 278 ? 0.111 9.645 130.676 1.00 34.15 279 THR B C 1
ATOM 5287 O O . THR B 2 278 ? 0.969 8.789 130.873 1.00 35.81 279 THR B O 1
ATOM 5291 N N . ARG B 2 279 ? -0.905 9.837 131.510 1.00 40.59 280 ARG B N 1
ATOM 5292 C CA . ARG B 2 279 ? -1.017 9.049 132.738 1.00 38.98 280 ARG B CA 1
ATOM 5293 C C . ARG B 2 279 ? -1.582 7.648 132.558 1.00 32.81 280 ARG B C 1
ATOM 5294 O O . ARG B 2 279 ? -0.833 6.675 132.490 1.00 30.11 280 ARG B O 1
ATOM 5302 N N . THR B 2 280 ? -2.907 7.557 132.492 1.00 26.11 281 THR B N 1
ATOM 5303 C CA . THR B 2 280 ? -3.605 6.288 132.350 1.00 35.02 281 THR B CA 1
ATOM 5304 C C . THR B 2 280 ? -2.893 5.247 131.484 1.00 36.95 281 THR B C 1
ATOM 5305 O O . THR B 2 280 ? -2.611 5.475 130.307 1.00 38.00 281 THR B O 1
ATOM 5309 N N . CYS B 2 281 ? -2.620 4.098 132.097 1.00 34.34 282 CYS B N 1
ATOM 5310 C CA . CYS B 2 281 ? -1.950 2.975 131.453 1.00 30.38 282 CYS B CA 1
ATOM 5311 C C . CYS B 2 281 ? -0.583 3.314 130.885 1.00 27.82 282 CYS B C 1
ATOM 5312 O O . CYS B 2 281 ? -0.086 2.632 129.984 1.00 30.60 282 CYS B O 1
ATOM 5315 N N . GLY B 2 282 ? 0.021 4.373 131.410 1.00 19.73 283 GLY B N 1
ATOM 5316 C CA . GLY B 2 282 ? 1.350 4.744 130.962 1.00 24.26 283 GLY B CA 1
ATOM 5317 C C . GLY B 2 282 ? 2.306 3.735 131.570 1.00 29.24 283 GLY B C 1
ATOM 5318 O O . GLY B 2 282 ? 1.871 2.826 132.279 1.00 36.53 283 GLY B O 1
ATOM 5319 N N . PHE B 2 283 ? 3.599 3.876 131.303 1.00 36.49 284 PHE B N 1
ATOM 5320 C CA . PHE B 2 283 ? 4.583 2.948 131.852 1.00 42.64 284 PHE B CA 1
ATOM 5321 C C . PHE B 2 283 ? 4.600 3.072 133.370 1.00 46.80 284 PHE B C 1
ATOM 5322 O O . PHE B 2 283 ? 4.834 2.095 134.086 1.00 37.33 284 PHE B O 1
ATOM 5330 N N . GLY B 2 284 ? 4.340 4.284 133.850 1.00 46.34 285 GLY B N 1
ATOM 5331 C CA . GLY B 2 284 ? 4.332 4.532 135.278 1.00 45.79 285 GLY B CA 1
ATOM 5332 C C . GLY B 2 284 ? 3.369 3.656 136.051 1.00 41.51 285 GLY B C 1
ATOM 5333 O O . GLY B 2 284 ? 3.505 3.508 137.263 1.00 44.95 285 GLY B O 1
ATOM 5334 N N . ALA B 2 285 ? 2.400 3.067 135.358 1.00 43.29 286 ALA B N 1
ATOM 5335 C CA . ALA B 2 285 ? 1.411 2.208 136.006 1.00 45.71 286 ALA B CA 1
ATOM 5336 C C . ALA B 2 285 ? 1.991 0.844 136.363 1.00 46.59 286 ALA B C 1
ATOM 5337 O O . ALA B 2 285 ? 1.523 0.191 137.297 1.00 50.08 286 ALA B O 1
ATOM 5339 N N . GLU B 2 286 ? 2.999 0.414 135.611 1.00 39.50 287 GLU B N 1
ATOM 5340 C CA . GLU B 2 286 ? 3.649 -0.869 135.863 1.00 40.39 287 GLU B CA 1
ATOM 5341 C C . GLU B 2 286 ? 4.654 -0.691 136.995 1.00 40.10 287 GLU B C 1
ATOM 5342 O O . GLU B 2 286 ? 4.767 -1.542 137.882 1.00 39.68 287 GLU B O 1
ATOM 5348 N N . LEU B 2 287 ? 5.388 0.417 136.954 1.00 36.99 288 LEU B N 1
ATOM 5349 C CA . LEU B 2 287 ? 6.362 0.713 137.991 1.00 39.87 288 LEU B CA 1
ATOM 5350 C C . LEU B 2 287 ? 5.629 0.737 139.329 1.00 44.58 288 LEU B C 1
ATOM 5351 O O . LEU B 2 287 ? 6.071 0.127 140.301 1.00 46.98 288 LEU B O 1
ATOM 5356 N N . VAL B 2 288 ? 4.493 1.428 139.363 1.00 43.41 289 VAL B N 1
ATOM 5357 C CA . VAL B 2 288 ? 3.693 1.524 140.579 1.00 44.06 289 VAL B CA 1
ATOM 5358 C C . VAL B 2 288 ? 3.211 0.152 141.040 1.00 48.84 289 VAL B C 1
ATOM 5359 O O . VAL B 2 288 ? 3.246 -0.158 142.232 1.00 55.05 289 VAL B O 1
ATOM 5363 N N . SER B 2 289 ? 2.769 -0.668 140.091 1.00 50.09 290 SER B N 1
ATOM 5364 C CA . SER B 2 289 ? 2.259 -1.999 140.400 1.00 48.60 290 SER B CA 1
ATOM 5365 C C . SER B 2 289 ? 3.313 -2.972 140.921 1.00 50.46 290 SER B C 1
ATOM 5366 O O . SER B 2 289 ? 2.989 -3.923 141.638 1.00 45.81 290 SER B O 1
ATOM 5369 N N . LEU B 2 290 ? 4.571 -2.747 140.558 1.00 51.88 291 LEU B N 1
ATOM 5370 C CA . LEU B 2 290 ? 5.639 -3.624 141.023 1.00 56.60 291 LEU B CA 1
ATOM 5371 C C . LEU B 2 290 ? 6.111 -3.171 142.402 1.00 58.98 291 LEU B C 1
ATOM 5372 O O . LEU B 2 290 ? 6.387 -3.998 143.276 1.00 58.04 291 LEU B O 1
ATOM 5377 N N . VAL B 2 291 ? 6.193 -1.855 142.590 1.00 58.89 292 VAL B N 1
ATOM 5378 C CA . VAL B 2 291 ? 6.617 -1.278 143.861 1.00 53.24 292 VAL B CA 1
ATOM 5379 C C . VAL B 2 291 ? 5.659 -1.717 144.964 1.00 50.76 292 VAL B C 1
ATOM 5380 O O . VAL B 2 291 ? 6.079 -2.090 146.060 1.00 51.66 292 VAL B O 1
ATOM 5384 N N . GLN B 2 292 ? 4.370 -1.675 144.654 1.00 47.13 293 GLN B N 1
ATOM 5385 C CA . GLN B 2 292 ? 3.326 -2.064 145.591 1.00 49.83 293 GLN B CA 1
ATOM 5386 C C . GLN B 2 292 ? 3.355 -3.562 145.910 1.00 52.74 293 GLN B C 1
ATOM 5387 O O . GLN B 2 292 ? 2.748 -4.006 146.885 1.00 59.15 293 GLN B O 1
ATOM 5393 N N . GLU B 2 293 ? 4.069 -4.337 145.097 1.00 54.93 294 GLU B N 1
ATOM 5394 C CA . GLU B 2 293 ? 4.148 -5.782 145.295 1.00 52.66 294 GLU B CA 1
ATOM 5395 C C . GLU B 2 293 ? 5.367 -6.230 146.093 1.00 49.81 294 GLU B C 1
ATOM 5396 O O . GLU B 2 293 ? 5.260 -7.082 146.972 1.00 51.76 294 GLU B O 1
ATOM 5402 N N . HIS B 2 294 ? 6.523 -5.658 145.783 1.00 48.08 295 HIS B N 1
ATOM 5403 C CA . HIS B 2 294 ? 7.758 -6.019 146.465 1.00 52.63 295 HIS B CA 1
ATOM 5404 C C . HIS B 2 294 ? 8.135 -5.046 147.575 1.00 54.06 295 HIS B C 1
ATOM 5405 O O . HIS B 2 294 ? 9.190 -5.188 148.191 1.00 60.98 295 HIS B O 1
ATOM 5412 N N . CYS B 2 295 ? 7.276 -4.063 147.829 1.00 55.63 296 CYS B N 1
ATOM 5413 C CA . CYS B 2 295 ? 7.536 -3.066 148.866 1.00 60.66 296 CYS B CA 1
ATOM 5414 C C . CYS B 2 295 ? 6.252 -2.564 149.537 1.00 62.66 296 CYS B C 1
ATOM 5415 O O . CYS B 2 295 ? 6.132 -1.379 149.851 1.00 63.87 296 CYS B O 1
ATOM 5418 N N . PHE B 2 296 ? 5.304 -3.469 149.771 1.00 61.75 297 PHE B N 1
ATOM 5419 C CA . PHE B 2 296 ? 4.027 -3.104 150.381 1.00 63.46 297 PHE B CA 1
ATOM 5420 C C . PHE B 2 296 ? 4.111 -2.637 151.834 1.00 63.29 297 PHE B C 1
ATOM 5421 O O . PHE B 2 296 ? 3.548 -1.603 152.199 1.00 58.68 297 PHE B O 1
ATOM 5429 N N . HIS B 2 297 ? 4.808 -3.404 152.663 1.00 63.53 298 HIS B N 1
ATOM 5430 C CA . HIS B 2 297 ? 4.935 -3.069 154.074 1.00 64.95 298 HIS B CA 1
ATOM 5431 C C . HIS B 2 297 ? 5.952 -1.961 154.330 1.00 60.39 298 HIS B C 1
ATOM 5432 O O . HIS B 2 297 ? 5.685 -1.038 155.098 1.00 62.19 298 HIS B O 1
ATOM 5439 N N . HIS B 2 298 ? 7.110 -2.047 153.682 1.00 55.62 299 HIS B N 1
ATOM 5440 C CA . HIS B 2 298 ? 8.142 -1.029 153.846 1.00 60.46 299 HIS B CA 1
ATOM 5441 C C . HIS B 2 298 ? 7.704 0.303 153.243 1.00 58.06 299 HIS B C 1
ATOM 5442 O O . HIS B 2 298 ? 8.482 1.252 153.202 1.00 58.54 299 HIS B O 1
ATOM 5449 N N . LEU B 2 299 ? 6.462 0.374 152.778 1.00 56.73 300 LEU B N 1
ATOM 5450 C CA . LEU B 2 299 ? 5.947 1.594 152.158 1.00 65.04 300 LEU B CA 1
ATOM 5451 C C . LEU B 2 299 ? 5.329 2.542 153.189 1.00 69.84 300 LEU B C 1
ATOM 5452 O O . LEU B 2 299 ? 4.354 2.198 153.862 1.00 70.70 300 LEU B O 1
ATOM 5457 N N . GLU B 2 300 ? 5.895 3.743 153.294 1.00 70.27 301 GLU B N 1
ATOM 5458 C CA . GLU B 2 300 ? 5.432 4.735 154.261 1.00 74.97 301 GLU B CA 1
ATOM 5459 C C . GLU B 2 300 ? 4.569 5.855 153.680 1.00 76.15 301 GLU B C 1
ATOM 5460 O O . GLU B 2 300 ? 4.629 6.988 154.160 1.00 79.77 301 GLU B O 1
ATOM 5466 N N . ALA B 2 301 ? 3.768 5.538 152.664 1.00 75.89 302 ALA B N 1
ATOM 5467 C CA . ALA B 2 301 ? 2.887 6.520 152.021 1.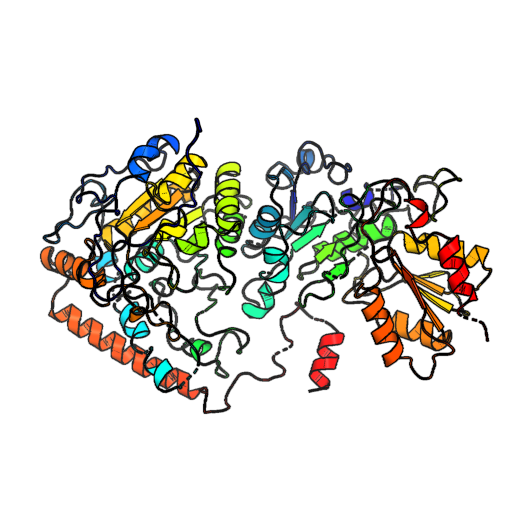00 70.02 302 ALA B CA 1
ATOM 5468 C C . ALA B 2 301 ? 2.430 6.029 150.647 1.00 68.53 302 ALA B C 1
ATOM 5469 O O . ALA B 2 301 ? 3.017 5.107 150.082 1.00 64.05 302 ALA B O 1
ATOM 5471 N N . PRO B 2 302 ? 1.362 6.633 150.098 1.00 65.79 303 PRO B N 1
ATOM 5472 C CA . PRO B 2 302 ? 0.867 6.227 148.779 1.00 63.53 303 PRO B CA 1
ATOM 5473 C C . PRO B 2 302 ? 1.901 6.566 147.709 1.00 63.86 303 PRO B C 1
ATOM 5474 O O . PRO B 2 302 ? 2.499 7.644 147.738 1.00 63.67 303 PRO B O 1
ATOM 5478 N N . ILE B 2 303 ? 2.121 5.645 146.777 1.00 59.95 304 ILE B N 1
ATOM 5479 C CA . ILE B 2 303 ? 3.081 5.875 145.705 1.00 60.81 304 ILE B CA 1
ATOM 5480 C C . ILE B 2 303 ? 2.500 6.939 144.777 1.00 64.20 304 ILE B C 1
ATOM 5481 O O . ILE B 2 303 ? 1.359 6.824 144.322 1.00 61.33 304 ILE B O 1
ATOM 5486 N N . GLU B 2 304 ? 3.283 7.977 144.508 1.00 62.90 305 GLU B N 1
ATOM 5487 C CA . GLU B 2 304 ? 2.828 9.060 143.648 1.00 61.54 305 GLU B CA 1
ATOM 5488 C C . GLU B 2 304 ? 3.527 9.051 142.297 1.00 58.02 305 GLU B C 1
ATOM 5489 O O . GLU B 2 304 ? 4.640 8.540 142.163 1.00 55.61 305 GLU B O 1
ATOM 5495 N N . ARG B 2 305 ? 2.855 9.613 141.297 1.00 56.04 306 ARG B N 1
ATOM 5496 C CA . ARG B 2 305 ? 3.414 9.704 139.956 1.00 46.32 306 ARG B CA 1
ATOM 5497 C C . ARG B 2 305 ? 3.045 11.027 139.299 1.00 44.73 306 ARG B C 1
ATOM 5498 O O . ARG B 2 305 ? 1.875 11.413 139.243 1.00 44.62 306 ARG B O 1
ATOM 5506 N N . VAL B 2 306 ? 4.070 11.729 138.835 1.00 47.62 307 VAL B N 1
ATOM 5507 C CA . VAL B 2 306 ? 3.913 13.010 138.163 1.00 50.04 307 VAL B CA 1
ATOM 5508 C C . VAL B 2 306 ? 4.172 12.741 136.689 1.00 51.70 307 VAL B C 1
ATOM 5509 O O . VAL B 2 306 ? 5.299 12.432 136.297 1.00 52.39 307 VAL B O 1
ATOM 5513 N N . THR B 2 307 ? 3.133 12.855 135.873 1.00 50.53 308 THR B N 1
ATOM 5514 C CA . THR B 2 307 ? 3.278 12.596 134.449 1.00 44.49 308 THR B CA 1
ATOM 5515 C C . THR B 2 307 ? 2.526 13.629 133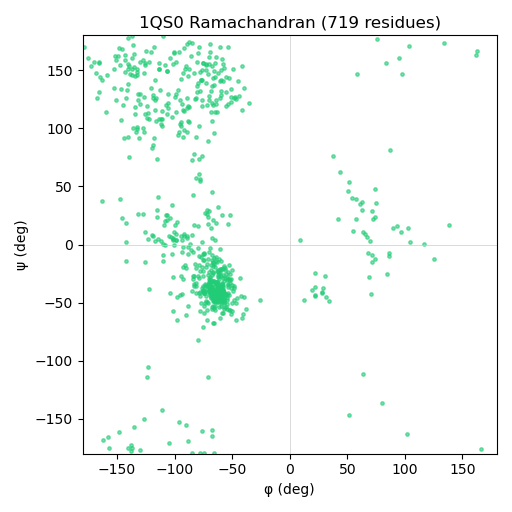.622 1.00 45.23 308 THR B C 1
ATOM 5516 O O . THR B 2 307 ? 2.016 14.617 134.153 1.00 44.89 308 THR B O 1
ATOM 5520 N N . GLY B 2 308 ? 2.466 13.396 132.314 1.00 42.83 309 GLY B N 1
ATOM 5521 C CA . GLY B 2 308 ? 1.753 14.304 131.437 1.00 18.96 309 GLY B CA 1
ATOM 5522 C C . GLY B 2 308 ? 0.268 14.085 131.621 1.00 26.19 309 GLY B C 1
ATOM 5523 O O . GLY B 2 308 ? -0.149 13.009 132.044 1.00 29.46 309 GLY B O 1
ATOM 5524 N N . TRP B 2 309 ? -0.541 15.094 131.315 1.00 30.68 310 TRP B N 1
ATOM 5525 C CA . TRP B 2 309 ? -1.982 14.957 131.468 1.00 32.38 310 TRP B CA 1
ATOM 5526 C C . TRP B 2 309 ? -2.526 13.993 130.411 1.00 36.13 310 TRP B C 1
ATOM 5527 O O . TRP B 2 309 ? -1.851 13.710 129.418 1.00 33.56 310 TRP B O 1
ATOM 5538 N N . ASP B 2 310 ? -3.729 13.471 130.640 1.00 34.18 311 ASP B N 1
ATOM 5539 C CA . ASP B 2 310 ? -4.348 12.548 129.695 1.00 22.49 311 ASP B CA 1
ATOM 5540 C C . ASP B 2 310 ? -4.942 13.316 128.528 1.00 22.82 311 ASP B C 1
ATOM 5541 O O . ASP B 2 310 ? -6.156 13.270 128.260 1.00 16.81 311 ASP B O 1
ATOM 5546 N N . THR B 2 311 ? -4.068 14.016 127.820 1.00 21.11 312 THR B N 1
ATOM 5547 C CA . THR B 2 311 ? -4.498 14.809 126.688 1.00 32.26 312 THR B CA 1
ATOM 5548 C C . THR B 2 311 ? -3.408 14.842 125.625 1.00 33.92 312 THR B C 1
ATOM 5549 O O . THR B 2 311 ? -2.227 14.641 125.927 1.00 36.20 312 THR B O 1
ATOM 5553 N N . PRO B 2 312 ? -3.794 15.055 124.358 1.00 33.10 313 PRO B N 1
ATOM 5554 C CA . PRO B 2 312 ? -2.776 15.111 123.305 1.00 34.49 313 PRO B CA 1
ATOM 5555 C C . PRO B 2 312 ? -1.846 16.295 123.599 1.00 35.44 313 PRO B C 1
ATOM 5556 O O . PRO B 2 312 ? -2.274 17.307 124.158 1.00 41.91 313 PRO B O 1
ATOM 5560 N N . TYR B 2 313 ? -0.578 16.166 123.230 1.00 27.16 314 TYR B N 1
ATOM 5561 C CA . TYR B 2 313 ? 0.402 17.213 123.489 1.00 32.08 314 TYR B CA 1
ATOM 5562 C C . TYR B 2 313 ? 0.103 18.531 122.765 1.00 37.20 314 TYR B C 1
ATOM 5563 O O . TYR B 2 313 ? 0.149 18.607 121.534 1.00 30.93 314 TYR B O 1
ATOM 5572 N N . PRO B 2 314 ? -0.198 19.593 123.525 1.00 33.27 315 PRO B N 1
ATOM 5573 C CA . PRO B 2 314 ? -0.499 20.903 122.942 1.00 25.68 315 PRO B CA 1
ATOM 5574 C C . PRO B 2 314 ? 0.767 21.642 122.519 1.00 23.28 315 PRO B C 1
ATOM 5575 O O . PRO B 2 314 ? 1.883 21.236 122.851 1.00 24.45 315 PRO B O 1
ATOM 5579 N N . HIS B 2 315 ? 0.580 22.734 121.791 1.00 26.58 316 HIS B N 1
ATOM 5580 C CA . HIS B 2 315 ? 1.695 23.548 121.325 1.00 31.56 316 HIS B CA 1
ATOM 5581 C C . HIS B 2 315 ? 1.860 24.784 122.197 1.00 34.23 316 HIS B C 1
ATOM 5582 O O . HIS B 2 315 ? 2.929 25.027 122.757 1.00 35.19 316 HIS B O 1
ATOM 5589 N N . ALA B 2 316 ? 0.792 25.568 122.291 1.00 36.69 317 ALA B N 1
ATOM 5590 C CA . ALA B 2 316 ? 0.808 26.792 123.080 1.00 42.42 317 ALA B CA 1
ATOM 5591 C C . ALA B 2 316 ? 0.991 26.486 124.558 1.00 39.37 317 ALA B C 1
ATOM 5592 O O . ALA B 2 316 ? 1.923 26.981 125.193 1.00 31.54 317 ALA B O 1
ATOM 5594 N N . GLN B 2 317 ? 0.104 25.658 125.100 1.00 35.19 318 GLN B N 1
ATOM 5595 C CA . GLN B 2 317 ? 0.168 25.304 126.507 1.00 30.78 318 GLN B CA 1
ATOM 5596 C C . GLN B 2 317 ? 1.316 24.339 126.852 1.00 30.48 318 GLN B C 1
ATOM 5597 O O . GLN B 2 317 ? 1.233 23.591 127.821 1.00 24.78 318 GLN B O 1
ATOM 5603 N N . GLU B 2 318 ? 2.389 24.381 126.065 1.00 32.13 319 GLU B N 1
ATOM 5604 C CA . GLU B 2 318 ? 3.559 23.523 126.264 1.00 36.02 319 GLU B CA 1
ATOM 5605 C C . GLU B 2 318 ? 3.981 23.366 127.725 1.00 37.75 319 GLU B C 1
ATOM 5606 O O . GLU B 2 318 ? 3.957 22.265 128.288 1.00 36.14 319 GLU B O 1
ATOM 5612 N N . TRP B 2 319 ? 4.364 24.485 128.327 1.00 34.34 320 TRP B N 1
ATOM 5613 C CA . TRP B 2 319 ? 4.839 24.515 129.701 1.00 35.05 320 TRP B CA 1
ATOM 5614 C C . TRP B 2 319 ? 3.808 24.168 130.767 1.00 31.33 320 TRP B C 1
ATOM 5615 O O . TRP B 2 319 ? 4.161 23.943 131.916 1.00 36.12 320 TRP B O 1
ATOM 5626 N N . ALA B 2 320 ? 2.541 24.105 130.380 1.00 34.93 321 ALA B N 1
ATOM 5627 C CA . ALA B 2 320 ? 1.472 23.751 131.307 1.00 28.75 321 ALA B CA 1
ATOM 5628 C C . ALA B 2 320 ? 1.288 22.235 131.287 1.00 38.56 321 ALA B C 1
ATOM 5629 O O . ALA B 2 320 ? 0.719 21.651 132.213 1.00 39.31 321 ALA B O 1
ATOM 5631 N N . TYR B 2 321 ? 1.764 21.601 130.219 1.00 35.95 322 TYR B N 1
ATOM 5632 C CA . TYR B 2 321 ? 1.650 20.155 130.090 1.00 33.86 322 TYR B CA 1
ATOM 5633 C C . TYR B 2 321 ? 2.874 19.475 130.693 1.00 32.16 322 TYR B C 1
ATOM 5634 O O . TYR B 2 321 ? 2.772 18.692 131.639 1.00 34.59 322 TYR B O 1
ATOM 5643 N N . PHE B 2 322 ? 4.033 19.791 130.129 1.00 33.64 323 PHE B N 1
ATOM 5644 C CA . PHE B 2 322 ? 5.292 19.214 130.567 1.00 37.68 323 PHE B CA 1
ATOM 5645 C C . PHE B 2 322 ? 5.476 19.261 132.079 1.00 44.79 323 PHE B C 1
ATOM 5646 O O . PHE B 2 322 ? 5.363 20.319 132.694 1.00 52.15 323 PHE B O 1
ATOM 5654 N N . PRO B 2 323 ? 5.752 18.103 132.700 1.00 50.19 324 PRO B N 1
ATOM 5655 C CA . PRO B 2 323 ? 5.956 18.027 134.149 1.00 53.99 324 PRO B CA 1
ATOM 5656 C C . PRO B 2 323 ? 7.290 18.677 134.521 1.00 55.88 324 PRO B C 1
ATOM 5657 O O . PRO B 2 323 ? 8.324 18.012 134.568 1.00 55.25 324 PRO B O 1
ATOM 5661 N N . GLY B 2 324 ? 7.256 19.983 134.777 1.00 58.40 325 GLY B N 1
ATOM 5662 C CA . GLY B 2 324 ? 8.467 20.708 135.120 1.00 53.40 325 GLY B CA 1
ATOM 5663 C C . GLY B 2 324 ? 8.865 20.667 136.584 1.00 53.85 325 GLY B C 1
ATOM 5664 O O . GLY B 2 324 ? 8.120 20.161 137.426 1.00 47.59 325 GLY B O 1
ATOM 5665 N N . PRO B 2 325 ? 10.050 21.208 136.914 1.00 53.74 326 PRO B N 1
ATOM 5666 C CA . PRO B 2 325 ? 10.597 21.257 138.273 1.00 57.19 326 PRO B CA 1
ATOM 5667 C C . PRO B 2 325 ? 9.567 21.642 139.327 1.00 56.19 326 PRO B C 1
ATOM 5668 O O . PRO B 2 325 ? 9.674 21.247 140.487 1.00 56.03 326 PRO B O 1
ATOM 5672 N N . SER B 2 326 ? 8.570 22.415 138.913 1.00 58.50 327 SER B N 1
ATOM 5673 C CA . SER B 2 326 ? 7.525 22.866 139.819 1.00 56.34 327 SER B CA 1
ATOM 5674 C C . SER B 2 326 ? 6.512 21.777 140.156 1.00 53.79 327 SER B C 1
ATOM 5675 O O . SER B 2 326 ? 6.486 21.283 141.281 1.00 50.35 327 SER B O 1
ATOM 5678 N N . ARG B 2 327 ? 5.682 21.405 139.184 1.00 57.44 328 ARG B N 1
ATOM 5679 C CA . ARG B 2 327 ? 4.663 20.380 139.402 1.00 58.73 328 ARG B CA 1
ATOM 5680 C C . ARG B 2 327 ? 5.266 19.111 140.005 1.00 58.28 328 ARG B C 1
ATOM 5681 O O . ARG B 2 327 ? 4.614 18.419 140.791 1.00 57.85 328 ARG B O 1
ATOM 5689 N N . VAL B 2 328 ? 6.511 18.815 139.638 1.00 55.18 329 VAL B N 1
ATOM 5690 C CA . VAL B 2 328 ? 7.206 17.641 140.160 1.00 58.93 329 VAL B CA 1
ATOM 5691 C C . VAL B 2 328 ? 7.556 17.901 141.623 1.00 65.74 329 VAL B C 1
ATOM 5692 O O . VAL B 2 328 ? 7.177 17.134 142.509 1.00 65.83 329 VAL B O 1
ATOM 5696 N N . GLY B 2 329 ? 8.280 18.990 141.866 1.00 66.19 330 GLY B N 1
ATOM 5697 C CA . GLY B 2 329 ? 8.665 19.339 143.221 1.00 65.33 330 GLY B CA 1
ATOM 5698 C C . GLY B 2 329 ? 7.505 19.229 144.194 1.00 65.70 330 GLY B C 1
ATOM 5699 O O . GLY B 2 329 ? 7.647 18.665 145.282 1.00 69.01 330 GLY B O 1
ATOM 5700 N N . ALA B 2 330 ? 6.355 19.769 143.800 1.00 61.68 331 ALA B N 1
ATOM 5701 C CA . ALA B 2 330 ? 5.159 19.729 144.633 1.00 56.17 331 ALA B CA 1
ATOM 5702 C C . ALA B 2 330 ? 4.907 18.298 145.090 1.00 55.28 331 ALA B C 1
ATOM 5703 O O . ALA B 2 330 ? 4.478 18.058 146.223 1.00 58.53 331 ALA B O 1
ATOM 5705 N N . ALA B 2 331 ? 5.183 17.350 144.200 1.00 51.95 332 ALA B N 1
ATOM 5706 C CA . ALA B 2 331 ? 4.987 15.937 144.493 1.00 49.81 332 ALA B CA 1
ATOM 5707 C C . ALA B 2 331 ? 5.965 15.432 145.549 1.00 45.08 332 ALA B C 1
ATOM 5708 O O . ALA B 2 331 ? 5.612 14.605 146.385 1.00 35.38 332 ALA B O 1
ATOM 5710 N N . LEU B 2 332 ? 7.195 15.931 145.502 1.00 44.66 333 LEU B N 1
ATOM 5711 C CA . LEU B 2 332 ? 8.213 15.526 146.460 1.00 45.71 333 LEU B CA 1
ATOM 5712 C C . LEU B 2 332 ? 7.857 15.942 147.884 1.00 51.28 333 LEU B C 1
ATOM 5713 O O . LEU B 2 332 ? 8.454 15.465 148.846 1.00 53.80 333 LEU B O 1
ATOM 5718 N N . LYS B 2 333 ? 6.883 16.835 148.013 1.00 55.33 334 LYS B N 1
ATOM 5719 C CA . LYS B 2 333 ? 6.444 17.297 149.321 1.00 56.41 334 LYS B CA 1
ATOM 5720 C C . LYS B 2 333 ? 5.200 16.528 149.736 1.00 57.57 334 LYS B C 1
ATOM 5721 O O . LYS B 2 333 ? 5.095 16.062 150.867 1.00 63.84 334 LYS B O 1
ATOM 5727 N N . LYS B 2 334 ? 4.264 16.391 148.807 1.00 61.80 335 LYS B N 1
ATOM 5728 C CA . LYS B 2 334 ? 3.024 15.679 149.070 1.00 65.53 335 LYS B CA 1
ATOM 5729 C C . LYS B 2 334 ? 3.282 14.283 149.645 1.00 69.35 335 LYS B C 1
ATOM 5730 O O . LYS B 2 334 ? 2.483 13.771 150.433 1.00 68.85 335 LYS B O 1
ATOM 5736 N N . VAL B 2 335 ? 4.403 13.675 149.259 1.00 69.02 336 VAL B N 1
ATOM 5737 C CA . VAL B 2 335 ? 4.750 12.336 149.734 1.00 66.45 336 VAL B CA 1
ATOM 5738 C C . VAL B 2 335 ? 5.451 12.365 151.087 1.00 65.91 336 VAL B C 1
ATOM 5739 O O . VAL B 2 335 ? 5.316 11.441 151.889 1.00 66.63 336 VAL B O 1
ATOM 5751 N N . GLU B 2 337 ? 4.689 14.071 153.402 1.00 75.83 338 GLU B N 1
ATOM 5752 C CA . GLU B 2 337 ? 3.700 14.564 154.353 1.00 81.39 338 GLU B CA 1
ATOM 5753 C C . GLU B 2 337 ? 3.037 13.474 155.184 1.00 80.52 338 GLU B C 1
ATOM 5754 O O . GLU B 2 337 ? 2.823 12.354 154.717 1.00 77.96 338 GLU B O 1
ATOM 5760 N N . VAL B 2 338 ? 2.711 13.823 156.424 1.00 84.24 339 VAL B N 1
ATOM 5761 C CA . VAL B 2 338 ? 2.071 12.900 157.351 1.00 82.76 339 VAL B CA 1
ATOM 5762 C C . VAL B 2 338 ? 0.583 13.220 157.452 1.00 86.38 339 VAL B C 1
ATOM 5763 O O . VAL B 2 338 ? -0.232 12.331 157.130 1.00 88.99 339 VAL B O 1
#

Nearest PDB structures (foldseek):
  1qs0-assembly1_A-2  TM=1.002E+00  e=1.420E-74  Pseudomonas putida
  1x7z-assembly1_A-2  TM=9.277E-01  e=3.266E-28  Homo sapiens
  1umc-assembly1_C  TM=9.355E-01  e=1.655E-25  Thermus thermophilus
  1w85-assembly2_G  TM=8.800E-01  e=1.642E-24  Geobacillus stearothermophilus
  3dva-assembly2_G  TM=8.779E-01  e=4.599E-23  Geobacillus stearothermophilus

Sequence (723 aa):
NEYAPLRLHVPEPTGRPGCQTDFSYLRLNDAGQARKPPVDVDAADTADLSYSLVRVLDEQGDAQGPWAEDIDPQILRQGRALKTRIFDSRVVAQRQKKSFYQSLGEEAIGSGQALALNRTDCFPTYRQQSILARDVSLVEICQLLSNERDPLKGRQLPIYSVREAGFFTISGNLATQFVQAVGWAASAIKGDTKIASAWIGDGATAESDFHTALTFAHVYRAPVILNVVNNQWAISTFQAIAGGESTTFAGRGVGCGIASLRVDGNDFVAVYAASRWAAERARRGLGPSLIEWVTYRAGPHSTSDDPSKYRPADDWSHFPLGDPIARLKQHLIKIGHWSEEEHQATTAEFEAAVIAAQKEAEQYGTLANGHIPSAASFEDVYKEPDHLRRQRQELATTTTIQALRSADVLERDDNVVVYGQDVGYFGGVFRCTEGLQTKYGKSRVFDAPISESGIVGTAVGGAYGLRPVVEIQFADYFYPASDQIVSEARLRYRSAGEFIAPLTLRPCGGGIYGGQTHSQSPEAFTQVCGLRTVPSNPYDAKGLLIASIECDDPVIFLEPKRLYNGPFDGHHDRPVTPWSKHPHSAVPDGYYTVPLDKAAITRPGNDVSVLTYGTTVYVAQVAAEESGVDAEVIDLRSLWPLDLDTIVESVKKTGRCVVVHEATRTCGFGAELVSLVQEHCFHHLEAPIERVTGWDTPYPHAQEWAYFPGPSRVGAALKKVEV